Protein 2OM6 (pdb70)

Nearest PDB structures (foldseek):
  2om6-assembly1_B  TM=9.933E-01  e=3.398E-40  Pyrococcus horikoshii OT3
  1zrm-assembly1_A  TM=7.409E-01  e=4.419E-12  Pseudomonas sp. YL
  4ex7-assembly1_A  TM=6.921E-01  e=4.594E-09  Streptomyces sp. CM020
  4cf4-assembly1_B  TM=6.582E-01  e=2.179E-08  Paracoccaceae
  3e58-assembly1_A  TM=6.485E-01  e=4.747E-08  Streptococcus thermophilus LMG 18311

Secondary structure (DSSP, 8-state):
----EEEE--BTTTB-S---HHHHHHHHHHHT--HHHHHHHHHHHHHHHH--TTS---TTTHHHHHHHHHHHHHT--HHHHHHHHHHHHHH--GGGBPTTHHHHHHHHHHTT-EEEEEE-----HHHHHHHHHHTT----SEEEEHHHHT--TT----HHHHHHTT--GGGEEEEES-IIIIIHHHHHT--EEEE-TT--S-EEEETTEEEESSGGGHHHHHHHT-/----EEEE--BTTTB-S---HHHHHHHHHHHT--HHHHHHHHHHHHHHHH--TTS-S-GGGTTHHHHHHHHHHHTS-HHHHHHHHHHHHHH--GGGBPTTHHHHHHHHHHTT-EEEEEE-----HHH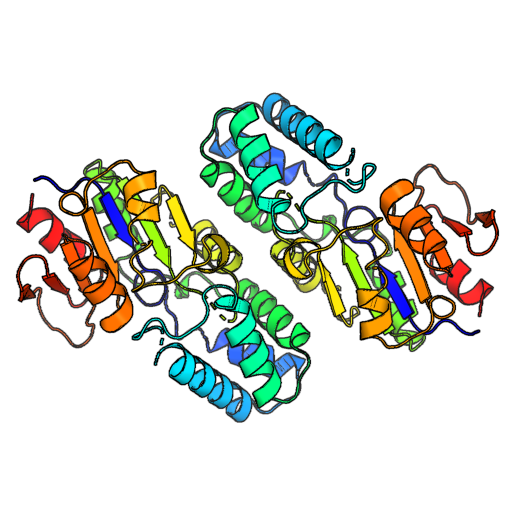HHHHHHHTT----SEEEEHHHHT--TT----HHHHHHTT--GGGEEEEES-IIIIIHHHHHH--EEEE-TT--S-EEEETTEEEESSGGGHHHHHHHT-

InterPro domains:
  IPR006439 HAD hydrolase, subfamily IA [TIGR01549] (138-196)
  IPR023214 HAD superfamily [G3DSA:3.40.50.1000] (5-227)
  IPR036412 HAD-like superfamily [SSF56784] (4-229)
  IPR051540 S-2-haloalkanoic acid dehalogenase [PTHR43316] (2-231)

CATH classification: 3.40.50.1000 (+1 more: 1.10.150.400)

B-factor: mean 31.7, std 14.26, range [3.55, 105.89]

Sequence (452 aa):
REVKLVTFDVWNTLLDLNILDEFSHQLAKISGLHIKDVANAVIEVRNEIKKRAQASEDPRKVLTGSQEALAGKLKVDVELVKRATARAILNVDESLVLEGTKEALQFVKERGLKTAVIGNVFWPGSYTRLLLERFGLEFIDKTFFADEVLSYKPRKEFEKVLNSFEVKPEESLHIGDTYAEDYQGARKVGWAVWINQEGDKVRKLEERGFEIPSIANLKDVIELISREVKLVTFDVWNTLLDLNILDEFSHQLAKISGLHIKDVANAVIEVRNEIKKRAQASEDPRKVLTGSQEALAGKLKVDVELVKRATARAILNVDESLVLEGTKEALQFVKERGLKTAVIGNVFWPGSYTRLLLERFGLEFIDKTFFADEVLSYKPRKEFEKVLNSFEVKPEESLHIGDTYAEDYQGARKVGWAVWINQEGDKVRKLEERGFEIPSIANLKDVIELIS

Solvent-accessible surface area: 19782 Å² total

Foldseek 3Di:
DAAQEEEEEPDPAFFDPVLLQLLLVQLCVVVVHDSVQLSVQLVVLVVVLVVVLVCPDWLQCVLVVSLVSSCVSVVHDSVSLQVSLVVSLVPDDLVGGDPCNLVLLVVCVVVVHAYEYAYEDSYDVVSVVVRCVVNPVVSHDYYDYSNVNGDFFLDQVVVVVCVVVVHQLQNYEYEDADCRGQVVSSVVNPQYEHADLVDDAWAAPDDNYIYGNGSNCVVVVSVVVD/DAAQEEEEEPDPAFFDDVLLLLLLVLLCVVVVHDSVQSSVLLVVLVVVVVVVLVVPDQLLCLAVSSLVSSCVSVVHDSVSLAVSLVVSLVPDDPVGGDPCNLVLLVLQVVVVHAYEYAYEYSYFPVSVVVRCVVNVVVSHDYYHYSNVLSGFFLDLVVVVVCVVVVHALQNYEYEDADCSGQAVSSVVNHQYEHADLPDDAWAAPDVNYIYGNGSNCVVVVSVVRD

Organism: Pyrococcus horikoshii (strain ATCC 700860 / DSM 12428 / JCM 9974 / NBRC 100139 / OT-3) (NCBI:txid70601)

Radius of gyration: 23.68 Å; Cα contacts (8 Å, |Δi|>4): 832; chains: 2; bounding box: 49×39×74 Å

Structure (mmCIF, N/CA/C/O backbone):
data_2OM6
#
_entry.id   2OM6
#
_cell.length_a   50.052
_cell.length_b   66.239
_cell.length_c   79.014
_cell.angle_alpha   90.00
_cell.angle_beta   107.62
_cell.angle_gamma   90.00
#
_symmetry.space_group_name_H-M   'P 1 21 1'
#
loop_
_entity.id
_entity.type
_entity.pdbx_description
1 polymer 'Probable phosphoserine phosphatase'
2 non-polymer 'SULFATE ION'
3 non-polymer 'MAGNESIUM ION'
4 non-polymer 'CHLORIDE ION'
5 water water
#
loop_
_atom_site.group_PDB
_atom_site.id
_atom_site.type_symbol
_atom_site.label_atom_id
_atom_site.label_alt_id
_atom_site.label_comp_id
_atom_site.label_asym_id
_atom_site.label_entity_id
_atom_site.label_seq_id
_atom_site.pdbx_PDB_ins_code
_atom_site.Cartn_x
_atom_site.Cartn_y
_atom_site.Cartn_z
_atom_site.occupancy
_atom_site.B_iso_or_equiv
_atom_site.auth_seq_id
_atom_site.auth_comp_id
_atom_site.auth_asym_id
_atom_site.auth_atom_id
_atom_site.pdbx_PDB_model_num
ATOM 9 N N . ARG A 1 2 ? 1.333 37.783 76.693 1.00 58.52 2 ARG A N 1
ATOM 10 C CA . ARG A 1 2 ? 0.894 37.123 75.471 1.00 50.29 2 ARG A CA 1
ATOM 11 C C . ARG A 1 2 ? 1.760 35.903 75.183 1.00 43.37 2 ARG A C 1
ATOM 12 O O . ARG A 1 2 ? 2.944 35.879 75.517 1.00 42.80 2 ARG A O 1
ATOM 20 N N . GLU A 1 3 ? 1.157 34.893 74.564 1.00 35.67 3 GLU A N 1
ATOM 21 C CA . GLU A 1 3 ? 1.851 33.657 74.226 1.00 37.91 3 GLU A CA 1
ATOM 22 C C . GLU A 1 3 ? 2.744 33.867 73.006 1.00 35.23 3 GLU A C 1
ATOM 23 O O . GLU A 1 3 ? 2.345 34.513 72.039 1.00 38.45 3 GLU A O 1
ATOM 29 N N . VAL A 1 4 ? 3.953 33.322 73.055 1.00 31.17 4 VAL A N 1
ATOM 30 C CA . VAL A 1 4 ? 4.885 33.454 71.948 1.00 26.00 4 VAL A CA 1
ATOM 31 C C . VAL A 1 4 ? 4.460 32.576 70.771 1.00 32.49 4 VAL A C 1
ATOM 32 O O . VAL A 1 4 ? 4.183 31.385 70.933 1.00 28.32 4 VAL A O 1
ATOM 36 N N . LYS A 1 5 ? 4.405 33.188 69.590 1.00 27.23 5 LYS A N 1
ATOM 37 C CA . LYS A 1 5 ? 4.029 32.506 68.358 1.00 28.98 5 LYS A CA 1
ATOM 38 C C . LYS A 1 5 ? 5.212 32.370 67.394 1.00 29.95 5 LYS A C 1
ATOM 39 O O . LYS A 1 5 ? 5.202 31.536 66.491 1.00 22.14 5 LYS A O 1
ATOM 45 N N . LEU A 1 6 ? 6.238 33.189 67.590 1.00 20.90 6 LEU A N 1
ATOM 46 C CA . LEU A 1 6 ? 7.380 33.157 66.698 1.00 23.38 6 LEU A CA 1
ATOM 47 C C . LEU A 1 6 ? 8.739 33.158 67.382 1.00 27.87 6 LEU A C 1
ATOM 48 O O . LEU A 1 6 ? 8.994 33.939 68.295 1.00 23.63 6 LEU A O 1
ATOM 53 N N . VAL A 1 7 ? 9.613 32.273 66.932 1.00 27.63 7 VAL A N 1
ATOM 54 C CA . VAL A 1 7 ? 10.955 32.215 67.472 1.00 25.84 7 VAL A CA 1
ATOM 55 C C . VAL A 1 7 ? 11.907 32.492 66.315 1.00 25.46 7 VAL A C 1
ATOM 56 O O . VAL A 1 7 ? 11.888 31.787 65.311 1.00 24.41 7 VAL A O 1
ATOM 60 N N . THR A 1 8 ? 12.721 33.534 66.446 1.00 27.93 8 THR A N 1
ATOM 61 C CA . THR A 1 8 ? 13.670 33.876 65.399 1.00 22.83 8 THR A CA 1
ATOM 62 C C . THR A 1 8 ? 15.068 33.416 65.795 1.00 27.08 8 THR A C 1
ATOM 63 O O . THR A 1 8 ? 15.424 33.425 66.980 1.00 26.13 8 THR A O 1
ATOM 67 N N . PHE A 1 9 ? 15.856 33.027 64.793 1.00 21.17 9 PHE A N 1
ATOM 68 C CA . PHE A 1 9 ? 17.193 32.495 65.021 1.00 21.15 9 PHE A CA 1
ATOM 69 C C . PHE A 1 9 ? 18.341 33.157 64.286 1.00 22.42 9 PHE A C 1
ATOM 70 O O . PHE A 1 9 ? 18.267 33.421 63.089 1.00 24.81 9 PHE A O 1
ATOM 78 N N . ASP A 1 10 ? 19.411 33.413 65.025 1.00 22.41 10 ASP A N 1
ATOM 79 C CA . ASP A 1 10 ? 20.633 33.951 64.459 1.00 15.18 10 ASP A CA 1
ATOM 80 C C . ASP A 1 10 ? 21.237 32.656 63.897 1.00 21.16 10 ASP A C 1
ATOM 81 O O . ASP A 1 10 ? 20.810 31.566 64.286 1.00 22.24 10 ASP A O 1
ATOM 86 N N . VAL A 1 11 ? 22.196 32.746 62.982 1.00 22.36 11 VAL A N 1
ATOM 87 C CA . VAL A 1 11 ? 22.784 31.525 62.434 1.00 17.76 11 VAL A CA 1
ATOM 88 C C . VAL A 1 11 ? 24.194 31.221 62.969 1.00 22.51 11 VAL A C 1
ATOM 89 O O . VAL A 1 11 ? 24.392 30.296 63.763 1.00 21.79 11 VAL A O 1
ATOM 93 N N . TRP A 1 12 ? 25.173 32.000 62.531 1.00 24.89 12 TRP A N 1
ATOM 94 C CA . TRP A 1 12 ? 26.544 31.780 62.949 1.00 29.43 12 TRP A CA 1
ATOM 95 C C . TRP A 1 12 ? 26.802 31.948 64.453 1.00 28.54 12 TRP A C 1
ATOM 96 O O . TRP A 1 12 ? 26.650 33.030 65.017 1.00 24.87 12 TRP A O 1
ATOM 107 N N . ASN A 1 13 ? 27.189 30.835 65.077 1.00 25.50 13 ASN A N 1
ATOM 108 C CA . ASN A 1 13 ? 27.462 30.721 66.512 1.00 30.51 13 ASN A CA 1
ATOM 109 C C . ASN A 1 13 ? 26.183 30.556 67.342 1.00 32.51 13 ASN A C 1
ATOM 110 O O . ASN A 1 13 ? 26.169 30.797 68.551 1.00 26.20 13 ASN A O 1
ATOM 115 N N . THR A 1 14 ? 25.110 30.145 66.671 1.00 23.18 14 THR A N 1
ATOM 116 C CA . THR A 1 14 ? 23.824 29.871 67.314 1.00 21.13 14 THR A CA 1
ATOM 117 C C . THR A 1 14 ? 23.400 28.495 66.793 1.00 23.08 14 THR A C 1
ATOM 118 O O . THR A 1 14 ? 23.113 27.578 67.562 1.00 30.70 14 THR A O 1
ATOM 122 N N . LEU A 1 15 ? 23.392 28.361 65.472 1.00 21.48 15 LEU A N 1
ATOM 123 C CA . LEU A 1 15 ? 23.009 27.117 64.818 1.00 17.01 15 LEU A CA 1
ATOM 124 C C . LEU A 1 15 ? 24.237 26.431 64.235 1.00 16.59 15 LEU A C 1
ATOM 125 O O . LEU A 1 15 ? 24.399 25.219 64.364 1.00 18.32 15 LEU A O 1
ATOM 130 N N . LEU A 1 16 ? 25.097 27.222 63.600 1.00 13.93 16 LEU A N 1
ATOM 131 C CA . LEU A 1 16 ? 26.303 26.713 62.980 1.00 16.44 16 LEU A CA 1
ATOM 132 C C . LEU A 1 16 ? 27.548 27.334 63.615 1.00 25.55 16 LEU A C 1
ATOM 133 O O . LEU A 1 16 ? 27.511 28.447 64.131 1.00 26.15 16 LEU A O 1
ATOM 138 N N . ASP A 1 17 ? 28.650 26.600 63.550 1.00 22.30 17 ASP A N 1
ATOM 139 C CA . ASP A 1 17 ? 29.909 27.011 64.130 1.00 24.73 17 ASP A CA 1
ATOM 140 C C . ASP A 1 17 ? 30.681 27.939 63.198 1.00 33.45 17 ASP A C 1
ATOM 141 O O . ASP A 1 17 ? 31.203 27.503 62.173 1.00 29.46 17 ASP A O 1
ATOM 146 N N . LEU A 1 18 ? 30.777 29.212 63.571 1.00 27.69 18 LEU A N 1
ATOM 147 C CA . LEU A 1 18 ? 31.473 30.197 62.748 1.00 25.86 18 LEU A CA 1
ATOM 148 C C . LEU A 1 18 ? 32.989 30.064 62.742 1.00 26.73 18 LEU A C 1
ATOM 149 O O . LEU A 1 18 ? 33.635 30.415 61.754 1.00 29.84 18 LEU A O 1
ATOM 154 N N . ASN A 1 19 ? 33.570 29.573 63.831 1.00 27.90 19 ASN A N 1
ATOM 155 C CA . ASN A 1 19 ? 35.020 29.398 63.858 1.00 31.43 19 ASN A CA 1
ATOM 156 C C . ASN A 1 19 ? 35.445 28.405 62.784 1.00 25.49 19 ASN A C 1
ATOM 157 O O . ASN A 1 19 ? 36.341 28.683 61.995 1.00 24.33 19 ASN A O 1
ATOM 162 N N . ILE A 1 20 ? 34.784 27.253 62.743 1.00 29.62 20 ILE A N 1
ATOM 163 C CA . ILE A 1 20 ? 35.103 26.241 61.744 1.00 26.48 20 ILE A CA 1
ATOM 164 C C . ILE A 1 20 ? 34.995 26.802 60.323 1.00 27.09 20 ILE A C 1
ATOM 165 O O . ILE A 1 20 ? 35.845 26.525 59.485 1.00 26.09 20 ILE A O 1
ATOM 178 N N . LEU A 1 22 ? 35.049 30.187 59.272 1.00 21.72 22 LEU A N 1
ATOM 179 C CA . LEU A 1 22 ? 36.048 31.216 59.023 1.00 20.73 22 LEU A CA 1
ATOM 180 C C . LEU A 1 22 ? 37.416 30.601 58.806 1.00 15.06 22 LEU A C 1
ATOM 181 O O . LEU A 1 22 ? 38.211 31.103 58.012 1.00 27.37 22 LEU A O 1
ATOM 186 N N . ASP A 1 23 ? 37.674 29.510 59.519 1.00 20.75 23 ASP A N 1
ATOM 187 C CA . ASP A 1 23 ? 38.934 28.792 59.429 1.00 24.19 23 ASP A CA 1
ATOM 188 C C . ASP A 1 23 ? 39.037 28.064 58.101 1.00 27.38 23 ASP A C 1
ATOM 189 O O . ASP A 1 23 ? 40.096 28.062 57.472 1.00 23.52 23 ASP A O 1
ATOM 194 N N . GLU A 1 24 ? 37.940 27.446 57.669 1.00 23.83 24 GLU A N 1
ATOM 195 C CA . GLU A 1 24 ? 37.960 26.739 56.395 1.00 19.80 24 GLU A CA 1
ATOM 196 C C . GLU A 1 24 ? 38.151 27.770 55.285 1.00 22.81 24 GLU A C 1
ATOM 197 O O . GLU A 1 24 ? 38.941 27.568 54.358 1.00 25.44 24 GLU A O 1
ATOM 203 N N . PHE A 1 25 ? 37.439 28.886 55.411 1.00 24.24 25 PHE A N 1
ATOM 204 C CA . PHE A 1 25 ? 37.502 29.997 54.460 1.00 17.96 25 PHE A CA 1
ATOM 205 C C . PHE A 1 25 ? 38.906 30.620 54.384 1.00 25.35 25 PHE A C 1
ATOM 206 O O . PHE A 1 25 ? 39.417 30.895 53.295 1.00 20.75 25 PHE A O 1
ATOM 214 N N . SER A 1 26 ? 39.522 30.852 55.542 1.00 22.13 26 SER A N 1
ATOM 215 C CA . SER A 1 26 ? 40.864 31.438 55.585 1.00 22.65 26 SER A CA 1
ATOM 216 C C . SER A 1 26 ? 41.874 30.481 54.949 1.00 17.62 26 SER A C 1
ATOM 217 O O . SER A 1 26 ? 42.799 30.900 54.246 1.00 28.08 26 SER A O 1
ATOM 220 N N . HIS A 1 27 ? 41.694 29.192 55.213 1.00 17.52 27 HIS A N 1
ATOM 221 C CA . HIS A 1 27 ? 42.556 28.161 54.649 1.00 19.10 27 HIS A CA 1
ATOM 222 C C . HIS A 1 27 ? 42.407 28.135 53.123 1.00 14.89 27 HIS A C 1
ATOM 223 O O . HIS A 1 27 ? 43.401 28.135 52.388 1.00 21.37 27 HIS A O 1
ATOM 230 N N . GLN A 1 28 ? 41.165 28.125 52.643 1.00 27.92 28 GLN A N 1
ATOM 231 C CA . GLN A 1 28 ? 40.921 28.105 51.201 1.00 18.66 28 GLN A CA 1
ATOM 232 C C . GLN A 1 28 ? 41.432 29.381 50.529 1.00 23.67 28 GLN A C 1
ATOM 233 O O . GLN A 1 28 ? 42.006 29.326 49.440 1.00 20.79 28 GLN A O 1
ATOM 239 N N . LEU A 1 29 ? 41.218 30.528 51.170 1.00 21.29 29 LEU A N 1
ATOM 240 C CA . LEU A 1 29 ? 41.680 31.789 50.607 1.00 23.24 29 LEU A CA 1
ATOM 241 C C . LEU A 1 29 ? 43.212 31.855 50.586 1.00 23.41 29 LEU A C 1
ATOM 242 O O . LEU A 1 29 ? 43.799 32.324 49.613 1.00 27.27 29 LEU A O 1
ATOM 247 N N . ALA A 1 30 ? 43.853 31.373 51.652 1.00 31.86 30 ALA A N 1
ATOM 248 C CA . ALA A 1 30 ? 45.314 31.370 51.732 1.00 22.35 30 ALA A CA 1
ATOM 249 C C . ALA A 1 30 ? 45.866 30.405 50.693 1.00 31.24 30 ALA A C 1
ATOM 250 O O . ALA A 1 30 ? 46.897 30.661 50.060 1.00 24.20 30 ALA A O 1
ATOM 252 N N . LYS A 1 31 ? 45.167 29.290 50.523 1.00 24.41 31 LYS A N 1
ATOM 253 C CA . LYS A 1 31 ? 45.573 28.277 49.564 1.00 29.08 31 LYS A CA 1
ATOM 254 C C . LYS A 1 31 ? 45.589 28.792 48.122 1.00 31.42 31 LYS A C 1
ATOM 255 O O . LYS A 1 31 ? 46.617 28.699 47.447 1.00 24.39 31 LYS A O 1
ATOM 261 N N . ILE A 1 32 ? 44.473 29.342 47.644 1.00 19.87 32 ILE A N 1
ATOM 262 C CA . ILE A 1 32 ? 44.445 29.830 46.264 1.00 25.31 32 ILE A CA 1
ATOM 263 C C . ILE A 1 32 ? 45.226 31.118 46.032 1.00 22.90 32 ILE A C 1
ATOM 264 O O . ILE A 1 32 ? 45.501 31.464 44.892 1.00 20.26 32 ILE A O 1
ATOM 269 N N . SER A 1 33 ? 45.580 31.830 47.098 1.00 19.96 33 SER A N 1
ATOM 270 C CA . SER A 1 33 ? 46.321 33.072 46.936 1.00 20.33 33 SER A CA 1
ATOM 271 C C . SER A 1 33 ? 47.828 32.881 47.034 1.00 19.55 33 SER A C 1
ATOM 272 O O . SER A 1 33 ? 48.587 33.698 46.534 1.00 31.64 33 SER A O 1
ATOM 275 N N . GLY A 1 34 ? 48.256 31.802 47.674 1.00 23.11 34 GLY A N 1
ATOM 276 C CA . GLY A 1 34 ? 49.675 31.573 47.842 1.00 20.38 34 GLY A CA 1
ATOM 277 C C . GLY A 1 34 ? 50.192 32.362 49.041 1.00 26.77 34 GLY A C 1
ATOM 278 O O . GLY A 1 34 ? 51.386 32.645 49.145 1.00 26.57 34 GLY A O 1
ATOM 279 N N . LEU A 1 35 ? 49.282 32.730 49.942 1.00 23.52 35 LEU A N 1
ATOM 280 C CA . LEU A 1 35 ? 49.633 33.471 51.150 1.00 21.53 35 LEU A CA 1
ATOM 281 C C . LEU A 1 35 ? 49.515 32.533 52.352 1.00 26.69 35 LEU A C 1
ATOM 282 O O . LEU A 1 35 ? 48.872 31.478 52.268 1.00 23.35 35 LEU A O 1
ATOM 287 N N . HIS A 1 36 ? 50.135 32.917 53.467 1.00 22.73 36 HIS A N 1
ATOM 288 C CA . HIS A 1 36 ? 50.071 32.115 54.681 1.00 24.34 36 HIS A CA 1
ATOM 289 C C . HIS A 1 36 ? 48.702 32.330 55.338 1.00 24.26 36 HIS A C 1
ATOM 290 O O . HIS A 1 36 ? 48.102 33.401 55.213 1.00 23.92 36 HIS A O 1
ATOM 297 N N . ILE A 1 37 ? 48.202 31.303 56.015 1.00 17.71 37 ILE A N 1
ATOM 298 C CA . ILE A 1 37 ? 46.901 31.372 56.663 1.00 22.96 37 ILE A CA 1
ATOM 299 C C . ILE A 1 37 ? 46.844 32.511 57.687 1.00 36.01 37 ILE A C 1
ATOM 300 O O . ILE A 1 37 ? 45.814 33.173 57.834 1.00 42.33 37 ILE A O 1
ATOM 305 N N . LYS A 1 38 ? 47.961 32.745 58.374 1.00 40.47 38 LYS A N 1
ATOM 306 C CA . LYS A 1 38 ? 48.062 33.806 59.372 1.00 31.75 38 LYS A CA 1
ATOM 307 C C . LYS A 1 38 ? 47.718 35.147 58.732 1.00 35.83 38 LYS A C 1
ATOM 308 O O . LYS A 1 38 ? 46.910 35.908 59.269 1.00 27.07 38 LYS A O 1
ATOM 314 N N . ASP A 1 39 ? 48.337 35.432 57.587 1.00 29.78 39 ASP A N 1
ATOM 315 C CA . ASP A 1 39 ? 48.075 36.676 56.857 1.00 34.17 39 ASP A CA 1
ATOM 316 C C . ASP A 1 39 ? 46.576 36.830 56.635 1.00 33.00 39 ASP A C 1
ATOM 317 O O . ASP A 1 39 ? 45.983 37.853 56.968 1.00 30.61 39 ASP A O 1
ATOM 322 N N . VAL A 1 40 ? 45.978 35.783 56.080 1.00 31.34 40 VAL A N 1
ATOM 323 C CA . VAL A 1 40 ? 44.556 35.761 55.772 1.00 31.47 40 VAL A CA 1
ATOM 324 C C . VAL A 1 40 ? 43.655 35.846 56.994 1.00 30.41 40 VAL A C 1
ATOM 325 O O . VAL A 1 40 ? 42.676 36.584 56.991 1.00 32.44 40 VAL A O 1
ATOM 329 N N . ALA A 1 41 ? 43.974 35.087 58.036 1.00 34.60 41 ALA A N 1
ATOM 330 C CA . ALA A 1 41 ? 43.151 35.108 59.241 1.00 35.66 41 ALA A CA 1
ATOM 331 C C . ALA A 1 41 ? 43.086 36.519 59.813 1.00 34.87 41 ALA A C 1
ATOM 332 O O . ALA A 1 41 ? 42.020 36.979 60.236 1.00 35.36 41 ALA A O 1
ATOM 334 N N . ASN A 1 42 ? 44.222 37.210 59.811 1.00 29.42 42 ASN A N 1
ATOM 335 C CA . ASN A 1 42 ? 44.269 38.561 60.342 1.00 27.74 42 ASN A CA 1
ATOM 336 C C . ASN A 1 42 ? 43.425 39.525 59.532 1.00 35.40 42 ASN A C 1
ATOM 337 O O . ASN A 1 42 ? 42.747 40.390 60.096 1.00 35.31 42 ASN A O 1
ATOM 342 N N . ALA A 1 43 ? 43.465 39.383 58.209 1.00 30.41 43 ALA A N 1
ATOM 343 C CA . ALA A 1 43 ? 42.676 40.254 57.351 1.00 29.98 43 ALA A CA 1
ATOM 344 C C . ALA A 1 43 ? 41.191 39.997 57.618 1.00 26.98 43 ALA A C 1
ATOM 345 O O . ALA A 1 43 ? 40.388 40.928 57.644 1.00 27.49 43 ALA A O 1
ATOM 347 N N . VAL A 1 44 ? 40.837 38.731 57.829 1.00 24.70 44 VAL A N 1
ATOM 348 C CA . VAL A 1 44 ? 39.451 38.362 58.105 1.00 27.85 44 VAL A CA 1
ATOM 349 C C . VAL A 1 44 ? 39.038 39.030 59.407 1.00 30.09 44 VAL A C 1
ATOM 350 O O . VAL A 1 44 ? 37.977 39.650 59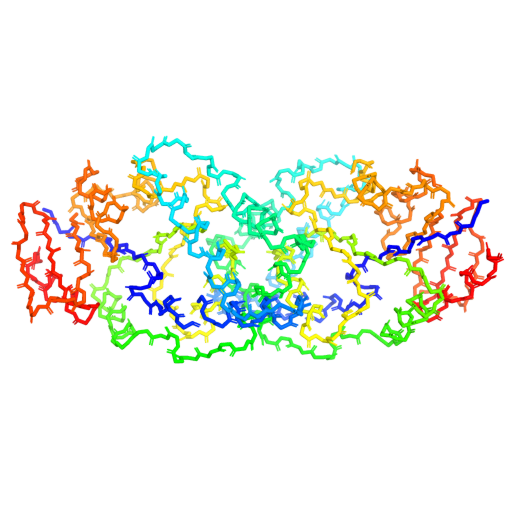.488 1.00 27.74 44 VAL A O 1
ATOM 354 N N . ILE A 1 45 ? 39.894 38.906 60.419 1.00 33.16 45 ILE A N 1
ATOM 355 C CA . ILE A 1 45 ? 39.639 39.508 61.724 1.00 35.49 45 ILE A CA 1
ATOM 356 C C . ILE A 1 45 ? 39.479 41.020 61.617 1.00 32.50 45 ILE A C 1
ATOM 357 O O . ILE A 1 45 ? 38.556 41.604 62.187 1.00 30.13 45 ILE A O 1
ATOM 362 N N . GLU A 1 46 ? 40.382 41.653 60.882 1.00 36.14 46 GLU A N 1
ATOM 363 C CA . GLU A 1 46 ? 40.322 43.094 60.707 1.00 37.83 46 GLU A CA 1
ATOM 364 C C . GLU A 1 46 ? 39.051 43.534 60.002 1.00 36.22 46 GLU A C 1
ATOM 365 O O . GLU A 1 46 ? 38.429 44.508 60.413 1.00 40.26 46 GLU A O 1
ATOM 371 N N . VAL A 1 47 ? 38.657 42.825 58.948 1.00 31.34 47 VAL A N 1
ATOM 372 C CA . VAL A 1 47 ? 37.432 43.178 58.226 1.00 30.24 47 VAL A CA 1
ATOM 373 C C . VAL A 1 47 ? 36.205 42.899 59.095 1.00 35.01 47 VAL A C 1
ATOM 374 O O . VAL A 1 47 ? 35.271 43.705 59.158 1.00 33.84 47 VAL A O 1
ATOM 378 N N . ARG A 1 48 ? 36.225 41.751 59.766 1.00 36.44 48 ARG A N 1
ATOM 379 C CA . ARG A 1 48 ? 35.135 41.335 60.640 1.00 41.78 48 ARG A CA 1
ATOM 380 C C . ARG A 1 48 ? 34.852 42.364 61.739 1.00 43.81 48 ARG A C 1
ATOM 381 O O . ARG A 1 48 ? 33.696 42.703 62.004 1.00 41.13 48 ARG A O 1
ATOM 389 N N . ASN A 1 49 ? 35.904 42.866 62.376 1.00 33.19 49 ASN A N 1
ATOM 390 C CA . ASN A 1 49 ? 35.724 43.855 63.432 1.00 44.87 49 ASN A CA 1
ATOM 391 C C . ASN A 1 49 ? 35.268 45.211 62.883 1.00 43.11 49 ASN A C 1
ATOM 392 O O . ASN A 1 49 ? 34.333 45.816 63.405 1.00 36.10 49 ASN A O 1
ATOM 397 N N . GLU A 1 50 ? 35.917 45.684 61.826 1.00 47.33 50 GLU A N 1
ATOM 398 C CA . GLU A 1 50 ? 35.551 46.969 61.244 1.00 53.95 50 GLU A CA 1
ATOM 399 C C . GLU A 1 50 ? 34.097 46.971 60.776 1.00 54.70 50 GLU A C 1
ATOM 400 O O . GLU A 1 50 ? 33.435 48.008 60.804 1.00 60.46 50 GLU A O 1
ATOM 406 N N . ILE A 1 51 ? 33.592 45.813 60.359 1.00 49.46 51 ILE A N 1
ATOM 407 C CA . ILE A 1 51 ? 32.205 45.724 59.917 1.00 40.80 51 ILE A CA 1
ATOM 408 C C . ILE A 1 51 ? 31.271 45.715 61.125 1.00 42.94 51 ILE A C 1
ATOM 409 O O . ILE A 1 51 ? 30.204 46.325 61.098 1.00 42.43 51 ILE A O 1
ATOM 414 N N . LYS A 1 52 ? 31.674 45.015 62.180 1.00 36.76 52 LYS A N 1
ATOM 415 C CA . LYS A 1 52 ? 30.874 44.956 63.392 1.00 44.32 52 LYS A CA 1
ATOM 416 C C . LYS A 1 52 ? 30.677 46.377 63.916 1.00 54.28 52 LYS A C 1
ATOM 417 O O . LYS A 1 52 ? 29.566 46.772 64.276 1.00 57.80 52 LYS A O 1
ATOM 423 N N . LYS A 1 53 ? 31.761 47.147 63.947 1.00 53.47 53 LYS A N 1
ATOM 424 C CA . LYS A 1 53 ? 31.704 48.518 64.429 1.00 51.77 53 LYS A CA 1
ATOM 425 C C . LYS A 1 53 ? 30.731 49.373 63.616 1.00 44.00 53 LYS A C 1
ATOM 426 O O . LYS A 1 53 ? 29.908 50.078 64.183 1.00 41.17 53 LYS A O 1
ATOM 440 N N . ARG A 1 55 ? 28.133 48.575 62.142 1.00 54.90 55 ARG A N 1
ATOM 441 C CA . ARG A 1 55 ? 26.759 48.183 62.455 1.00 51.36 55 ARG A CA 1
ATOM 442 C C . ARG A 1 55 ? 26.357 48.783 63.792 1.00 49.69 55 ARG A C 1
ATOM 443 O O . ARG A 1 55 ? 25.203 49.154 63.999 1.00 51.41 55 ARG A O 1
ATOM 451 N N . ALA A 1 56 ? 27.318 48.860 64.705 1.00 48.42 56 ALA A N 1
ATOM 452 C CA . ALA A 1 56 ? 27.080 49.442 66.016 1.00 47.87 56 ALA A CA 1
ATOM 453 C C . ALA A 1 56 ? 26.737 50.910 65.792 1.00 51.36 56 ALA A C 1
ATOM 454 O O . ALA A 1 56 ? 25.915 51.491 66.502 1.00 56.83 56 ALA A O 1
ATOM 456 N N . GLN A 1 57 ? 27.374 51.495 64.782 1.00 50.83 57 GLN A N 1
ATOM 457 C CA . GLN A 1 57 ? 27.166 52.892 64.416 1.00 52.92 57 GLN A CA 1
ATOM 458 C C . GLN A 1 57 ? 25.909 53.095 63.572 1.00 55.52 57 GLN A C 1
ATOM 459 O O . GLN A 1 57 ? 25.598 54.224 63.188 1.00 55.35 57 GLN A O 1
ATOM 465 N N . ALA A 1 58 ? 25.191 52.009 63.286 1.00 50.71 58 ALA A N 1
ATOM 466 C CA . ALA A 1 58 ? 23.979 52.077 62.471 1.00 51.80 58 ALA A CA 1
ATOM 467 C C . ALA A 1 58 ? 24.272 52.897 61.216 1.00 53.23 58 ALA A C 1
ATOM 468 O O . ALA A 1 58 ? 23.414 53.614 60.699 1.00 51.82 58 ALA A O 1
ATOM 470 N N . SER A 1 59 ? 25.501 52.780 60.732 1.00 52.25 59 SER A N 1
ATOM 471 C CA . SER A 1 59 ? 25.928 53.517 59.556 1.00 56.44 59 SER A CA 1
ATOM 472 C C . SER A 1 59 ? 26.501 52.598 58.493 1.00 58.86 59 SER A C 1
ATOM 473 O O . SER A 1 59 ? 27.526 52.911 57.890 1.00 64.78 59 SER A O 1
ATOM 476 N N . GLU A 1 60 ? 25.848 51.463 58.268 1.00 55.67 60 GLU A N 1
ATOM 477 C CA . GLU A 1 60 ? 26.312 50.522 57.261 1.00 52.49 60 GLU A CA 1
ATOM 478 C C . GLU A 1 60 ? 25.273 50.376 56.158 1.00 47.00 60 GLU A C 1
ATOM 479 O O . GLU A 1 60 ? 24.071 50.411 56.410 1.00 38.46 60 GLU A O 1
ATOM 485 N N . ASP A 1 61 ? 25.742 50.215 54.928 1.00 44.93 61 ASP A N 1
ATOM 486 C CA . ASP A 1 61 ? 24.836 50.082 53.802 1.00 47.26 61 ASP A CA 1
ATOM 487 C C . ASP A 1 61 ? 24.518 48.621 53.522 1.00 44.71 61 ASP A C 1
ATOM 488 O O . ASP A 1 61 ? 25.355 47.878 53.003 1.00 40.17 61 ASP A O 1
ATOM 493 N N . PRO A 1 62 ? 23.290 48.196 53.862 1.00 50.51 62 PRO A N 1
ATOM 494 C CA . PRO A 1 62 ? 22.777 46.833 53.684 1.00 45.38 62 PRO A CA 1
ATOM 495 C C . PRO A 1 62 ? 22.981 46.266 52.280 1.00 58.48 62 PRO A C 1
ATOM 496 O O . PRO A 1 62 ? 23.111 45.050 52.102 1.00 58.63 62 PRO A O 1
ATOM 500 N N . ARG A 1 63 ? 23.015 47.155 51.289 1.00 58.98 63 ARG A N 1
ATOM 501 C CA . ARG A 1 63 ? 23.177 46.760 49.892 1.00 51.76 63 ARG A CA 1
ATOM 502 C C . ARG A 1 63 ? 24.632 46.610 49.445 1.00 44.93 63 ARG A C 1
ATOM 503 O O . ARG A 1 63 ? 24.901 46.083 48.367 1.00 45.71 63 ARG A O 1
ATOM 511 N N . LYS A 1 64 ? 25.570 47.060 50.272 1.00 34.99 64 LYS A N 1
ATOM 512 C CA . LYS A 1 64 ? 26.983 46.977 49.914 1.00 43.07 64 LYS A CA 1
ATOM 513 C C . LYS A 1 64 ? 27.786 46.113 50.865 1.00 40.39 64 LYS A C 1
ATOM 514 O O . LYS A 1 64 ? 28.960 45.845 50.620 1.00 50.95 64 LYS A O 1
ATOM 520 N N . VAL A 1 65 ? 27.155 45.676 51.944 1.00 28.78 65 VAL A N 1
ATOM 521 C CA . VAL A 1 65 ? 27.832 44.868 52.945 1.00 35.61 65 VAL A CA 1
ATOM 522 C C . VAL A 1 65 ? 28.678 43.717 52.373 1.00 45.54 65 VAL A C 1
ATOM 523 O O . VAL A 1 65 ? 29.900 43.699 52.556 1.00 47.60 65 VAL A O 1
ATOM 527 N N . LEU A 1 66 ? 28.047 42.770 51.680 1.00 37.32 66 LEU A N 1
ATOM 528 C CA . LEU A 1 66 ? 28.776 41.639 51.103 1.00 31.56 66 LEU A CA 1
ATOM 529 C C . LEU A 1 66 ? 29.968 42.070 50.239 1.00 32.86 66 LEU A C 1
ATOM 530 O O . LEU A 1 66 ? 31.108 41.700 50.523 1.00 36.04 66 LEU A O 1
ATOM 535 N N . THR A 1 67 ? 29.710 42.846 49.189 1.00 25.15 67 THR A N 1
ATOM 536 C CA . THR A 1 67 ? 30.783 43.295 48.310 1.00 32.45 67 THR A CA 1
ATOM 537 C C . THR A 1 67 ? 31.824 44.097 49.071 1.00 27.61 67 THR A C 1
ATOM 538 O O . THR A 1 67 ? 33.014 44.030 48.766 1.00 33.52 67 THR A O 1
ATOM 542 N N . GLY A 1 68 ? 31.376 44.865 50.054 1.00 25.60 68 GLY A N 1
ATOM 543 C CA . GLY A 1 68 ? 32.307 45.652 50.844 1.00 33.46 68 GLY A CA 1
ATOM 544 C C . GLY A 1 68 ? 33.303 44.765 51.579 1.00 29.51 68 GLY A C 1
ATOM 545 O O . GLY A 1 68 ? 34.510 44.992 51.517 1.00 36.61 68 GLY A O 1
ATOM 546 N N . SER A 1 69 ? 32.793 43.746 52.264 1.00 25.78 69 SER A N 1
ATOM 547 C CA . SER A 1 69 ? 33.631 42.819 53.026 1.00 25.73 69 SER A CA 1
ATOM 548 C C . SER A 1 69 ? 34.586 42.060 52.130 1.00 27.57 69 SER A C 1
ATOM 549 O O . SER A 1 69 ? 35.700 41.755 52.532 1.00 39.56 69 SER A O 1
ATOM 552 N N . GLN A 1 70 ? 34.158 41.753 50.913 1.00 29.36 70 GLN A N 1
ATOM 553 C CA . GLN A 1 70 ? 35.019 41.027 49.989 1.00 27.62 70 GLN A CA 1
ATOM 554 C C . GLN A 1 70 ? 36.093 41.935 49.392 1.00 30.44 70 GLN A C 1
ATOM 555 O O . GLN A 1 70 ? 37.236 41.517 49.207 1.00 32.73 70 GLN A O 1
ATOM 561 N N . GLU A 1 71 ? 35.725 43.176 49.092 1.00 29.72 71 GLU A N 1
ATOM 562 C CA . GLU A 1 71 ? 36.661 44.138 48.521 1.00 33.98 71 GLU A CA 1
ATOM 563 C C . GLU A 1 71 ? 37.658 44.605 49.578 1.00 32.91 71 GLU A C 1
ATOM 564 O O . GLU A 1 71 ? 38.814 44.899 49.269 1.00 30.06 71 GLU A O 1
ATOM 570 N N . ALA A 1 72 ? 37.196 44.676 50.823 1.00 24.52 72 ALA A N 1
ATOM 571 C CA . ALA A 1 72 ? 38.036 45.081 51.941 1.00 29.53 72 ALA A CA 1
ATOM 572 C C . ALA A 1 72 ? 39.103 44.013 52.219 1.00 36.99 72 ALA A C 1
ATOM 573 O O . ALA A 1 72 ? 40.258 44.326 52.519 1.00 35.14 72 ALA A O 1
ATOM 575 N N . LEU A 1 73 ? 38.703 42.749 52.109 1.00 35.25 73 LEU A N 1
ATOM 576 C CA . LEU A 1 73 ? 39.606 41.624 52.352 1.00 34.78 73 LEU A CA 1
ATOM 577 C C . LEU A 1 73 ? 40.592 41.507 51.193 1.00 27.42 73 LEU A C 1
ATOM 578 O O . LEU A 1 73 ? 41.787 41.313 51.399 1.00 30.70 73 LEU A O 1
ATOM 583 N N . ALA A 1 74 ? 40.083 41.645 49.972 1.00 25.48 74 ALA A N 1
ATOM 584 C CA . ALA A 1 74 ? 40.918 41.555 48.785 1.00 22.55 74 ALA A CA 1
ATOM 585 C C . ALA A 1 74 ? 41.988 42.648 48.796 1.00 31.04 74 ALA A C 1
ATOM 586 O O . ALA A 1 74 ? 43.124 42.417 48.378 1.00 25.11 74 ALA A O 1
ATOM 588 N N . GLY A 1 75 ? 41.618 43.836 49.275 1.00 28.04 75 GLY A N 1
ATOM 589 C CA . GLY A 1 75 ? 42.560 44.943 49.345 1.00 31.86 75 GLY A CA 1
ATOM 590 C C . GLY A 1 75 ? 43.628 44.773 50.421 1.00 27.88 75 GLY A C 1
ATOM 591 O O . GLY A 1 75 ? 44.781 45.165 50.232 1.00 25.80 75 GLY A O 1
ATOM 592 N N . LYS A 1 76 ? 43.248 44.198 51.559 1.00 29.70 76 LYS A N 1
ATOM 593 C CA . LYS A 1 76 ? 44.196 43.971 52.644 1.00 31.11 76 LYS A CA 1
ATOM 594 C C . LYS A 1 76 ? 45.250 42.954 52.225 1.00 35.88 76 LYS A C 1
ATOM 595 O O . LYS A 1 76 ? 46.423 43.082 52.577 1.00 39.89 76 LYS A O 1
ATOM 601 N N . LEU A 1 77 ? 44.831 41.954 51.456 1.00 35.92 77 LEU A N 1
ATOM 602 C CA . LEU A 1 77 ? 45.742 40.903 51.017 1.00 31.59 77 LEU A CA 1
ATOM 603 C C . LEU A 1 77 ? 46.394 41.174 49.667 1.00 20.39 77 LEU A C 1
ATOM 604 O O . LEU A 1 77 ? 47.348 40.498 49.278 1.00 25.80 77 LEU A O 1
ATOM 609 N N . LYS A 1 78 ? 45.877 42.172 48.961 1.00 27.95 78 LYS A N 1
ATOM 610 C CA . LYS A 1 78 ? 46.381 42.534 47.645 1.00 28.67 78 LYS A CA 1
ATOM 611 C C . LYS A 1 78 ? 46.121 41.432 46.619 1.00 29.74 78 LYS A C 1
ATOM 612 O O . LYS A 1 78 ? 47.007 41.070 45.835 1.00 28.82 78 LYS A O 1
ATOM 618 N N . VAL A 1 79 ? 44.901 40.896 46.633 1.00 32.50 79 VAL A N 1
ATOM 619 C CA . VAL A 1 79 ? 44.513 39.852 45.684 1.00 28.54 79 VAL A CA 1
ATOM 620 C C . VAL A 1 79 ? 43.278 40.289 44.921 1.00 29.40 79 VAL A C 1
ATOM 621 O O . VAL A 1 79 ? 42.569 41.207 45.332 1.00 25.69 79 VAL A O 1
ATOM 625 N N . ASP A 1 80 ? 43.018 39.627 43.805 1.00 28.41 80 ASP A N 1
ATOM 626 C CA . ASP A 1 80 ? 41.839 39.947 43.023 1.00 31.69 80 ASP A CA 1
ATOM 627 C C . ASP A 1 80 ? 40.642 39.505 43.874 1.00 28.26 80 ASP A C 1
ATOM 628 O O . ASP A 1 80 ? 40.710 38.500 44.572 1.00 26.88 80 ASP A O 1
ATOM 633 N N . VAL A 1 81 ? 39.555 40.270 43.838 1.00 30.28 81 VAL A N 1
ATOM 634 C CA . VAL A 1 81 ? 38.371 39.937 44.620 1.00 33.47 81 VAL A CA 1
ATOM 635 C C . VAL A 1 81 ? 37.777 38.594 44.158 1.00 30.67 81 VAL A C 1
ATOM 636 O O . VAL A 1 81 ? 36.952 37.998 44.845 1.00 35.04 81 VAL A O 1
ATOM 640 N N . GLU A 1 82 ? 38.221 38.124 42.996 1.00 36.45 82 GLU A N 1
ATOM 641 C CA . GLU A 1 82 ? 37.765 36.859 42.434 1.00 26.30 82 GLU A CA 1
ATOM 642 C C . GLU A 1 82 ? 38.279 35.713 43.315 1.00 23.56 82 GLU A C 1
ATOM 643 O O . GLU A 1 82 ? 37.584 34.729 43.533 1.00 17.48 82 GLU A O 1
ATOM 649 N N . LEU A 1 83 ? 39.498 35.841 43.828 1.00 26.36 83 LEU A N 1
ATOM 650 C CA . LEU A 1 83 ? 40.042 34.799 44.685 1.00 19.83 83 LEU A CA 1
ATOM 651 C C . LEU A 1 83 ? 39.237 34.695 45.979 1.00 26.69 83 LEU A C 1
ATOM 652 O O . LEU A 1 83 ? 39.101 33.609 46.551 1.00 29.68 83 LEU A O 1
ATOM 657 N N . VAL A 1 84 ? 38.686 35.816 46.431 1.00 18.64 84 VAL A N 1
ATOM 658 C CA . VAL A 1 84 ? 37.881 35.813 47.648 1.00 25.15 84 VAL A CA 1
ATOM 659 C C . VAL A 1 84 ? 36.569 35.069 47.415 1.00 17.94 84 VAL A C 1
ATOM 660 O O . VAL A 1 84 ? 36.114 34.309 48.262 1.00 25.77 84 VAL A O 1
ATOM 664 N N . LYS A 1 85 ? 35.964 35.303 46.258 1.00 26.72 85 LYS A N 1
ATOM 665 C CA . LYS A 1 85 ? 34.715 34.655 45.901 1.00 22.24 85 LYS A CA 1
ATOM 666 C C . LYS A 1 85 ? 34.961 33.163 45.707 1.00 26.55 85 LYS A C 1
ATOM 667 O O . LYS A 1 85 ? 34.169 32.349 46.168 1.00 27.02 85 LYS A O 1
ATOM 673 N N . ARG A 1 86 ? 36.052 32.801 45.027 1.00 13.69 86 ARG A N 1
ATOM 674 C CA . ARG A 1 86 ? 36.349 31.388 44.826 1.00 22.13 86 ARG A CA 1
ATOM 675 C C . ARG A 1 86 ? 36.526 30.674 46.159 1.00 25.82 86 ARG A C 1
ATOM 676 O O . ARG A 1 86 ? 36.030 29.562 46.344 1.00 29.42 86 ARG A O 1
ATOM 684 N N . ALA A 1 87 ? 37.234 31.316 47.084 1.00 23.44 87 ALA A N 1
ATOM 685 C CA . ALA A 1 87 ? 37.483 30.729 48.394 1.00 20.76 87 ALA A CA 1
ATOM 686 C C . ALA A 1 87 ? 36.192 30.417 49.160 1.00 17.53 87 ALA A C 1
ATOM 687 O O . ALA A 1 87 ? 36.131 29.417 49.886 1.00 21.62 87 ALA A O 1
ATOM 689 N N . THR A 1 88 ? 35.163 31.253 49.010 1.00 16.77 88 THR A N 1
ATOM 690 C CA . THR A 1 88 ? 33.901 30.995 49.704 1.00 15.29 88 THR A CA 1
ATOM 691 C C . THR A 1 88 ? 33.193 29.800 49.074 1.00 24.64 88 THR A C 1
ATOM 692 O O . THR A 1 88 ? 32.505 29.039 49.753 1.00 25.74 88 THR A O 1
ATOM 696 N N . ALA A 1 89 ? 33.351 29.634 47.767 1.00 30.28 89 ALA A N 1
ATOM 697 C CA . ALA A 1 89 ? 32.722 28.504 47.100 1.00 24.07 89 ALA A CA 1
ATOM 698 C C . ALA A 1 89 ? 33.473 27.241 47.520 1.00 25.53 89 ALA A C 1
ATOM 699 O O . ALA A 1 89 ? 32.858 26.204 47.803 1.00 22.09 89 ALA A O 1
ATOM 701 N N . ARG A 1 90 ? 34.801 27.335 47.587 1.00 21.96 90 ARG A N 1
ATOM 702 C CA . ARG A 1 90 ? 35.622 26.183 47.973 1.00 28.34 90 ARG A CA 1
ATOM 703 C C . ARG A 1 90 ? 35.437 25.786 49.423 1.00 22.52 90 ARG A C 1
ATOM 704 O O . ARG A 1 90 ? 35.475 24.601 49.754 1.00 26.13 90 ARG A O 1
ATOM 712 N N . ALA A 1 91 ? 35.233 26.769 50.291 1.00 19.13 91 ALA A N 1
ATOM 713 C CA . ALA A 1 91 ? 35.037 26.477 51.707 1.00 23.60 91 ALA A CA 1
ATOM 714 C C . ALA A 1 91 ? 33.711 25.747 51.893 1.00 23.58 91 ALA A C 1
ATOM 715 O O . ALA A 1 91 ? 33.627 24.738 52.612 1.00 23.46 91 ALA A O 1
ATOM 717 N N . ILE A 1 92 ? 32.679 26.271 51.240 1.00 21.01 92 ILE A N 1
ATOM 718 C CA . ILE A 1 92 ? 31.352 25.686 51.314 1.00 22.37 92 ILE A CA 1
ATOM 719 C C . ILE A 1 92 ? 31.426 24.234 50.866 1.00 16.37 92 ILE A C 1
ATOM 720 O O . ILE A 1 92 ? 30.715 23.380 51.388 1.00 19.16 92 ILE A O 1
ATOM 725 N N . LEU A 1 93 ? 32.308 23.963 49.906 1.00 17.39 93 LEU A N 1
ATOM 726 C CA . LEU A 1 93 ? 32.482 22.618 49.394 1.00 20.72 93 LEU A CA 1
ATOM 727 C C . LEU A 1 93 ? 33.357 21.734 50.294 1.00 31.61 93 LEU A C 1
ATOM 728 O O . LEU A 1 93 ? 33.289 20.510 50.208 1.00 30.71 93 LEU A O 1
ATOM 733 N N . ASN A 1 94 ? 34.162 22.337 51.163 1.00 20.00 94 ASN A N 1
ATOM 734 C CA . ASN A 1 94 ? 35.026 21.537 52.018 1.00 30.48 94 ASN A CA 1
ATOM 735 C C . ASN A 1 94 ? 34.564 21.364 53.468 1.00 32.44 94 ASN A C 1
ATOM 736 O O . ASN A 1 94 ? 35.241 20.701 54.247 1.00 38.18 94 ASN A O 1
ATOM 741 N N . VAL A 1 95 ? 33.430 21.959 53.837 1.00 27.06 95 VAL A N 1
ATOM 742 C CA . VAL A 1 95 ? 32.907 21.816 55.197 1.00 19.14 95 VAL A CA 1
ATOM 743 C C . VAL A 1 95 ? 31.897 20.675 55.258 1.00 26.24 95 VAL A C 1
ATOM 744 O O . VAL A 1 95 ? 31.454 20.168 54.226 1.00 26.64 95 VAL A O 1
ATOM 748 N N . ASP A 1 96 ? 31.540 20.263 56.470 1.00 24.05 96 ASP A N 1
ATOM 749 C CA . ASP A 1 96 ? 30.565 19.197 56.638 1.00 24.69 96 ASP A CA 1
ATOM 750 C C . ASP A 1 96 ? 29.662 19.413 57.844 1.00 18.19 96 ASP A C 1
ATOM 751 O O . ASP A 1 96 ? 29.602 20.504 58.406 1.00 19.88 96 ASP A O 1
ATOM 756 N N . GLU A 1 97 ? 28.958 18.358 58.229 1.00 23.98 97 GLU A N 1
ATOM 757 C CA . GLU A 1 97 ? 28.025 18.405 59.342 1.00 30.17 97 GLU A CA 1
ATOM 758 C C . GLU A 1 97 ? 28.632 18.806 60.679 1.00 29.34 97 GLU A C 1
ATOM 759 O O . GLU A 1 97 ? 27.909 19.210 61.583 1.00 30.34 97 GLU A O 1
ATOM 765 N N . SER A 1 98 ? 29.953 18.711 60.810 1.00 31.15 98 SER A N 1
ATOM 766 C CA . SER A 1 98 ? 30.607 19.088 62.063 1.00 32.15 98 SER A CA 1
ATOM 767 C C . SER A 1 98 ? 30.382 20.575 62.312 1.00 35.80 98 SER A C 1
ATOM 768 O O . SER A 1 98 ? 30.766 21.111 63.347 1.00 28.61 98 SER A O 1
ATOM 771 N N . LEU A 1 99 ? 29.739 21.225 61.347 1.00 32.61 99 LEU A N 1
ATOM 772 C CA . LEU A 1 99 ? 29.444 22.648 61.408 1.00 27.92 99 LEU A CA 1
ATOM 773 C C . LEU A 1 99 ? 28.197 22.907 62.253 1.00 28.10 99 LEU A C 1
ATOM 774 O O . LEU A 1 99 ? 28.004 24.004 62.774 1.00 22.04 99 LEU A O 1
ATOM 779 N N . VAL A 1 100 ? 27.351 21.890 62.393 1.00 34.04 100 VAL A N 1
ATOM 780 C CA . VAL A 1 100 ? 26.126 22.025 63.180 1.00 26.61 100 VAL A CA 1
ATOM 781 C C . VAL A 1 100 ? 26.472 21.997 64.663 1.00 27.14 100 VAL A C 1
ATOM 782 O O . VAL A 1 100 ? 27.123 21.069 65.133 1.00 22.47 100 VAL A O 1
ATOM 786 N N . LEU A 1 101 ? 26.040 23.019 65.395 1.00 26.48 101 LEU A N 1
ATOM 787 C CA . LEU A 1 101 ? 26.308 23.099 66.826 1.00 30.20 101 LEU A CA 1
ATOM 788 C C . LEU A 1 101 ? 25.448 22.105 67.602 1.00 30.49 101 LEU A C 1
ATOM 789 O O . LEU A 1 101 ? 24.259 21.944 67.315 1.00 23.22 101 LEU A O 1
ATOM 794 N N . GLU A 1 102 ? 26.045 21.460 68.603 1.00 32.28 102 GLU A N 1
ATOM 795 C CA . GLU A 1 102 ? 25.334 20.459 69.397 1.00 31.88 102 GLU A CA 1
ATOM 796 C C . GLU A 1 102 ? 23.983 20.908 69.933 1.00 29.64 102 GLU A C 1
ATOM 797 O O . GLU A 1 102 ? 23.874 21.949 70.582 1.00 25.99 102 GLU A O 1
ATOM 803 N N . GLY A 1 103 ? 22.961 20.096 69.665 1.00 28.83 103 GLY A N 1
ATOM 804 C CA . GLY A 1 103 ? 21.618 20.399 70.122 1.00 27.74 103 GLY A CA 1
ATOM 805 C C . GLY A 1 103 ? 20.807 21.277 69.185 1.00 28.90 103 GLY A C 1
ATOM 806 O O . GLY A 1 103 ? 19.643 21.553 69.457 1.00 32.71 103 GLY A O 1
ATOM 807 N N . THR A 1 104 ? 21.399 21.715 68.079 1.00 24.39 104 THR A N 1
ATOM 808 C CA . THR A 1 104 ? 20.671 22.577 67.157 1.00 21.62 104 THR A CA 1
ATOM 809 C C . THR A 1 104 ? 19.418 21.925 66.570 1.00 21.84 104 THR A C 1
ATOM 810 O O . THR A 1 104 ? 18.335 22.503 66.629 1.00 21.57 104 THR A O 1
ATOM 814 N N . LYS A 1 105 ? 19.554 20.726 66.013 1.00 19.53 105 LYS A N 1
ATOM 815 C CA . LYS A 1 105 ? 18.403 20.056 65.422 1.00 30.06 105 LYS A CA 1
ATOM 816 C C . LYS A 1 105 ? 17.297 19.808 66.436 1.00 30.74 105 LYS A C 1
ATOM 817 O O . LYS A 1 105 ? 16.126 20.069 66.156 1.00 30.07 105 LYS A O 1
ATOM 823 N N . GLU A 1 106 ? 17.671 19.305 67.609 1.00 28.75 106 GLU A N 1
ATOM 824 C CA . GLU A 1 106 ? 16.705 19.039 68.670 1.00 33.74 106 GLU A CA 1
ATOM 825 C C . GLU A 1 106 ? 15.996 20.322 69.063 1.00 33.90 106 GLU A C 1
ATOM 826 O O . GLU A 1 106 ? 14.771 20.349 69.191 1.00 30.48 106 GLU A O 1
ATOM 832 N N . ALA A 1 107 ? 16.776 21.384 69.263 1.00 28.34 107 ALA A N 1
ATOM 833 C CA . ALA A 1 107 ? 16.216 22.677 69.649 1.00 27.18 107 ALA A CA 1
ATOM 834 C C . ALA A 1 107 ? 15.190 23.124 68.617 1.00 26.65 107 ALA A C 1
ATOM 835 O O . ALA A 1 107 ? 14.080 23.527 68.966 1.00 24.11 107 ALA A O 1
ATOM 837 N N . LEU A 1 108 ? 15.563 23.049 67.343 1.00 27.68 108 LEU A N 1
ATOM 838 C CA . LEU A 1 108 ? 14.655 23.453 66.281 1.00 25.98 108 LEU A CA 1
ATOM 839 C C . LEU A 1 108 ? 13.420 22.559 66.315 1.00 28.64 108 LEU A C 1
ATOM 840 O O . LEU A 1 108 ? 12.291 23.054 66.309 1.00 34.58 108 LEU A O 1
ATOM 845 N N . GLN A 1 109 ? 13.634 21.245 66.384 1.00 40.56 109 GLN A N 1
ATOM 846 C CA . GLN A 1 109 ? 12.520 20.296 66.421 1.00 37.43 109 GLN A CA 1
ATOM 847 C C . GLN A 1 109 ? 11.559 20.601 67.570 1.00 32.26 109 GLN A C 1
ATOM 848 O O . GLN A 1 109 ? 10.345 20.568 67.390 1.00 33.69 109 GLN A O 1
ATOM 854 N N . PHE A 1 110 ? 12.105 20.907 68.745 1.00 30.47 110 PHE A N 1
ATOM 855 C CA . PHE A 1 110 ? 11.280 21.212 69.913 1.00 28.50 110 PHE A CA 1
ATOM 856 C C . PHE A 1 110 ? 10.356 22.393 69.675 1.00 30.56 110 PHE A C 1
ATOM 857 O O . PHE A 1 110 ? 9.212 22.396 70.132 1.00 23.36 110 PHE A O 1
ATOM 865 N N . VAL A 1 111 ? 10.874 23.410 68.993 1.00 24.58 111 VAL A N 1
ATOM 866 C CA . VAL A 1 111 ? 10.096 24.604 68.709 1.00 27.89 111 VAL A CA 1
ATOM 867 C C . VAL A 1 111 ? 9.018 24.293 67.693 1.00 29.73 111 VAL A C 1
ATOM 868 O O . VAL A 1 111 ? 7.893 24.760 67.823 1.00 29.31 111 VAL A O 1
ATOM 872 N N . LYS A 1 112 ? 9.365 23.505 66.679 1.00 28.66 112 LYS A N 1
ATOM 873 C CA . LYS A 1 112 ? 8.402 23.146 65.647 1.00 32.31 112 LYS A CA 1
ATOM 874 C C . LYS A 1 112 ? 7.303 22.256 66.200 1.00 36.27 112 LYS A C 1
ATOM 875 O O . LYS A 1 112 ? 6.119 22.519 65.994 1.00 43.84 112 LYS A O 1
ATOM 881 N N . GLU A 1 113 ? 7.691 21.200 66.903 1.00 41.02 113 GLU A N 1
ATOM 882 C CA . GLU A 1 113 ? 6.713 20.289 67.478 1.00 36.82 113 GLU A CA 1
ATOM 883 C C . GLU A 1 113 ? 5.820 21.013 68.476 1.00 33.47 113 GLU A C 1
ATOM 884 O O . GLU A 1 113 ? 4.730 20.550 68.800 1.00 37.76 113 GLU A O 1
ATOM 890 N N . ARG A 1 114 ? 6.288 22.158 68.955 1.00 26.02 114 ARG A N 1
ATOM 891 C CA . ARG A 1 114 ? 5.518 22.949 69.897 1.00 36.09 114 ARG A CA 1
ATOM 892 C C . ARG A 1 114 ? 4.463 23.731 69.113 1.00 31.83 114 ARG A C 1
ATOM 893 O O . ARG A 1 114 ? 3.575 24.348 69.689 1.00 38.85 114 ARG A O 1
ATOM 901 N N . GLY A 1 115 ? 4.573 23.688 67.789 1.00 33.90 115 GLY A N 1
ATOM 902 C CA . GLY A 1 115 ? 3.615 24.360 66.932 1.00 26.23 115 GLY A CA 1
ATOM 903 C C . GLY A 1 115 ? 3.873 25.832 66.704 1.00 32.19 115 GLY A C 1
ATOM 904 O O . GLY A 1 115 ? 2.948 26.588 66.402 1.00 39.82 115 GLY A O 1
ATOM 905 N N . LEU A 1 116 ? 5.127 26.244 66.838 1.00 34.54 116 LEU A N 1
ATOM 906 C CA . LEU A 1 116 ? 5.490 27.644 66.652 1.00 32.86 116 LEU A CA 1
ATOM 907 C C . LEU A 1 116 ? 6.130 27.880 65.287 1.00 31.10 116 LEU A C 1
ATOM 908 O O . LEU A 1 116 ? 6.671 26.962 64.678 1.00 27.69 116 LEU A O 1
ATOM 913 N N . LYS A 1 117 ? 6.056 29.117 64.808 1.00 32.72 117 LYS A N 1
ATOM 914 C CA . LYS A 1 117 ? 6.673 29.475 63.540 1.00 28.25 117 LYS A CA 1
ATOM 915 C C . LYS A 1 117 ? 8.129 29.811 63.831 1.00 30.13 117 LYS A C 1
ATOM 916 O O . LYS A 1 117 ? 8.467 30.243 64.933 1.00 19.62 117 LYS A O 1
ATOM 922 N N . THR A 1 118 ? 8.991 29.612 62.845 1.00 22.62 118 THR A N 1
ATOM 923 C CA . THR A 1 118 ? 10.402 29.908 63.016 1.00 22.40 118 THR A CA 1
ATOM 924 C C . THR A 1 118 ? 10.934 30.700 61.837 1.00 28.19 118 THR A C 1
ATOM 925 O O . THR A 1 118 ? 10.364 30.691 60.747 1.00 23.19 118 THR A O 1
ATOM 929 N N . ALA A 1 119 ? 12.048 31.377 62.063 1.00 24.09 119 ALA A N 1
ATOM 930 C CA . ALA A 1 119 ? 12.680 32.159 61.023 1.00 29.24 119 ALA A CA 1
ATOM 931 C C . ALA A 1 119 ? 14.132 32.371 61.400 1.00 23.54 119 ALA A C 1
ATOM 932 O O . ALA A 1 119 ? 14.506 32.298 62.569 1.00 29.31 119 ALA A O 1
ATOM 934 N N . VAL A 1 120 ? 14.946 32.601 60.386 1.00 17.25 120 VAL A N 1
ATOM 935 C CA . VAL A 1 120 ? 16.356 32.869 60.560 1.00 17.18 120 VAL A CA 1
ATOM 936 C C . VAL A 1 120 ? 16.586 34.358 60.258 1.00 30.22 120 VAL A C 1
ATOM 937 O O . VAL A 1 120 ? 16.101 34.874 59.245 1.00 26.46 120 VAL A O 1
ATOM 941 N N . ILE A 1 121 ? 17.300 35.047 61.145 1.00 22.45 121 ILE A N 1
ATOM 942 C CA . ILE A 1 121 ? 17.626 36.457 60.938 1.00 25.12 121 ILE A CA 1
ATOM 943 C C . ILE A 1 121 ? 19.147 36.560 61.082 1.00 24.07 121 ILE A C 1
ATOM 944 O O . ILE A 1 121 ? 19.684 36.474 62.187 1.00 26.36 121 ILE A O 1
ATOM 949 N N . GLY A 1 122 ? 19.846 36.722 59.966 1.00 25.47 122 GLY A N 1
ATOM 950 C CA . GLY A 1 122 ? 21.292 36.804 60.042 1.00 27.12 122 GLY A CA 1
ATOM 951 C C . GLY A 1 122 ? 21.937 37.861 59.174 1.00 31.51 122 GLY A C 1
ATOM 952 O O . GLY A 1 122 ? 21.419 38.221 58.110 1.00 28.90 122 GLY A O 1
ATOM 953 N N . ASN A 1 123 ? 23.072 38.373 59.635 1.00 29.01 123 ASN A N 1
ATOM 954 C CA . ASN A 1 123 ? 23.803 39.375 58.871 1.00 30.94 123 ASN A CA 1
ATOM 955 C C . ASN A 1 123 ? 24.707 38.612 57.910 1.00 24.01 123 ASN A C 1
ATOM 956 O O . ASN A 1 123 ? 25.003 37.440 58.142 1.00 22.30 123 ASN A O 1
ATOM 961 N N . VAL A 1 124 ? 25.141 39.250 56.826 1.00 22.60 124 VAL A N 1
ATOM 962 C CA . VAL A 1 124 ? 26.012 38.549 55.897 1.00 30.40 124 VAL A CA 1
ATOM 963 C C . VAL A 1 124 ? 27.342 39.268 55.771 1.00 28.72 124 VAL A C 1
ATOM 964 O O . VAL A 1 124 ? 27.408 40.495 55.833 1.00 22.99 124 VAL A O 1
ATOM 976 N N . PHE A 1 126 ? 31.419 38.270 53.795 1.00 22.40 126 PHE A N 1
ATOM 977 C CA . PHE A 1 126 ? 32.308 37.327 53.096 1.00 23.27 126 PHE A CA 1
ATOM 978 C C . PHE A 1 126 ? 31.625 36.392 52.085 1.00 29.00 126 PHE A C 1
ATOM 979 O O . PHE A 1 126 ? 32.030 36.338 50.916 1.00 30.72 126 PHE A O 1
ATOM 987 N N . TRP A 1 127 ? 30.616 35.645 52.532 1.00 23.59 127 TRP A N 1
ATOM 988 C CA . TRP A 1 127 ? 29.864 34.750 51.647 1.00 20.63 127 TRP A CA 1
ATOM 989 C C . TRP A 1 127 ? 28.411 35.192 51.714 1.00 26.61 127 TRP A C 1
ATOM 990 O O . TRP A 1 127 ? 27.921 35.559 52.778 1.00 31.55 127 TRP A O 1
ATOM 1001 N N . PRO A 1 128 ? 27.704 35.170 50.572 1.00 25.39 128 PRO A N 1
ATOM 1002 C CA . PRO A 1 128 ? 26.297 35.582 50.495 1.00 21.63 128 PRO A CA 1
ATOM 1003 C C . PRO A 1 128 ? 25.355 34.800 51.401 1.00 24.98 128 PRO A C 1
ATOM 1004 O O . PRO A 1 128 ? 25.665 33.688 51.824 1.00 18.55 128 PRO A O 1
ATOM 1008 N N . GLY A 1 129 ? 24.207 35.400 51.703 1.00 19.90 129 GLY A N 1
ATOM 1009 C CA . GLY A 1 129 ? 23.233 34.738 52.543 1.00 22.44 129 GLY A CA 1
ATOM 1010 C C . GLY A 1 129 ? 22.819 33.414 51.938 1.00 30.04 129 GLY A C 1
ATOM 1011 O O . GLY A 1 129 ? 22.445 32.487 52.655 1.00 33.57 129 GLY A O 1
ATOM 1012 N N . SER A 1 130 ? 22.898 33.321 50.614 1.00 26.99 130 SER A N 1
ATOM 1013 C CA . SER A 1 130 ? 22.521 32.099 49.906 1.00 31.20 130 SER A CA 1
ATOM 1014 C C . SER A 1 130 ? 23.401 30.896 50.264 1.00 19.80 130 SER A C 1
ATOM 1015 O O . SER A 1 130 ? 22.904 29.778 50.352 1.00 22.93 130 SER A O 1
ATOM 1018 N N . TYR A 1 131 ? 24.701 31.114 50.452 1.00 18.52 131 TYR A N 1
ATOM 1019 C CA . TYR A 1 131 ? 25.597 30.015 50.831 1.00 22.61 131 TYR A CA 1
ATOM 1020 C C . TYR A 1 131 ? 25.203 29.525 52.220 1.00 24.19 131 TYR A C 1
ATOM 1021 O O . TYR A 1 131 ? 25.213 28.323 52.506 1.00 22.14 131 TYR A O 1
ATOM 1030 N N . THR A 1 132 ? 24.851 30.468 53.086 1.00 25.83 132 THR A N 1
ATOM 1031 C CA . THR A 1 132 ? 24.421 30.118 54.426 1.00 23.93 132 THR A CA 1
ATOM 1032 C C . THR A 1 132 ? 23.154 29.270 54.323 1.00 13.00 132 THR A C 1
ATOM 1033 O O . THR A 1 132 ? 23.030 28.258 55.011 1.00 19.54 132 THR A O 1
ATOM 1037 N N . ARG A 1 133 ? 22.222 29.671 53.456 1.00 19.73 133 ARG A N 1
ATOM 1038 C CA . ARG A 1 133 ? 20.982 28.911 53.258 1.00 20.19 133 ARG A CA 1
ATOM 1039 C C . ARG A 1 133 ? 21.286 27.499 52.735 1.00 21.56 133 ARG A C 1
ATOM 1040 O O . ARG A 1 133 ? 20.642 26.526 53.133 1.00 25.04 133 ARG A O 1
ATOM 1048 N N . LEU A 1 134 ? 22.273 27.400 51.846 1.00 18.01 134 LEU A N 1
ATOM 1049 C CA . LEU A 1 134 ? 22.672 26.116 51.263 1.00 20.23 134 LEU A CA 1
ATOM 1050 C C . LEU A 1 134 ? 23.106 25.105 52.330 1.00 28.84 134 LEU A C 1
ATOM 1051 O O . LEU A 1 134 ? 22.706 23.934 52.298 1.00 26.11 134 LEU A O 1
ATOM 1056 N N . LEU A 1 135 ? 23.937 25.565 53.263 1.00 20.08 135 LEU A N 1
ATOM 1057 C CA . LEU A 1 135 ? 24.443 24.718 54.337 1.00 19.78 135 LEU A CA 1
ATOM 1058 C C . LEU A 1 135 ? 23.334 24.279 55.283 1.00 20.83 135 LEU A C 1
ATOM 1059 O O . LEU A 1 135 ? 23.283 23.113 55.677 1.00 28.11 135 LEU A O 1
ATOM 1064 N N . LEU A 1 136 ? 22.449 25.210 55.644 1.00 20.09 136 LEU A N 1
ATOM 1065 C CA . LEU A 1 136 ? 21.340 24.895 56.539 1.00 19.42 136 LEU A CA 1
ATOM 1066 C C . LEU A 1 136 ? 20.486 23.835 55.858 1.00 25.70 136 LEU A C 1
ATOM 1067 O O . LEU A 1 136 ? 20.028 22.882 56.491 1.00 12.88 136 LEU A O 1
ATOM 1072 N N . GLU A 1 137 ? 20.278 24.008 54.557 1.00 19.72 137 GLU A N 1
ATOM 1073 C CA . GLU A 1 137 ? 19.490 23.054 53.797 1.00 22.97 137 GLU A CA 1
ATOM 1074 C C . GLU A 1 137 ? 20.221 21.710 53.789 1.00 14.06 137 GLU A C 1
ATOM 1075 O O . GLU A 1 137 ? 19.652 20.681 54.144 1.00 18.51 137 GLU A O 1
ATOM 1081 N N . ARG A 1 138 ? 21.489 21.738 53.388 1.00 17.68 138 ARG A N 1
ATOM 1082 C CA . ARG A 1 138 ? 22.312 20.534 53.317 1.00 18.73 138 ARG A CA 1
ATOM 1083 C C . ARG A 1 138 ? 22.366 19.727 54.613 1.00 25.05 138 ARG A C 1
ATOM 1084 O O . ARG A 1 138 ? 22.439 18.497 54.588 1.00 29.29 138 ARG A O 1
ATOM 1092 N N . PHE A 1 139 ? 22.338 20.415 55.747 1.00 26.62 139 PHE A N 1
ATOM 1093 C CA . PHE A 1 139 ? 22.420 19.727 57.026 1.00 24.12 139 PHE A CA 1
ATOM 1094 C C . PHE A 1 139 ? 21.076 19.332 57.630 1.00 28.96 139 PHE A C 1
ATOM 1095 O O . PHE A 1 139 ? 21.010 18.897 58.779 1.00 30.51 139 PHE A O 1
ATOM 1103 N N . GLY A 1 140 ? 20.012 19.477 56.845 1.00 25.53 140 GLY A N 1
ATOM 1104 C CA . GLY A 1 140 ? 18.688 19.107 57.313 1.00 24.32 140 GLY A CA 1
ATOM 1105 C C . GLY A 1 140 ? 18.003 20.078 58.257 1.00 22.19 140 GLY A C 1
ATOM 1106 O O . GLY A 1 140 ? 16.968 19.737 58.822 1.00 30.55 140 GLY A O 1
ATOM 1107 N N . LEU A 1 141 ? 18.549 21.281 58.424 1.00 28.13 141 LEU A N 1
ATOM 1108 C CA . LEU A 1 141 ? 17.955 22.260 59.335 1.00 21.33 141 LEU A CA 1
ATOM 1109 C C . LEU A 1 141 ? 16.801 23.070 58.741 1.00 25.98 141 LEU A C 1
ATOM 1110 O O . LEU A 1 141 ? 15.848 23.410 59.448 1.00 19.97 141 LEU A O 1
ATOM 1123 N N . GLU A 1 143 ? 14.395 22.242 57.368 1.00 34.00 143 GLU A N 1
ATOM 1124 C CA . GLU A 1 143 ? 13.132 21.534 57.552 1.00 33.32 143 GLU A CA 1
ATOM 1125 C C . GLU A 1 143 ? 12.348 22.177 58.688 1.00 31.90 143 GLU A C 1
ATOM 1126 O O . GLU A 1 143 ? 11.125 22.096 58.730 1.00 35.26 143 GLU A O 1
ATOM 1132 N N . PHE A 1 144 ? 13.068 22.827 59.599 1.00 32.62 144 PHE A N 1
ATOM 1133 C CA . PHE A 1 144 ? 12.464 23.466 60.761 1.00 31.38 144 PHE A CA 1
ATOM 1134 C C . PHE A 1 144 ? 12.470 24.995 60.722 1.00 29.49 144 PHE A C 1
ATOM 1135 O O . PHE A 1 144 ? 12.213 25.643 61.735 1.00 27.78 144 PHE A O 1
ATOM 1143 N N . ILE A 1 145 ? 12.768 25.570 59.562 1.00 24.43 145 ILE A N 1
ATOM 1144 C CA . ILE A 1 145 ? 12.791 27.022 59.427 1.00 28.74 145 ILE A CA 1
ATOM 1145 C C . ILE A 1 145 ? 11.785 27.448 58.368 1.00 31.72 145 ILE A C 1
ATOM 1146 O O . ILE A 1 145 ? 11.912 27.082 57.201 1.00 37.25 145 ILE A O 1
ATOM 1151 N N . ASP A 1 146 ? 10.784 28.221 58.784 1.00 28.56 146 ASP A N 1
ATOM 1152 C CA . ASP A 1 146 ? 9.741 28.684 57.875 1.00 27.77 146 ASP A CA 1
ATOM 1153 C C . ASP A 1 146 ? 10.159 29.798 56.924 1.00 31.39 146 ASP A C 1
ATOM 1154 O O . ASP A 1 146 ? 9.711 29.829 55.777 1.00 36.03 146 ASP A O 1
ATOM 1159 N N . LYS A 1 147 ? 10.994 30.721 57.388 1.00 28.20 147 LYS A N 1
ATOM 1160 C CA . LYS A 1 147 ? 11.455 31.802 56.524 1.00 31.76 147 LYS A CA 1
ATOM 1161 C C . LYS A 1 147 ? 12.844 32.293 56.892 1.00 35.67 147 LYS A C 1
ATOM 1162 O O . LYS A 1 147 ? 13.276 32.155 58.035 1.00 35.90 147 LYS A O 1
ATOM 1168 N N . THR A 1 148 ? 13.545 32.851 55.906 1.00 32.54 148 THR A N 1
ATOM 1169 C CA . THR A 1 148 ? 14.882 33.378 56.123 1.00 29.36 148 THR A CA 1
ATOM 1170 C C . THR A 1 148 ? 14.948 34.844 55.728 1.00 32.42 148 THR A C 1
ATOM 1171 O O . THR A 1 148 ? 14.391 35.268 54.709 1.00 24.19 148 THR A O 1
ATOM 1175 N N . PHE A 1 149 ? 15.636 35.617 56.555 1.00 26.84 149 PHE A N 1
ATOM 1176 C CA . PHE A 1 149 ? 15.797 37.039 56.320 1.00 29.83 149 PHE A CA 1
ATOM 1177 C C . PHE A 1 149 ? 17.271 37.367 56.440 1.00 28.20 149 PHE A C 1
ATOM 1178 O O . PHE A 1 149 ? 17.766 37.604 57.539 1.00 37.15 149 PHE A O 1
ATOM 1186 N N . PHE A 1 150 ? 17.974 37.364 55.313 1.00 24.27 150 PHE A N 1
ATOM 1187 C CA . PHE A 1 150 ? 19.402 37.666 55.310 1.00 20.89 150 PHE A CA 1
ATOM 1188 C C . PHE A 1 150 ? 19.637 39.119 54.905 1.00 29.55 150 PHE A C 1
ATOM 1189 O O . PHE A 1 150 ? 18.920 39.658 54.068 1.00 22.23 150 PHE A O 1
ATOM 1197 N N . ALA A 1 151 ? 20.647 39.744 55.501 1.00 23.09 151 ALA A N 1
ATOM 1198 C CA . ALA A 1 151 ? 20.953 41.142 55.230 1.00 26.72 151 ALA A CA 1
ATOM 1199 C C . ALA A 1 151 ? 2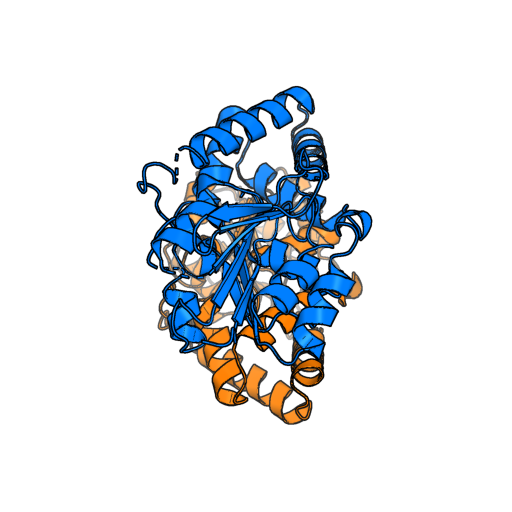1.186 41.501 53.764 1.00 29.07 151 ALA A C 1
ATOM 1200 O O . ALA A 1 151 ? 20.753 42.557 53.312 1.00 27.66 151 ALA A O 1
ATOM 1202 N N . ASP A 1 152 ? 21.862 40.632 53.021 1.00 23.47 152 ASP A N 1
ATOM 1203 C CA . ASP A 1 152 ? 22.147 40.911 51.621 1.00 25.01 152 ASP A CA 1
ATOM 1204 C C . ASP A 1 152 ? 20.939 40.752 50.717 1.00 23.52 152 ASP A C 1
ATOM 1205 O O . ASP A 1 152 ? 20.927 41.249 49.595 1.00 30.89 152 ASP A O 1
ATOM 1210 N N . GLU A 1 153 ? 19.920 40.064 51.213 1.00 28.84 153 GLU A N 1
ATOM 1211 C CA . GLU A 1 153 ? 18.709 39.817 50.439 1.00 30.17 153 GLU A CA 1
ATOM 1212 C C . GLU A 1 153 ? 17.560 40.743 50.825 1.00 27.29 153 GLU A C 1
ATOM 1213 O O . GLU A 1 153 ? 16.835 41.237 49.972 1.00 29.61 153 GLU A O 1
ATOM 1219 N N . VAL A 1 154 ? 17.414 40.967 52.122 1.00 15.97 154 VAL A N 1
ATOM 1220 C CA . VAL A 1 154 ? 16.359 41.798 52.672 1.00 29.47 154 VAL A CA 1
ATOM 1221 C C . VAL A 1 154 ? 16.726 43.285 52.753 1.00 32.03 154 VAL A C 1
ATOM 1222 O O . VAL A 1 154 ? 15.865 44.137 52.955 1.00 29.61 154 VAL A O 1
ATOM 1226 N N . LEU A 1 155 ? 18.008 43.585 52.582 1.00 37.84 155 LEU A N 1
ATOM 1227 C CA . LEU A 1 155 ? 18.515 44.957 52.614 1.00 36.04 155 LEU A CA 1
ATOM 1228 C C . LEU A 1 155 ? 18.414 45.672 53.961 1.00 33.05 155 LEU A C 1
ATOM 1229 O O . LEU A 1 155 ? 18.009 46.829 54.034 1.00 38.01 155 LEU A O 1
ATOM 1234 N N . SER A 1 156 ? 18.784 44.968 55.023 1.00 37.28 156 SER A N 1
ATOM 1235 C CA . SER A 1 156 ? 18.791 45.526 56.371 1.00 38.95 156 SER A CA 1
ATOM 1236 C C . SER A 1 156 ? 19.667 44.632 57.240 1.00 33.25 156 SER A C 1
ATOM 1237 O O . SER A 1 156 ? 20.040 43.541 56.819 1.00 36.75 156 SER A O 1
ATOM 1240 N N . TYR A 1 157 ? 20.000 45.077 58.447 1.00 31.90 157 TYR A N 1
ATOM 1241 C CA . TYR A 1 157 ? 20.866 44.273 59.300 1.00 32.23 157 TYR A CA 1
ATOM 1242 C C . TYR A 1 157 ? 20.666 44.525 60.781 1.00 25.55 157 TYR A C 1
ATOM 1243 O O . TYR A 1 157 ? 20.264 45.608 61.184 1.00 34.72 157 TYR A O 1
ATOM 1252 N N . LYS A 1 158 ? 20.939 43.500 61.581 1.00 28.29 158 LYS A N 1
ATOM 1253 C CA . LYS A 1 158 ? 20.823 43.587 63.032 1.00 30.58 158 LYS A CA 1
ATOM 1254 C C . LYS A 1 158 ? 22.005 44.446 63.483 1.00 26.27 158 LYS A C 1
ATOM 1255 O O . LYS A 1 158 ? 23.088 44.335 62.924 1.00 26.46 158 LYS A O 1
ATOM 1261 N N . PRO A 1 159 ? 21.835 45.255 64.543 1.00 33.16 159 PRO A N 1
ATOM 1262 C CA . PRO A 1 159 ? 20.646 45.449 65.384 1.00 28.81 159 PRO A CA 1
ATOM 1263 C C . PRO A 1 159 ? 19.581 46.424 64.915 1.00 29.98 159 PRO A C 1
ATOM 1264 O O . PRO A 1 159 ? 18.672 46.746 65.677 1.00 29.24 159 PRO A O 1
ATOM 1268 N N . ARG A 1 160 ? 19.678 46.905 63.684 1.00 30.58 160 ARG A N 1
ATOM 1269 C CA . ARG A 1 160 ? 18.693 47.861 63.207 1.00 33.32 160 ARG A CA 1
ATOM 1270 C C . ARG A 1 160 ? 17.258 47.388 63.407 1.00 36.71 160 ARG A C 1
ATOM 1271 O O . ARG A 1 160 ? 16.914 46.239 63.136 1.00 39.86 160 ARG A O 1
ATOM 1279 N N . LYS A 1 161 ? 16.433 48.303 63.895 1.00 35.34 161 LYS A N 1
ATOM 1280 C CA . LYS A 1 161 ? 15.028 48.054 64.174 1.00 39.27 161 LYS A CA 1
ATOM 1281 C C . LYS A 1 161 ? 14.177 47.565 62.993 1.00 39.26 161 LYS A C 1
ATOM 1282 O O . LYS A 1 161 ? 13.297 46.722 63.175 1.00 38.87 161 LYS A O 1
ATOM 1288 N N . GLU A 1 162 ? 14.421 48.082 61.790 1.00 33.49 162 GLU A N 1
ATOM 1289 C CA . GLU A 1 162 ? 13.618 47.671 60.635 1.00 39.85 162 GLU A CA 1
ATOM 1290 C C . GLU A 1 162 ? 13.829 46.198 60.268 1.00 38.12 162 GLU A C 1
ATOM 1291 O O . GLU A 1 162 ? 12.916 45.542 59.770 1.00 35.57 162 GLU A O 1
ATOM 1305 N N . PHE A 1 164 ? 14.284 43.606 62.300 1.00 24.02 164 PHE A N 1
ATOM 1306 C CA . PHE A 1 164 ? 13.434 42.786 63.142 1.00 24.30 164 PHE A CA 1
ATOM 1307 C C . PHE A 1 164 ? 11.967 43.019 62.807 1.00 29.80 164 PHE A C 1
ATOM 1308 O O . PHE A 1 164 ? 11.164 42.087 62.832 1.00 31.79 164 PHE A O 1
ATOM 1316 N N . GLU A 1 165 ? 11.622 44.261 62.484 1.00 31.93 165 GLU A N 1
ATOM 1317 C CA . GLU A 1 165 ? 10.247 44.596 62.144 1.00 36.69 165 GLU A CA 1
ATOM 1318 C C . GLU A 1 165 ? 9.792 43.923 60.848 1.00 40.54 165 GLU A C 1
ATOM 1319 O O . GLU A 1 165 ? 8.612 43.585 60.704 1.00 24.83 165 GLU A O 1
ATOM 1325 N N . LYS A 1 166 ? 10.716 43.722 59.908 1.00 34.73 166 LYS A N 1
ATOM 1326 C CA . LYS A 1 166 ? 10.358 43.064 58.652 1.00 37.79 166 LYS A CA 1
ATOM 1327 C C . LYS A 1 166 ? 9.830 41.683 58.979 1.00 32.69 166 LYS A C 1
ATOM 1328 O O . LYS A 1 166 ? 8.801 41.257 58.458 1.00 34.63 166 LYS A O 1
ATOM 1334 N N . VAL A 1 167 ? 10.555 40.992 59.854 1.00 31.32 167 VAL A N 1
ATOM 1335 C CA . VAL A 1 167 ? 10.197 39.648 60.271 1.00 25.62 167 VAL A CA 1
ATOM 1336 C C . VAL A 1 167 ? 8.878 39.640 61.034 1.00 23.40 167 VAL A C 1
ATOM 1337 O O . VAL A 1 167 ? 8.080 38.721 60.888 1.00 37.57 167 VAL A O 1
ATOM 1341 N N . LEU A 1 168 ? 8.651 40.658 61.855 1.00 27.55 168 LEU A N 1
ATOM 1342 C CA . LEU A 1 168 ? 7.411 40.744 62.613 1.00 30.72 168 LEU A CA 1
ATOM 1343 C C . LEU A 1 168 ? 6.238 41.024 61.664 1.00 33.48 168 LEU A C 1
ATOM 1344 O O . LEU A 1 168 ? 5.150 40.457 61.810 1.00 22.43 168 LEU A O 1
ATOM 1349 N N . ASN A 1 169 ? 6.463 41.900 60.689 1.00 27.22 169 ASN A N 1
ATOM 1350 C CA . ASN A 1 169 ? 5.415 42.228 59.732 1.00 35.93 169 ASN A CA 1
ATOM 1351 C C . ASN A 1 169 ? 5.152 41.056 58.799 1.00 31.32 169 ASN A C 1
ATOM 1352 O O . ASN A 1 169 ? 4.040 40.880 58.319 1.00 33.47 169 ASN A O 1
ATOM 1357 N N . SER A 1 170 ? 6.181 40.251 58.556 1.00 29.54 170 SER A N 1
ATOM 1358 C CA . SER A 1 170 ? 6.053 39.095 57.683 1.00 21.64 170 SER A CA 1
ATOM 1359 C C . SER A 1 170 ? 5.168 38.028 58.328 1.00 24.90 170 SER A C 1
ATOM 1360 O O . SER A 1 170 ? 4.263 37.492 57.694 1.00 27.68 170 SER A O 1
ATOM 1363 N N . PHE A 1 171 ? 5.436 37.729 59.594 1.00 28.80 171 PHE A N 1
ATOM 1364 C CA . PHE A 1 171 ? 4.673 36.726 60.332 1.00 31.14 171 PHE A CA 1
ATOM 1365 C C . PHE A 1 171 ? 3.458 37.378 60.977 1.00 35.04 171 PHE A C 1
ATOM 1366 O O . PHE A 1 171 ? 2.664 36.723 61.665 1.00 35.46 171 PHE A O 1
ATOM 1374 N N . GLU A 1 172 ? 3.326 38.678 60.751 1.00 35.20 172 GLU A N 1
ATOM 1375 C CA . GLU A 1 172 ? 2.208 39.444 61.284 1.00 40.54 172 GLU A CA 1
ATOM 1376 C C . GLU A 1 172 ? 1.923 39.156 62.754 1.00 42.38 172 GLU A C 1
ATOM 1377 O O . GLU A 1 172 ? 0.815 38.761 63.110 1.00 43.60 172 GLU A O 1
ATOM 1383 N N . VAL A 1 173 ? 2.927 39.350 63.603 1.00 34.28 173 VAL A N 1
ATOM 1384 C CA . VAL A 1 173 ? 2.764 39.121 65.032 1.00 29.28 173 VAL A CA 1
ATOM 1385 C C . VAL A 1 173 ? 3.324 40.300 65.809 1.00 31.45 173 VAL A C 1
ATOM 1386 O O . VAL A 1 173 ? 4.160 41.050 65.302 1.00 27.03 173 VAL A O 1
ATOM 1390 N N . LYS A 1 174 ? 2.860 40.465 67.040 1.00 34.92 174 LYS A N 1
ATOM 1391 C CA . LYS A 1 174 ? 3.334 41.557 67.876 1.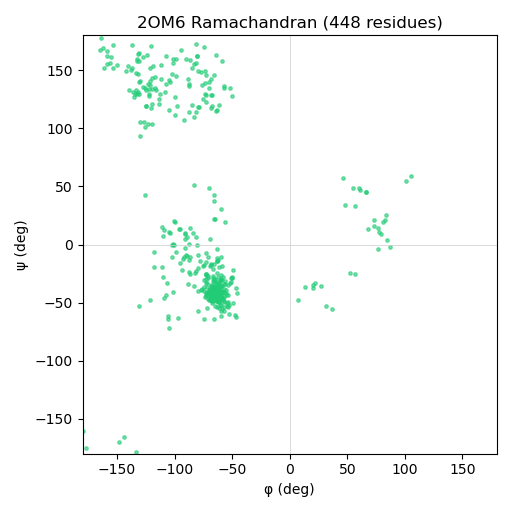00 43.40 174 LYS A CA 1
ATOM 1392 C C . LYS A 1 174 ? 4.681 41.186 68.488 1.00 40.76 174 LYS A C 1
ATOM 1393 O O . LYS A 1 174 ? 4.954 40.012 68.741 1.00 43.41 174 LYS A O 1
ATOM 1399 N N . PRO A 1 175 ? 5.542 42.186 68.731 1.00 41.44 175 PRO A N 1
ATOM 1400 C CA . PRO A 1 175 ? 6.868 41.975 69.316 1.00 36.89 175 PRO A CA 1
ATOM 1401 C C . PRO A 1 175 ? 6.809 41.061 70.533 1.00 40.84 175 PRO A C 1
ATOM 1402 O O . PRO A 1 175 ? 7.702 40.242 70.750 1.00 40.33 175 PRO A O 1
ATOM 1406 N N . GLU A 1 176 ? 5.746 41.207 71.318 1.00 29.50 176 GLU A N 1
ATOM 1407 C CA . GLU A 1 176 ? 5.567 40.407 72.520 1.00 37.18 176 GLU A CA 1
ATOM 1408 C C . GLU A 1 176 ? 5.295 38.928 72.241 1.00 34.20 176 GLU A C 1
ATOM 1409 O O . GLU A 1 176 ? 5.421 38.096 73.133 1.00 27.24 176 GLU A O 1
ATOM 1415 N N . GLU A 1 177 ? 4.921 38.593 71.009 1.00 30.25 177 GLU A N 1
ATOM 1416 C CA . GLU A 1 177 ? 4.659 37.196 70.672 1.00 36.69 177 GLU A CA 1
ATOM 1417 C C . GLU A 1 177 ? 5.871 36.611 69.945 1.00 30.06 177 GLU A C 1
ATOM 1418 O O . GLU A 1 177 ? 5.767 35.599 69.255 1.00 23.31 177 GLU A O 1
ATOM 1424 N N . SER A 1 178 ? 7.020 37.255 70.107 1.00 19.89 178 SER A N 1
ATOM 1425 C CA . SER A 1 178 ? 8.234 36.813 69.433 1.00 22.92 178 SER A CA 1
ATOM 1426 C C . SER A 1 178 ? 9.439 36.711 70.360 1.00 30.92 178 SER A C 1
ATOM 1427 O O . SER A 1 178 ? 9.594 37.495 71.303 1.00 24.22 178 SER A O 1
ATOM 1430 N N . LEU A 1 179 ? 10.297 35.739 70.073 1.00 27.53 179 LEU A N 1
ATOM 1431 C CA . LEU A 1 179 ? 11.513 35.539 70.841 1.00 29.11 179 LEU A CA 1
ATOM 1432 C C . LEU A 1 179 ? 12.638 35.370 69.840 1.00 26.53 179 LEU A C 1
ATOM 1433 O O . LEU A 1 179 ? 12.515 34.597 68.894 1.00 25.48 179 LEU A O 1
ATOM 1438 N N . HIS A 1 180 ? 13.715 36.126 70.026 1.00 22.73 180 HIS A N 1
ATOM 1439 C CA . HIS A 1 180 ? 14.871 36.030 69.144 1.00 25.79 180 HIS A CA 1
ATOM 1440 C C . HIS A 1 180 ? 16.081 35.545 69.930 1.00 26.76 180 HIS A C 1
ATOM 1441 O O . HIS A 1 180 ? 16.356 36.039 71.022 1.00 26.64 180 HIS A O 1
ATOM 1448 N N . ILE A 1 181 ? 16.796 34.568 69.385 1.00 25.66 181 ILE A N 1
ATOM 1449 C CA . ILE A 1 181 ? 17.984 34.069 70.052 1.00 22.66 181 ILE A CA 1
ATOM 1450 C C . ILE A 1 181 ? 19.202 34.215 69.149 1.00 25.97 181 ILE A C 1
ATOM 1451 O O . ILE A 1 181 ? 19.153 33.903 67.958 1.00 24.07 181 ILE A O 1
ATOM 1456 N N . GLY A 1 182 ? 20.284 34.724 69.728 1.00 21.14 182 GLY A N 1
ATOM 1457 C CA . GLY A 1 182 ? 21.516 34.921 68.986 1.00 22.74 182 GLY A CA 1
ATOM 1458 C C . GLY A 1 182 ? 22.689 35.000 69.945 1.00 25.62 182 GLY A C 1
ATOM 1459 O O . GLY A 1 182 ? 22.492 35.168 71.155 1.00 21.92 182 GLY A O 1
ATOM 1460 N N . ASP A 1 183 ? 23.910 34.905 69.423 1.00 30.45 183 ASP A N 1
ATOM 1461 C CA . ASP A 1 183 ? 25.078 34.934 70.295 1.00 27.20 183 ASP A CA 1
ATOM 1462 C C . ASP A 1 183 ? 25.822 36.272 70.371 1.00 29.77 183 ASP A C 1
ATOM 1463 O O . ASP A 1 183 ? 26.806 36.382 71.097 1.00 22.54 183 ASP A O 1
ATOM 1468 N N . THR A 1 184 ? 25.355 37.284 69.637 1.00 27.45 184 THR A N 1
ATOM 1469 C CA . THR A 1 184 ? 25.994 38.603 69.672 1.00 24.97 184 THR A CA 1
ATOM 1470 C C . THR A 1 184 ? 25.126 39.547 70.502 1.00 32.53 184 THR A C 1
ATOM 1471 O O . THR A 1 184 ? 23.988 39.850 70.143 1.00 35.32 184 THR A O 1
ATOM 1475 N N . TYR A 1 185 ? 25.677 40.003 71.620 1.00 32.84 185 TYR A N 1
ATOM 1476 C CA . TYR A 1 185 ? 24.962 40.882 72.528 1.00 33.60 185 TYR A CA 1
ATOM 1477 C C . TYR A 1 185 ? 24.404 42.145 71.875 1.00 35.94 185 TYR A C 1
ATOM 1478 O O . TYR A 1 185 ? 23.210 42.433 72.001 1.00 33.34 185 TYR A O 1
ATOM 1487 N N . ALA A 1 186 ? 25.261 42.889 71.179 1.00 30.00 186 ALA A N 1
ATOM 1488 C CA . ALA A 1 186 ? 24.853 44.134 70.530 1.00 30.91 186 ALA A CA 1
ATOM 1489 C C . ALA A 1 186 ? 23.913 43.969 69.332 1.00 32.50 186 ALA A C 1
ATOM 1490 O O . ALA A 1 186 ? 22.943 44.713 69.204 1.00 45.94 186 ALA A O 1
ATOM 1492 N N . GLU A 1 187 ? 24.191 43.011 68.453 1.00 28.22 187 GLU A N 1
ATOM 1493 C CA . GLU A 1 187 ? 23.344 42.812 67.282 1.00 27.93 187 GLU A CA 1
ATOM 1494 C C . GLU A 1 187 ? 22.060 42.037 67.575 1.00 28.59 187 GLU A C 1
ATOM 1495 O O . GLU A 1 187 ? 20.968 42.528 67.310 1.00 28.88 187 GLU A O 1
ATOM 1501 N N . ASP A 1 188 ? 22.199 40.830 68.118 1.00 28.10 188 ASP A N 1
ATOM 1502 C CA . ASP A 1 188 ? 21.050 39.975 68.422 1.00 29.51 188 ASP A CA 1
ATOM 1503 C C . ASP A 1 188 ? 20.227 40.393 69.635 1.00 36.01 188 ASP A C 1
ATOM 1504 O O . ASP A 1 188 ? 19.052 40.746 69.510 1.00 30.97 188 ASP A O 1
ATOM 1509 N N . TYR A 1 189 ? 20.853 40.340 70.807 1.00 28.64 189 TYR A N 1
ATOM 1510 C CA . TYR A 1 189 ? 20.185 40.661 72.064 1.00 31.06 189 TYR A CA 1
ATOM 1511 C C . TYR A 1 189 ? 19.609 42.074 72.201 1.00 29.83 189 TYR A C 1
ATOM 1512 O O . TYR A 1 189 ? 18.396 42.236 72.380 1.00 21.25 189 TYR A O 1
ATOM 1521 N N . GLN A 1 190 ? 20.466 43.090 72.129 1.00 25.35 190 GLN A N 1
ATOM 1522 C CA . GLN A 1 190 ? 19.999 44.465 72.279 1.00 28.44 190 GLN A CA 1
ATOM 1523 C C . GLN A 1 190 ? 19.097 44.922 71.139 1.00 34.30 190 GLN A C 1
ATOM 1524 O O . GLN A 1 190 ? 18.254 45.807 71.323 1.00 34.09 190 GLN A O 1
ATOM 1530 N N . GLY A 1 191 ? 19.281 44.326 69.964 1.00 30.56 191 GLY A N 1
ATOM 1531 C CA . GLY A 1 191 ? 18.458 44.677 68.822 1.00 23.72 191 GLY A CA 1
ATOM 1532 C C . GLY A 1 191 ? 17.070 44.084 69.003 1.00 32.26 191 GLY A C 1
ATOM 1533 O O . GLY A 1 191 ? 16.054 44.743 68.799 1.00 26.88 191 GLY A O 1
ATOM 1534 N N . ALA A 1 192 ? 17.016 42.825 69.408 1.00 22.07 192 ALA A N 1
ATOM 1535 C CA . ALA A 1 192 ? 15.730 42.191 69.605 1.00 30.31 192 ALA A CA 1
ATOM 1536 C C . ALA A 1 192 ? 14.957 42.839 70.748 1.00 33.41 192 ALA A C 1
ATOM 1537 O O . ALA A 1 192 ? 13.756 43.094 70.633 1.00 36.57 192 ALA A O 1
ATOM 1539 N N . ARG A 1 193 ? 15.641 43.123 71.849 1.00 30.73 193 ARG A N 1
ATOM 1540 C CA . ARG A 1 193 ? 14.959 43.708 72.993 1.00 33.23 193 ARG A CA 1
ATOM 1541 C C . ARG A 1 193 ? 14.449 45.131 72.775 1.00 29.98 193 ARG A C 1
ATOM 1542 O O . ARG A 1 193 ? 13.355 45.461 73.216 1.00 25.09 193 ARG A O 1
ATOM 1550 N N . LYS A 1 194 ? 15.213 45.972 72.084 1.00 30.14 194 LYS A N 1
ATOM 1551 C CA . LYS A 1 194 ? 14.750 47.331 71.860 1.00 36.86 194 LYS A CA 1
ATOM 1552 C C . LYS A 1 194 ? 13.512 47.351 70.970 1.00 45.43 194 LYS A C 1
ATOM 1553 O O . LYS A 1 194 ? 12.795 48.348 70.912 1.00 47.49 194 LYS A O 1
ATOM 1559 N N . VAL A 1 195 ? 13.255 46.243 70.282 1.00 43.12 195 VAL A N 1
ATOM 1560 C CA . VAL A 1 195 ? 12.094 46.154 69.409 1.00 35.55 195 VAL A CA 1
ATOM 1561 C C . VAL A 1 195 ? 10.877 45.627 70.172 1.00 35.51 195 VAL A C 1
ATOM 1562 O O . VAL A 1 195 ? 9.758 45.647 69.663 1.00 41.00 195 VAL A O 1
ATOM 1566 N N . GLY A 1 196 ? 11.096 45.169 71.402 1.00 32.12 196 GLY A N 1
ATOM 1567 C CA . GLY A 1 196 ? 9.997 44.667 72.210 1.00 27.35 196 GLY A CA 1
ATOM 1568 C C . GLY A 1 196 ? 9.854 43.156 72.281 1.00 37.55 196 GLY A C 1
ATOM 1569 O O . GLY A 1 196 ? 9.021 42.640 73.032 1.00 34.92 196 GLY A O 1
ATOM 1578 N N . TRP A 1 198 ? 11.065 39.119 72.982 1.00 24.91 198 TRP A N 1
ATOM 1579 C CA . TRP A 1 198 ? 11.766 38.452 74.065 1.00 25.08 198 TRP A CA 1
ATOM 1580 C C . TRP A 1 198 ? 13.145 38.243 73.458 1.00 29.42 198 TRP A C 1
ATOM 1581 O O . TRP A 1 198 ? 13.263 37.962 72.261 1.00 29.44 198 TRP A O 1
ATOM 1592 N N . ALA A 1 199 ? 14.191 38.396 74.257 1.00 28.94 199 ALA A N 1
ATOM 1593 C CA . ALA A 1 199 ? 15.532 38.215 73.729 1.00 21.39 199 ALA A CA 1
ATOM 1594 C C . ALA A 1 199 ? 16.341 37.230 74.548 1.00 25.50 199 ALA A C 1
ATOM 1595 O O . ALA A 1 199 ? 16.324 37.273 75.775 1.00 23.88 199 ALA A O 1
ATOM 1597 N N . VAL A 1 200 ? 17.035 36.332 73.855 1.00 19.15 200 VAL A N 1
ATOM 1598 C CA . VAL A 1 200 ? 17.887 35.354 74.505 1.00 19.50 200 VAL A CA 1
ATOM 1599 C C . VAL A 1 200 ? 19.295 35.468 73.916 1.00 29.41 200 VAL A C 1
ATOM 1600 O O . VAL A 1 200 ? 19.506 35.301 72.709 1.00 30.83 200 VAL A O 1
ATOM 1604 N N . TRP A 1 201 ? 20.253 35.783 74.775 1.00 23.93 201 TRP A N 1
ATOM 1605 C CA . TRP A 1 201 ? 21.638 35.909 74.359 1.00 24.09 201 TRP A CA 1
ATOM 1606 C C . TRP A 1 201 ? 22.397 34.626 74.667 1.00 30.20 201 TRP A C 1
ATOM 1607 O O . TRP A 1 201 ? 22.482 34.213 75.819 1.00 35.28 201 TRP A O 1
ATOM 1618 N N . ILE A 1 202 ? 22.930 33.978 73.639 1.00 32.71 202 ILE A N 1
ATOM 1619 C CA . ILE A 1 202 ? 23.701 32.766 73.869 1.00 29.35 202 ILE A CA 1
ATOM 1620 C C . ILE A 1 202 ? 25.089 33.201 74.315 1.00 33.78 202 ILE A C 1
ATOM 1621 O O . ILE A 1 202 ? 25.790 33.891 73.580 1.00 29.90 202 ILE A O 1
ATOM 1626 N N . ASN A 1 203 ? 25.465 32.816 75.530 1.00 37.40 203 ASN A N 1
ATOM 1627 C CA . ASN A 1 203 ? 26.775 33.145 76.082 1.00 34.15 203 ASN A CA 1
ATOM 1628 C C . ASN A 1 203 ? 27.451 31.838 76.466 1.00 35.68 203 ASN A C 1
ATOM 1629 O O . ASN A 1 203 ? 27.107 31.224 77.474 1.00 38.43 203 ASN A O 1
ATOM 1634 N N . GLN A 1 204 ? 28.402 31.409 75.641 1.00 42.15 204 GLN A N 1
ATOM 1635 C CA . GLN A 1 204 ? 29.120 30.158 75.868 1.00 50.42 204 GLN A CA 1
ATOM 1636 C C . GLN A 1 204 ? 29.812 30.104 77.227 1.00 52.42 204 GLN A C 1
ATOM 1637 O O . GLN A 1 204 ? 29.807 29.068 77.894 1.00 59.51 204 GLN A O 1
ATOM 1643 N N . GLU A 1 205 ? 30.409 31.220 77.632 1.00 52.47 205 GLU A N 1
ATOM 1644 C CA . GLU A 1 205 ? 31.114 31.286 78.903 1.00 53.86 205 GLU A CA 1
ATOM 1645 C C . GLU A 1 205 ? 30.122 31.213 80.057 1.00 55.41 205 GLU A C 1
ATOM 1646 O O . GLU A 1 205 ? 30.498 31.326 81.223 1.00 58.79 205 GLU A O 1
ATOM 1652 N N . GLY A 1 206 ? 28.852 31.006 79.712 1.00 53.05 206 GLY A N 1
ATOM 1653 C CA . GLY A 1 206 ? 27.799 30.919 80.709 1.00 44.01 206 GLY A CA 1
ATOM 1654 C C . GLY A 1 206 ? 27.711 29.550 81.344 1.00 28.57 206 GLY A C 1
ATOM 1655 O O . GLY A 1 206 ? 28.108 28.555 80.753 1.00 34.99 206 GLY A O 1
ATOM 1656 N N . ASP A 1 207 ? 27.158 29.505 82.546 1.00 30.73 207 ASP A N 1
ATOM 1657 C CA . ASP A 1 207 ? 27.035 28.270 83.303 1.00 38.95 207 ASP A CA 1
ATOM 1658 C C . ASP A 1 207 ? 25.604 27.741 83.440 1.00 35.67 207 ASP A C 1
ATOM 1659 O O . ASP A 1 207 ? 25.395 26.534 83.552 1.00 32.24 207 ASP A O 1
ATOM 1664 N N . LYS A 1 208 ? 24.622 28.639 83.412 1.00 33.79 208 LYS A N 1
ATOM 1665 C CA . LYS A 1 208 ? 23.220 28.256 83.577 1.00 33.55 208 LYS A CA 1
ATOM 1666 C C . LYS A 1 208 ? 22.272 29.250 82.904 1.00 29.66 208 LYS A C 1
ATOM 1667 O O . LYS A 1 208 ? 22.687 30.312 82.440 1.00 34.13 208 LYS A O 1
ATOM 1673 N N . VAL A 1 209 ? 20.993 28.901 82.856 1.00 27.09 209 VAL A N 1
ATOM 1674 C CA . VAL A 1 209 ? 19.999 29.799 82.288 1.00 30.63 209 VAL A CA 1
ATOM 1675 C C . VAL A 1 209 ? 19.890 30.939 83.297 1.00 31.13 209 VAL A C 1
ATOM 1676 O O . VAL A 1 209 ? 19.824 30.693 84.495 1.00 32.20 209 VAL A O 1
ATOM 1680 N N . ARG A 1 210 ? 19.890 32.179 82.820 1.00 32.92 210 ARG A N 1
ATOM 1681 C CA . ARG A 1 210 ? 19.789 33.332 83.710 1.00 32.99 210 ARG A CA 1
ATOM 1682 C C . ARG A 1 210 ? 18.888 34.408 83.146 1.00 37.27 210 ARG A C 1
ATOM 1683 O O . ARG A 1 210 ? 18.993 34.775 81.972 1.00 36.47 210 ARG A O 1
ATOM 1691 N N . LYS A 1 211 ? 17.998 34.916 83.988 1.00 32.34 211 LYS A N 1
ATOM 1692 C CA . LYS A 1 211 ? 17.116 35.987 83.570 1.00 25.58 211 LYS A CA 1
ATOM 1693 C C . LYS A 1 211 ? 18.006 37.212 83.656 1.00 28.09 211 LYS A C 1
ATOM 1694 O O . LYS A 1 211 ? 18.521 37.524 84.726 1.00 39.95 211 LYS A O 1
ATOM 1700 N N . LEU A 1 212 ? 18.227 37.883 82.531 1.00 31.04 212 LEU A N 1
ATOM 1701 C CA . LEU A 1 212 ? 19.072 39.072 82.538 1.00 37.37 212 LEU A CA 1
ATOM 1702 C C . LEU A 1 212 ? 18.260 40.278 82.973 1.00 38.52 212 LEU A C 1
ATOM 1703 O O . LEU A 1 212 ? 18.768 41.164 83.658 1.00 40.67 212 LEU A O 1
ATOM 1708 N N . GLU A 1 213 ? 16.994 40.301 82.575 1.00 43.38 213 GLU A N 1
ATOM 1709 C CA . GLU A 1 213 ? 16.104 41.393 82.923 1.00 47.21 213 GLU A CA 1
ATOM 1710 C C . GLU A 1 213 ? 14.722 41.147 82.343 1.00 48.66 213 GLU A C 1
ATOM 1711 O O . GLU A 1 213 ? 14.375 40.021 81.995 1.00 47.89 213 GLU A O 1
ATOM 1717 N N . GLU A 1 214 ? 13.936 42.213 82.238 1.00 52.92 214 GLU A N 1
ATOM 1718 C CA . GLU A 1 214 ? 12.597 42.101 81.687 1.00 52.23 214 GLU A CA 1
ATOM 1719 C C . GLU A 1 214 ? 12.698 41.679 80.229 1.00 50.81 214 GLU A C 1
ATOM 1720 O O . GLU A 1 214 ? 13.219 42.426 79.398 1.00 51.67 214 GLU A O 1
ATOM 1726 N N . ARG A 1 215 ? 12.202 40.484 79.926 1.00 34.52 215 ARG A N 1
ATOM 1727 C CA . ARG A 1 215 ? 12.222 39.957 78.566 1.00 37.25 215 ARG A CA 1
ATOM 1728 C C . ARG A 1 215 ? 13.629 39.631 78.066 1.00 34.45 215 ARG A C 1
ATOM 1729 O O . ARG A 1 215 ? 13.829 39.415 76.873 1.00 37.31 215 ARG A O 1
ATOM 1737 N N . GLY A 1 216 ? 14.596 39.591 78.978 1.00 31.46 216 GLY A N 1
ATOM 1738 C CA . GLY A 1 216 ? 15.966 39.291 78.590 1.00 29.86 216 GLY A CA 1
ATOM 1739 C C . GLY A 1 216 ? 16.540 38.081 79.315 1.00 31.24 216 GLY A C 1
ATOM 1740 O O . GLY A 1 216 ? 16.510 38.018 80.549 1.00 24.94 216 GLY A O 1
ATOM 1741 N N . PHE A 1 217 ? 17.070 37.129 78.547 1.00 14.26 217 PHE A N 1
ATOM 1742 C CA . PHE A 1 217 ? 17.645 35.908 79.094 1.00 17.20 217 PHE A CA 1
ATOM 1743 C C . PHE A 1 217 ? 19.024 35.635 78.510 1.00 20.23 217 PHE A C 1
ATOM 1744 O O . PHE A 1 217 ? 19.356 36.090 77.415 1.00 27.07 217 PHE A O 1
ATOM 1752 N N . GLU A 1 218 ? 19.801 34.853 79.253 1.00 21.54 218 GLU A N 1
ATOM 1753 C CA . GLU A 1 218 ? 21.141 34.441 78.873 1.00 23.71 218 GLU A CA 1
ATOM 1754 C C . GLU A 1 218 ? 21.229 32.939 79.076 1.00 19.47 218 GLU A C 1
ATOM 1755 O O . GLU A 1 218 ? 20.829 32.428 80.124 1.00 30.18 218 GLU A O 1
ATOM 1761 N N . ILE A 1 219 ? 21.730 32.226 78.071 1.00 21.66 219 ILE A N 1
ATOM 1762 C CA . ILE A 1 219 ? 21.882 30.774 78.168 1.00 18.51 219 ILE A CA 1
ATOM 1763 C C . ILE A 1 219 ? 23.206 30.393 77.513 1.00 28.56 219 ILE A C 1
ATOM 1764 O O . ILE A 1 219 ? 23.699 31.109 76.632 1.00 21.45 219 ILE A O 1
ATOM 1769 N N . PRO A 1 220 ? 23.806 29.270 77.944 1.00 24.68 220 PRO A N 1
ATOM 1770 C CA . PRO A 1 220 ? 25.085 28.793 77.403 1.00 34.39 220 PRO A CA 1
ATOM 1771 C C . PRO A 1 220 ? 25.075 28.239 75.977 1.00 40.56 220 PRO A C 1
ATOM 1772 O O . PRO A 1 220 ? 26.100 28.276 75.294 1.00 37.17 220 PRO A O 1
ATOM 1776 N N . SER A 1 221 ? 23.936 27.713 75.535 1.00 32.01 221 SER A N 1
ATOM 1777 C CA . SER A 1 221 ? 23.819 27.181 74.180 1.00 31.68 221 SER A CA 1
ATOM 1778 C C . SER A 1 221 ? 22.355 26.994 73.811 1.00 22.78 221 SER A C 1
ATOM 1779 O O . SER A 1 221 ? 21.476 27.039 74.671 1.00 32.22 221 SER A O 1
ATOM 1782 N N . ILE A 1 222 ? 22.103 26.773 72.528 1.00 28.07 222 ILE A N 1
ATOM 1783 C CA . ILE A 1 222 ? 20.745 26.600 72.031 1.00 25.66 222 ILE A CA 1
ATOM 1784 C C . ILE A 1 222 ? 20.013 25.414 72.669 1.00 29.09 222 ILE A C 1
ATOM 1785 O O . ILE A 1 222 ? 18.798 25.269 72.514 1.00 32.61 222 ILE A O 1
ATOM 1790 N N . ALA A 1 223 ? 20.749 24.578 73.396 1.00 25.78 223 ALA A N 1
ATOM 1791 C CA . ALA A 1 223 ? 20.163 23.409 74.050 1.00 29.93 223 ALA A CA 1
ATOM 1792 C C . ALA A 1 223 ? 19.251 23.803 75.201 1.00 30.24 223 ALA A C 1
ATOM 1793 O O . ALA A 1 223 ? 18.421 23.012 75.642 1.00 29.60 223 ALA A O 1
ATOM 1795 N N . ASN A 1 224 ? 19.402 25.026 75.693 1.00 30.33 224 ASN A N 1
ATOM 1796 C CA . ASN A 1 224 ? 18.576 25.482 76.798 1.00 26.09 224 ASN A CA 1
ATOM 1797 C C . ASN A 1 224 ? 17.473 26.432 76.358 1.00 28.69 224 ASN A C 1
ATOM 1798 O O . ASN A 1 224 ? 16.813 27.050 77.187 1.00 25.94 224 ASN A O 1
ATOM 1803 N N . LEU A 1 225 ? 17.273 26.553 75.053 1.00 21.49 225 LEU A N 1
ATOM 1804 C CA . LEU A 1 225 ? 16.236 27.434 74.544 1.00 18.98 225 LEU A CA 1
ATOM 1805 C C . LEU A 1 225 ? 14.879 26.966 75.056 1.00 26.01 225 LEU A C 1
ATOM 1806 O O . LEU A 1 225 ? 14.051 27.768 75.496 1.00 28.54 225 LEU A O 1
ATOM 1811 N N . LYS A 1 226 ? 14.664 25.656 75.013 1.00 25.52 226 LYS A N 1
ATOM 1812 C CA . LYS A 1 226 ? 13.404 25.079 75.453 1.00 34.12 226 LYS A CA 1
ATOM 1813 C C . LYS A 1 226 ? 13.047 25.454 76.884 1.00 31.44 226 LYS A C 1
ATOM 1814 O O . LYS A 1 226 ? 11.867 25.579 77.216 1.00 29.65 226 LYS A O 1
ATOM 1820 N N . ASP A 1 227 ? 14.058 25.638 77.728 1.00 30.97 227 ASP A N 1
ATOM 1821 C CA . ASP A 1 227 ? 13.815 26.009 79.123 1.00 34.15 227 ASP A CA 1
ATOM 1822 C C . ASP A 1 227 ? 13.170 27.382 79.191 1.00 31.39 227 ASP A C 1
ATOM 1823 O O . ASP A 1 227 ? 12.240 27.606 79.961 1.00 20.84 227 ASP A O 1
ATOM 1828 N N . VAL A 1 228 ? 13.674 28.303 78.379 1.00 28.77 228 VAL A N 1
ATOM 1829 C CA . VAL A 1 228 ? 13.124 29.643 78.354 1.00 25.13 228 VAL A CA 1
ATOM 1830 C C . VAL A 1 228 ? 11.744 29.555 77.740 1.00 16.05 228 VAL A C 1
ATOM 1831 O O . VAL A 1 228 ? 10.787 30.116 78.276 1.00 22.14 228 VAL A O 1
ATOM 1835 N N . ILE A 1 229 ? 11.635 28.830 76.629 1.00 26.74 229 ILE A N 1
ATOM 1836 C CA . ILE A 1 229 ? 10.352 28.687 75.949 1.00 24.71 229 ILE A CA 1
ATOM 1837 C C . ILE A 1 229 ? 9.253 28.194 76.890 1.00 26.38 229 ILE A C 1
ATOM 1838 O O . ILE A 1 229 ? 8.157 28.762 76.938 1.00 20.95 229 ILE A O 1
ATOM 1843 N N . GLU A 1 230 ? 9.531 27.131 77.631 1.00 29.10 230 GLU A N 1
ATOM 1844 C CA . GLU A 1 230 ? 8.522 26.606 78.535 1.00 34.32 230 GLU A CA 1
ATOM 1845 C C . GLU A 1 230 ? 8.328 27.501 79.744 1.00 35.43 230 GLU A C 1
ATOM 1846 O O . GLU A 1 230 ? 7.249 27.523 80.333 1.00 23.45 230 GLU A O 1
ATOM 1852 N N . LEU A 1 231 ? 9.362 28.265 80.087 1.00 31.08 231 LEU A N 1
ATOM 1853 C CA . LEU A 1 231 ? 9.295 29.169 81.230 1.00 29.44 231 LEU A CA 1
ATOM 1854 C C . LEU A 1 231 ? 8.277 30.292 81.040 1.00 26.32 231 LEU A C 1
ATOM 1855 O O . LEU A 1 231 ? 7.497 30.589 81.940 1.00 30.20 231 LEU A O 1
ATOM 1860 N N . ILE A 1 232 ? 8.279 30.911 79.865 1.00 29.10 232 ILE A N 1
ATOM 1861 C CA . ILE A 1 232 ? 7.363 32.012 79.589 1.00 33.09 232 ILE A CA 1
ATOM 1862 C C . ILE A 1 232 ? 6.069 31.587 78.871 1.00 37.92 232 ILE A C 1
ATOM 1863 O O . ILE A 1 232 ? 5.318 32.422 78.360 1.00 41.99 232 ILE A O 1
ATOM 1868 N N . SER A 1 233 ? 5.811 30.286 78.846 1.00 37.45 233 SER A N 1
ATOM 1869 C CA . SER A 1 233 ? 4.6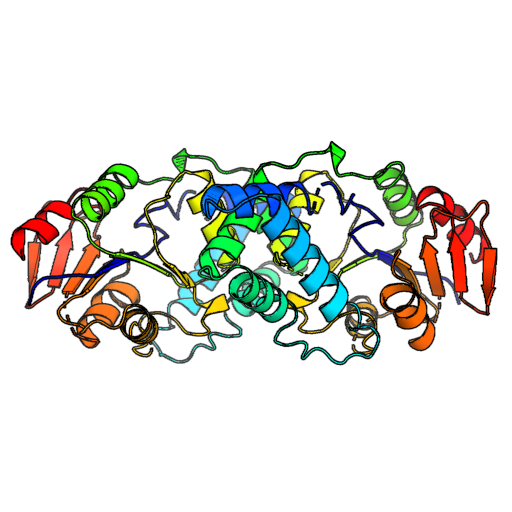12 29.750 78.214 1.00 41.92 233 SER A CA 1
ATOM 1870 C C . SER A 1 233 ? 3.583 29.348 79.274 1.00 41.73 233 SER A C 1
ATOM 1871 O O . SER A 1 233 ? 3.363 28.134 79.463 1.00 48.86 233 SER A O 1
ATOM 1882 N N . ARG B 1 2 ? 43.146 43.932 15.011 1.00 47.89 2 ARG B N 1
ATOM 1883 C CA . ARG B 1 2 ? 43.642 43.885 16.381 1.00 45.91 2 ARG B CA 1
ATOM 1884 C C . ARG B 1 2 ? 43.598 42.425 16.867 1.00 45.61 2 ARG B C 1
ATOM 1885 O O . ARG B 1 2 ? 42.733 41.654 16.456 1.00 46.08 2 ARG B O 1
ATOM 1893 N N . GLU B 1 3 ? 44.524 42.044 17.740 1.00 38.64 3 GLU B N 1
ATOM 1894 C CA . GLU B 1 3 ? 44.569 40.671 18.243 1.00 39.25 3 GLU B CA 1
ATOM 1895 C C . GLU B 1 3 ? 43.680 40.445 19.473 1.00 31.07 3 GLU B C 1
ATOM 1896 O O . GLU B 1 3 ? 43.652 41.260 20.394 1.00 19.96 3 GLU B O 1
ATOM 1902 N N . VAL B 1 4 ? 42.956 39.331 19.476 1.00 28.10 4 VAL B N 1
ATOM 1903 C CA . VAL B 1 4 ? 42.080 38.966 20.590 1.00 27.70 4 VAL B CA 1
ATOM 1904 C C . VAL B 1 4 ? 42.905 38.641 21.834 1.00 21.04 4 VAL B C 1
ATOM 1905 O O . VAL B 1 4 ? 43.834 37.840 21.776 1.00 30.49 4 VAL B O 1
ATOM 1909 N N . LYS B 1 5 ? 42.548 39.267 22.954 1.00 34.73 5 LYS B N 1
ATOM 1910 C CA . LYS B 1 5 ? 43.249 39.081 24.225 1.00 24.64 5 LYS B CA 1
ATOM 1911 C C . LYS B 1 5 ? 42.332 38.482 25.285 1.00 21.61 5 LYS B C 1
ATOM 1912 O O . LYS B 1 5 ? 42.794 37.945 26.290 1.00 24.52 5 LYS B O 1
ATOM 1918 N N . LEU B 1 6 ? 41.029 38.594 25.067 1.00 19.78 6 LEU B N 1
ATOM 1919 C CA . LEU B 1 6 ? 40.058 38.100 26.031 1.00 16.65 6 LEU B CA 1
ATOM 1920 C C . LEU B 1 6 ? 38.913 37.313 25.411 1.00 17.10 6 LEU B C 1
ATOM 1921 O O . LEU B 1 6 ? 38.230 37.785 24.495 1.00 21.02 6 LEU B O 1
ATOM 1926 N N . VAL B 1 7 ? 38.705 36.110 25.930 1.00 25.23 7 VAL B N 1
ATOM 1927 C CA . VAL B 1 7 ? 37.619 35.259 25.486 1.00 18.52 7 VAL B CA 1
ATOM 1928 C C . VAL B 1 7 ? 36.662 35.143 26.673 1.00 28.99 7 VAL B C 1
ATOM 1929 O O . VAL B 1 7 ? 37.089 34.783 27.774 1.00 22.07 7 VAL B O 1
ATOM 1933 N N . THR B 1 8 ? 35.386 35.473 26.457 1.00 24.98 8 THR B N 1
ATOM 1934 C CA . THR B 1 8 ? 34.371 35.404 27.516 1.00 24.53 8 THR B CA 1
ATOM 1935 C C . THR B 1 8 ? 33.359 34.292 27.227 1.00 22.01 8 THR B C 1
ATOM 1936 O O . THR B 1 8 ? 32.976 34.072 26.078 1.00 21.28 8 THR B O 1
ATOM 1940 N N . PHE B 1 9 ? 32.925 33.609 28.286 1.00 21.09 9 PHE B N 1
ATOM 1941 C CA . PHE B 1 9 ? 32.017 32.466 28.168 1.00 20.00 9 PHE B CA 1
ATOM 1942 C C . PHE B 1 9 ? 30.679 32.551 28.888 1.00 24.14 9 PHE B C 1
ATOM 1943 O O . PHE B 1 9 ? 30.600 32.982 30.035 1.00 20.41 9 PHE B O 1
ATOM 1951 N N . ASP B 1 10 ? 29.638 32.120 28.187 1.00 20.36 10 ASP B N 1
ATOM 1952 C CA . ASP B 1 10 ? 28.290 32.034 28.728 1.00 10.54 10 ASP B CA 1
ATOM 1953 C C . ASP B 1 10 ? 28.373 30.712 29.498 1.00 17.61 10 ASP B C 1
ATOM 1954 O O . ASP B 1 10 ? 29.283 29.916 29.248 1.00 17.15 10 ASP B O 1
ATOM 1959 N N . VAL B 1 11 ? 27.457 30.456 30.426 1.00 20.92 11 VAL B N 1
ATOM 1960 C CA . VAL B 1 11 ? 27.541 29.201 31.168 1.00 7.39 11 VAL B CA 1
ATOM 1961 C C . VAL B 1 11 ? 26.509 28.143 30.766 1.00 18.77 11 VAL B C 1
ATOM 1962 O O . VAL B 1 11 ? 26.867 27.071 30.253 1.00 17.56 11 VAL B O 1
ATOM 1966 N N . TRP B 1 12 ? 25.234 28.432 30.985 1.00 15.61 12 TRP B N 1
ATOM 1967 C CA . TRP B 1 12 ? 24.208 27.452 30.663 1.00 17.09 12 TRP B CA 1
ATOM 1968 C C . TRP B 1 12 ? 24.043 27.174 29.176 1.00 20.26 12 TRP B C 1
ATOM 1969 O O . TRP B 1 12 ? 23.760 28.063 28.378 1.00 24.66 12 TRP B O 1
ATOM 1980 N N . ASN B 1 13 ? 24.270 25.909 28.830 1.00 19.95 13 ASN B N 1
ATOM 1981 C CA . ASN B 1 13 ? 24.211 25.400 27.462 1.00 24.90 13 ASN B CA 1
ATOM 1982 C C . ASN B 1 13 ? 25.468 25.725 26.649 1.00 29.61 13 ASN B C 1
ATOM 1983 O O . ASN B 1 13 ? 25.509 25.520 25.433 1.00 24.35 13 ASN B O 1
ATOM 1988 N N . THR B 1 14 ? 26.492 26.236 27.329 1.00 16.29 14 THR B N 1
ATOM 1989 C CA . THR B 1 14 ? 27.769 26.523 26.680 1.00 21.64 14 THR B CA 1
ATOM 1990 C C . THR B 1 14 ? 28.844 25.716 27.409 1.00 17.36 14 THR B C 1
ATOM 1991 O O . THR B 1 14 ? 29.655 25.042 26.778 1.00 27.39 14 THR B O 1
ATOM 1995 N N . LEU B 1 15 ? 28.839 25.779 28.739 1.00 22.07 15 LEU B N 1
ATOM 1996 C CA . LEU B 1 15 ? 29.791 25.025 29.554 1.00 17.57 15 LEU B CA 1
ATOM 1997 C C . LEU B 1 15 ? 29.040 23.900 30.276 1.00 22.09 15 LEU B C 1
ATOM 1998 O O . LEU B 1 15 ? 29.484 22.745 30.301 1.00 26.86 15 LEU B O 1
ATOM 2003 N N . LEU B 1 16 ? 27.895 24.252 30.855 1.00 16.35 16 LEU B N 1
ATOM 2004 C CA . LEU B 1 16 ? 27.070 23.314 31.604 1.00 15.41 16 LEU B CA 1
ATOM 2005 C C . LEU B 1 16 ? 25.742 22.985 30.938 1.00 20.13 16 LEU B C 1
ATOM 2006 O O . LEU B 1 16 ? 25.200 23.784 30.178 1.00 16.51 16 LEU B O 1
ATOM 2011 N N . ASP B 1 17 ? 25.216 21.802 31.253 1.00 19.60 17 ASP B N 1
ATOM 2012 C CA . ASP B 1 17 ? 23.955 21.327 30.699 1.00 20.34 17 ASP B CA 1
ATOM 2013 C C . ASP B 1 17 ? 22.802 21.944 31.487 1.00 18.21 17 ASP B C 1
ATOM 2014 O O . ASP B 1 17 ? 22.629 21.635 32.660 1.00 20.75 17 ASP B O 1
ATOM 2019 N N . LEU B 1 18 ? 22.009 22.795 30.832 1.00 26.00 18 LEU B N 1
ATOM 2020 C CA . LEU B 1 18 ? 20.871 23.479 31.475 1.00 23.81 18 LEU B CA 1
ATOM 2021 C C . LEU B 1 18 ? 19.647 22.627 31.792 1.00 21.85 18 LEU B C 1
ATOM 2022 O O . LEU B 1 18 ? 19.047 22.771 32.859 1.00 21.13 18 LEU B O 1
ATOM 2027 N N . ASN B 1 19 ? 19.260 21.753 30.873 1.00 17.79 19 ASN B N 1
ATOM 2028 C CA . ASN B 1 19 ? 18.090 20.919 31.104 1.00 22.09 19 ASN B CA 1
ATOM 2029 C C . ASN B 1 19 ? 18.202 19.995 32.311 1.00 13.09 19 ASN B C 1
ATOM 2030 O O . ASN B 1 19 ? 17.220 19.776 33.012 1.00 16.10 19 ASN B O 1
ATOM 2035 N N . ILE B 1 20 ? 19.384 19.441 32.560 1.00 17.14 20 ILE B N 1
ATOM 2036 C CA . ILE B 1 20 ? 19.526 18.564 33.713 1.00 19.11 20 ILE B CA 1
ATOM 2037 C C . ILE B 1 20 ? 19.299 19.387 34.968 1.00 18.31 20 ILE B C 1
ATOM 2038 O O . ILE B 1 20 ? 18.574 18.969 35.876 1.00 17.68 20 ILE B O 1
ATOM 2051 N N . LEU B 1 22 ? 17.660 22.293 35.263 1.00 16.48 22 LEU B N 1
ATOM 2052 C CA . LEU B 1 22 ? 16.285 22.762 35.362 1.00 13.93 22 LEU B CA 1
ATOM 2053 C C . LEU B 1 22 ? 15.351 21.641 35.810 1.00 15.74 22 LEU B C 1
ATOM 2054 O O . LEU B 1 22 ? 14.423 21.871 36.595 1.00 22.96 22 LEU B O 1
ATOM 2059 N N . ASP B 1 23 ? 15.612 20.429 35.325 1.00 15.70 23 ASP B N 1
ATOM 2060 C CA . ASP B 1 23 ? 14.822 19.259 35.699 1.00 16.14 23 ASP B CA 1
ATOM 2061 C C . ASP B 1 23 ? 15.052 18.882 37.173 1.00 19.18 23 ASP B C 1
ATOM 2062 O O . ASP B 1 23 ? 14.121 18.504 37.880 1.00 18.94 23 ASP B O 1
ATOM 2067 N N . GLU B 1 24 ? 16.292 18.980 37.635 1.00 18.15 24 GLU B N 1
ATOM 2068 C CA . GLU B 1 24 ? 16.581 18.664 39.026 1.00 20.97 24 GLU B CA 1
ATOM 2069 C C . GLU B 1 24 ? 15.864 19.688 39.906 1.00 20.78 24 GLU B C 1
ATOM 2070 O O . GLU B 1 24 ? 15.354 19.358 40.97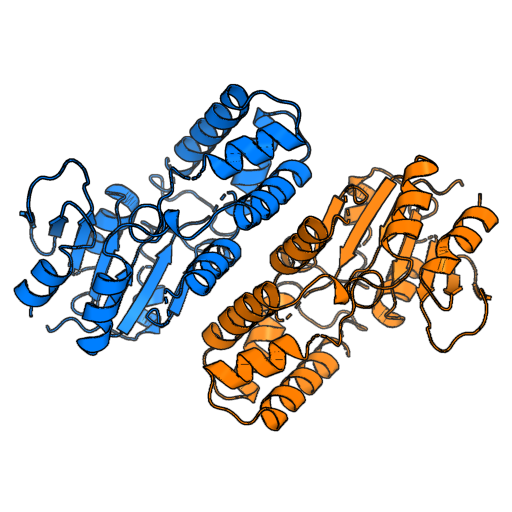7 1.00 23.44 24 GLU B O 1
ATOM 2076 N N . PHE B 1 25 ? 15.820 20.929 39.428 1.00 24.24 25 PHE B N 1
ATOM 2077 C CA . PHE B 1 25 ? 15.178 22.037 40.139 1.00 21.11 25 PHE B CA 1
ATOM 2078 C C . PHE B 1 25 ? 13.655 21.874 40.215 1.00 18.12 25 PHE B C 1
ATOM 2079 O O . PHE B 1 25 ? 13.072 22.012 41.291 1.00 23.52 25 PHE B O 1
ATOM 2087 N N . SER B 1 26 ? 13.022 21.574 39.081 1.00 19.93 26 SER B N 1
ATOM 2088 C CA . SER B 1 26 ? 11.566 21.375 39.018 1.00 16.80 26 SER B CA 1
ATOM 2089 C C . SER B 1 26 ? 11.191 20.253 39.975 1.00 14.73 26 SER B C 1
ATOM 2090 O O . SER B 1 26 ? 10.246 20.349 40.763 1.00 14.01 26 SER B O 1
ATOM 2093 N N . HIS B 1 27 ? 11.955 19.176 39.879 1.00 22.39 27 HIS B N 1
ATOM 2094 C CA . HIS B 1 27 ? 11.770 18.016 40.725 1.00 25.26 27 HIS B CA 1
ATOM 2095 C C . HIS B 1 27 ? 11.863 18.411 42.201 1.00 26.87 27 HIS B C 1
ATOM 2096 O O . HIS B 1 27 ? 10.954 18.134 42.989 1.00 30.37 27 HIS B O 1
ATOM 2103 N N . GLN B 1 28 ? 12.955 19.072 42.572 1.00 24.68 28 GLN B N 1
ATOM 2104 C CA . GLN B 1 28 ? 13.142 19.463 43.963 1.00 18.89 28 GLN B CA 1
ATOM 2105 C C . GLN B 1 28 ? 12.067 20.444 44.445 1.00 15.66 28 GLN B C 1
ATOM 2106 O O . GLN B 1 28 ? 11.575 20.335 45.567 1.00 12.67 28 GLN B O 1
ATOM 2112 N N . LEU B 1 29 ? 11.675 21.391 43.600 1.00 18.43 29 LEU B N 1
ATOM 2113 C CA . LEU B 1 29 ? 10.646 22.323 44.015 1.00 12.84 29 LEU B CA 1
ATOM 2114 C C . LEU B 1 29 ? 9.331 21.574 44.233 1.00 16.60 29 LEU B C 1
ATOM 2115 O O . LEU B 1 29 ? 8.621 21.829 45.211 1.00 24.47 29 LEU B O 1
ATOM 2120 N N . ALA B 1 30 ? 9.009 20.651 43.328 1.00 15.71 30 ALA B N 1
ATOM 2121 C CA . ALA B 1 30 ? 7.772 19.874 43.440 1.00 17.70 30 ALA B CA 1
ATOM 2122 C C . ALA B 1 30 ? 7.770 19.042 44.714 1.00 21.18 30 ALA B C 1
ATOM 2123 O O . ALA B 1 30 ? 6.743 18.910 45.384 1.00 19.16 30 ALA B O 1
ATOM 2125 N N . LYS B 1 31 ? 8.926 18.479 45.041 1.00 17.23 31 LYS B N 1
ATOM 2126 C CA . LYS B 1 31 ? 9.052 17.654 46.229 1.00 15.20 31 LYS B CA 1
ATOM 2127 C C . LYS B 1 31 ? 8.727 18.378 47.531 1.00 24.14 31 LYS B C 1
ATOM 2128 O O . LYS B 1 31 ? 7.927 17.888 48.324 1.00 23.63 31 LYS B O 1
ATOM 2134 N N . ILE B 1 32 ? 9.350 19.530 47.763 1.00 18.34 32 ILE B N 1
ATOM 2135 C CA . ILE B 1 32 ? 9.110 20.248 49.005 1.00 19.02 32 ILE B CA 1
ATOM 2136 C C . ILE B 1 32 ? 7.803 21.012 49.024 1.00 21.36 32 ILE B C 1
ATOM 2137 O O . ILE B 1 32 ? 7.366 21.428 50.086 1.00 21.93 32 ILE B O 1
ATOM 2142 N N . SER B 1 33 ? 7.176 21.193 47.863 1.00 16.91 33 SER B N 1
ATOM 2143 C CA . SER B 1 33 ? 5.907 21.918 47.804 1.00 20.50 33 SER B CA 1
ATOM 2144 C C . SER B 1 33 ? 4.706 20.973 47.836 1.00 22.20 33 SER B C 1
ATOM 2145 O O . SER B 1 33 ? 3.587 21.404 48.083 1.00 27.07 33 SER B O 1
ATOM 2148 N N . GLY B 1 34 ? 4.944 19.690 47.578 1.00 19.68 34 GLY B N 1
ATOM 2149 C CA . GLY B 1 34 ? 3.861 18.726 47.577 1.00 15.94 34 GLY B CA 1
ATOM 2150 C C . GLY B 1 34 ? 2.965 18.874 46.357 1.00 22.28 34 GLY B C 1
ATOM 2151 O O . GLY B 1 34 ? 1.817 18.427 46.355 1.00 19.50 34 GLY B O 1
ATOM 2152 N N . LEU B 1 35 ? 3.500 19.500 45.314 1.00 18.40 35 LEU B N 1
ATOM 2153 C CA . LEU B 1 35 ? 2.768 19.721 44.076 1.00 24.85 35 LEU B CA 1
ATOM 2154 C C . LEU B 1 35 ? 3.166 18.729 42.997 1.00 26.36 35 LEU B C 1
ATOM 2155 O O . LEU B 1 35 ? 4.244 18.133 43.050 1.00 22.90 35 LEU B O 1
ATOM 2160 N N . HIS B 1 36 ? 2.287 18.575 42.011 1.00 19.61 36 HIS B N 1
ATOM 2161 C CA . HIS B 1 36 ? 2.511 17.668 40.897 1.00 18.85 36 HIS B CA 1
ATOM 2162 C C . HIS B 1 36 ? 3.656 18.169 40.014 1.00 20.34 36 HIS B C 1
ATOM 2163 O O . HIS B 1 36 ? 3.657 19.316 39.582 1.00 27.56 36 HIS B O 1
ATOM 2170 N N . ILE B 1 37 ? 4.614 17.291 39.738 1.00 20.42 37 ILE B N 1
ATOM 2171 C CA . ILE B 1 37 ? 5.783 17.634 38.938 1.00 21.75 37 ILE B CA 1
ATOM 2172 C C . ILE B 1 37 ? 5.469 18.308 37.607 1.00 21.48 37 ILE B C 1
ATOM 2173 O O . ILE B 1 37 ? 6.239 19.148 37.147 1.00 22.42 37 ILE B O 1
ATOM 2178 N N . LYS B 1 38 ? 4.340 17.960 36.992 1.00 20.80 38 LYS B N 1
ATOM 2179 C CA . LYS B 1 38 ? 3.972 18.562 35.707 1.00 23.03 38 LYS B CA 1
ATOM 2180 C C . LYS B 1 38 ? 3.587 20.049 35.850 1.00 19.30 38 LYS B C 1
ATOM 2181 O O . LYS B 1 38 ? 3.927 20.870 34.997 1.00 25.05 38 LYS B O 1
ATOM 2187 N N . ASP B 1 39 ? 2.879 20.398 36.920 1.00 20.95 39 ASP B N 1
ATOM 2188 C CA . ASP B 1 39 ? 2.500 21.788 37.133 1.00 24.18 39 ASP B CA 1
ATOM 2189 C C . ASP B 1 39 ? 3.754 22.625 37.407 1.00 23.49 39 ASP B C 1
ATOM 2190 O O . ASP B 1 39 ? 3.877 23.755 36.932 1.00 27.43 39 ASP B O 1
ATOM 2195 N N . VAL B 1 40 ? 4.680 22.067 38.178 1.00 26.47 40 VAL B N 1
ATOM 2196 C CA . VAL B 1 40 ? 5.909 22.777 38.491 1.00 21.18 40 VAL B CA 1
ATOM 2197 C C . VAL B 1 40 ? 6.779 22.909 37.244 1.00 18.65 40 VAL B C 1
ATOM 2198 O O . VAL B 1 40 ? 7.318 23.978 36.975 1.00 23.54 40 VAL B O 1
ATOM 2202 N N . ALA B 1 41 ? 6.904 21.826 36.481 1.00 19.27 41 ALA B N 1
ATOM 2203 C CA . ALA B 1 41 ? 7.716 21.843 35.265 1.00 23.01 41 ALA B CA 1
ATOM 2204 C C . ALA B 1 41 ? 7.158 22.851 34.270 1.00 19.62 41 ALA B C 1
ATOM 2205 O O . ALA B 1 41 ? 7.915 23.541 33.598 1.00 20.69 41 ALA B O 1
ATOM 2207 N N . ASN B 1 42 ? 5.835 22.939 34.179 1.00 24.13 42 ASN B N 1
ATOM 2208 C CA . ASN B 1 42 ? 5.216 23.894 33.264 1.00 21.65 42 ASN B CA 1
ATOM 2209 C C . ASN B 1 42 ? 5.406 25.337 33.730 1.00 17.15 42 ASN B C 1
ATOM 2210 O O . ASN B 1 42 ? 5.672 26.221 32.919 1.00 16.40 42 ASN B O 1
ATOM 2215 N N . ALA B 1 43 ? 5.283 25.580 35.032 1.00 19.48 43 ALA B N 1
ATOM 2216 C CA . ALA B 1 43 ? 5.461 26.940 35.549 1.00 17.82 43 ALA B CA 1
ATOM 2217 C C . ALA B 1 43 ? 6.872 27.443 35.251 1.00 13.59 43 ALA B C 1
ATOM 2218 O O . ALA B 1 43 ? 7.052 28.603 34.897 1.00 18.66 43 ALA B O 1
ATOM 2220 N N . VAL B 1 44 ? 7.865 26.563 35.380 1.00 23.04 44 VAL B N 1
ATOM 2221 C CA . VAL B 1 44 ? 9.266 26.925 35.125 1.00 19.84 44 VAL B CA 1
ATOM 2222 C C . VAL B 1 44 ? 9.474 27.369 33.682 1.00 23.30 44 VAL B C 1
ATOM 2223 O O . VAL B 1 44 ? 10.160 28.357 33.412 1.00 23.01 44 VAL B O 1
ATOM 2227 N N . ILE B 1 45 ? 8.879 26.632 32.753 1.00 30.15 45 ILE B N 1
ATOM 2228 C CA . ILE B 1 45 ? 8.999 26.960 31.342 1.00 21.11 45 ILE B CA 1
ATOM 2229 C C . ILE B 1 45 ? 8.320 28.298 31.039 1.00 21.59 45 ILE B C 1
ATOM 2230 O O . ILE B 1 45 ? 8.854 29.128 30.296 1.00 14.59 45 ILE B O 1
ATOM 2235 N N . GLU B 1 46 ? 7.151 28.515 31.633 1.00 21.09 46 GLU B N 1
ATOM 2236 C CA . GLU B 1 46 ? 6.419 29.761 31.432 1.00 19.77 46 GLU B CA 1
ATOM 2237 C C . GLU B 1 46 ? 7.230 30.973 31.910 1.00 24.05 46 GLU B C 1
ATOM 2238 O O . GLU B 1 46 ? 7.362 31.955 31.179 1.00 20.43 46 GLU B O 1
ATOM 2244 N N . VAL B 1 47 ? 7.772 30.898 33.128 1.00 19.75 47 VAL B N 1
ATOM 2245 C CA . VAL B 1 47 ? 8.569 31.995 33.678 1.00 13.94 47 VAL B CA 1
ATOM 2246 C C . VAL B 1 47 ? 9.816 32.215 32.827 1.00 16.80 47 VAL B C 1
ATOM 2247 O O . VAL B 1 47 ? 10.191 33.354 32.539 1.00 21.55 47 VAL B O 1
ATOM 2251 N N . ARG B 1 48 ? 10.455 31.124 32.417 1.00 18.63 48 ARG B N 1
ATOM 2252 C CA . ARG B 1 48 ? 11.657 31.231 31.604 1.00 17.37 48 ARG B CA 1
ATOM 2253 C C . ARG B 1 48 ? 11.354 31.812 30.213 1.00 24.23 48 ARG B C 1
ATOM 2254 O O . ARG B 1 48 ? 12.139 32.584 29.679 1.00 26.41 48 ARG B O 1
ATOM 2262 N N . ASN B 1 49 ? 10.223 31.444 29.623 1.00 25.72 49 ASN B N 1
ATOM 2263 C CA . ASN B 1 49 ? 9.892 31.978 28.308 1.00 30.39 49 ASN B CA 1
ATOM 2264 C C . ASN B 1 49 ? 9.650 33.469 28.452 1.00 27.71 49 ASN B C 1
ATOM 2265 O O . ASN B 1 49 ? 10.182 34.267 27.693 1.00 30.80 49 ASN B O 1
ATOM 2270 N N . GLU B 1 50 ? 8.830 33.826 29.435 1.00 22.55 50 GLU B N 1
ATOM 2271 C CA . GLU B 1 50 ? 8.496 35.216 29.706 1.00 24.72 50 GLU B CA 1
ATOM 2272 C C . GLU B 1 50 ? 9.726 36.104 29.903 1.00 26.85 50 GLU B C 1
ATOM 2273 O O . GLU B 1 50 ? 9.865 37.129 29.238 1.00 25.47 50 GLU B O 1
ATOM 2279 N N . ILE B 1 51 ? 10.618 35.712 30.809 1.00 20.61 51 ILE B N 1
ATOM 2280 C CA . ILE B 1 51 ? 11.798 36.523 31.077 1.00 20.79 51 ILE B CA 1
ATOM 2281 C C . ILE B 1 51 ? 12.762 36.584 29.890 1.00 15.30 51 ILE B C 1
ATOM 2282 O O . ILE B 1 51 ? 13.367 37.625 29.626 1.00 20.21 51 ILE B O 1
ATOM 2287 N N . LYS B 1 52 ? 12.885 35.481 29.162 1.00 21.45 52 LYS B N 1
ATOM 2288 C CA . LYS B 1 52 ? 13.750 35.447 27.988 1.00 24.27 52 LYS B CA 1
ATOM 2289 C C . LYS B 1 52 ? 13.225 36.454 26.958 1.00 18.79 52 LYS B C 1
ATOM 2290 O O . LYS B 1 52 ? 13.993 37.165 26.313 1.00 18.25 52 LYS B O 1
ATOM 2296 N N . LYS B 1 53 ? 11.906 36.510 26.818 1.00 17.62 53 LYS B N 1
ATOM 2297 C CA . LYS B 1 53 ? 11.273 37.423 25.870 1.00 28.63 53 LYS B CA 1
ATOM 2298 C C . LYS B 1 53 ? 11.525 38.879 26.296 1.00 23.11 53 LYS B C 1
ATOM 2299 O O . LYS B 1 53 ? 11.751 39.755 25.461 1.00 30.86 53 LYS B O 1
ATOM 2313 N N . ARG B 1 55 ? 14.111 39.987 28.383 1.00 21.10 55 ARG B N 1
ATOM 2314 C CA . ARG B 1 55 ? 15.537 40.278 28.309 1.00 19.85 55 ARG B CA 1
ATOM 2315 C C . ARG B 1 55 ? 16.071 40.573 26.931 1.00 23.00 55 ARG B C 1
ATOM 2316 O O . ARG B 1 55 ? 16.990 41.385 26.785 1.00 19.37 55 ARG B O 1
ATOM 2324 N N . ALA B 1 56 ? 15.494 39.923 25.923 1.00 20.19 56 ALA B N 1
ATOM 2325 C CA . ALA B 1 56 ? 15.926 40.129 24.548 1.00 17.23 56 ALA B CA 1
ATOM 2326 C C . ALA B 1 56 ? 15.753 41.598 24.178 1.00 14.21 56 ALA B C 1
ATOM 2327 O O . ALA B 1 56 ? 16.514 42.139 23.373 1.00 23.37 56 ALA B O 1
ATOM 2329 N N . GLN B 1 57 ? 14.754 42.235 24.786 1.00 16.37 57 GLN B N 1
ATOM 2330 C CA . GLN B 1 57 ? 14.449 43.638 24.544 1.00 23.60 57 GLN B CA 1
ATOM 2331 C C . GLN B 1 57 ? 14.919 44.510 25.716 1.00 33.48 57 GLN B C 1
ATOM 2332 O O . GLN B 1 57 ? 14.571 45.691 25.794 1.00 21.29 57 GLN B O 1
ATOM 2338 N N . ALA B 1 58 ? 15.705 43.922 26.619 1.00 19.86 58 ALA B N 1
ATOM 2339 C CA . ALA B 1 58 ? 16.201 44.630 27.795 1.00 14.85 58 ALA B CA 1
ATOM 2340 C C . ALA B 1 58 ? 15.039 45.195 28.622 1.00 20.37 58 ALA B C 1
ATOM 2341 O O . ALA B 1 58 ? 15.184 46.242 29.252 1.00 18.75 58 ALA B O 1
ATOM 2343 N N . SER B 1 59 ? 13.902 44.492 28.631 1.00 14.31 59 SER B N 1
ATOM 2344 C CA . SER B 1 59 ? 12.713 44.950 29.351 1.00 16.66 59 SER B CA 1
ATOM 2345 C C . SER B 1 59 ? 12.557 44.536 30.800 1.00 14.33 59 SER B C 1
ATOM 2346 O O . SER B 1 59 ? 11.659 45.022 31.478 1.00 18.46 59 SER B O 1
ATOM 2349 N N . GLU B 1 60 ? 13.396 43.630 31.284 1.00 21.86 60 GLU B N 1
ATOM 2350 C CA . GLU B 1 60 ? 13.304 43.253 32.685 1.00 21.64 60 GLU B CA 1
ATOM 2351 C C . GLU B 1 60 ? 14.164 44.238 33.469 1.00 27.57 60 GLU B C 1
ATOM 2352 O O . GLU B 1 60 ? 15.258 44.606 33.037 1.00 27.14 60 GLU B O 1
ATOM 2358 N N . ASP B 1 61 ? 13.656 44.684 34.608 1.00 25.35 61 ASP B N 1
ATOM 2359 C CA . ASP B 1 61 ? 14.402 45.589 35.466 1.00 21.91 61 ASP B CA 1
ATOM 2360 C C . ASP B 1 61 ? 15.568 44.761 36.025 1.00 13.59 61 ASP B C 1
ATOM 2361 O O . ASP B 1 61 ? 15.348 43.777 36.731 1.00 17.79 61 ASP B O 1
ATOM 2366 N N . PRO B 1 62 ? 16.819 45.141 35.707 1.00 16.45 62 PRO B N 1
ATOM 2367 C CA . PRO B 1 62 ? 18.009 44.417 36.187 1.00 17.82 62 PRO B CA 1
ATOM 2368 C C . PRO B 1 62 ? 18.037 44.150 37.699 1.00 19.56 62 PRO B C 1
ATOM 2369 O O . PRO B 1 62 ? 18.654 43.188 38.153 1.00 25.12 62 PRO B O 1
ATOM 2373 N N . ARG B 1 63 ? 17.383 45.006 38.473 1.00 15.48 63 ARG B N 1
ATOM 2374 C CA . ARG B 1 63 ? 17.354 44.842 39.922 1.00 22.55 63 ARG B CA 1
ATOM 2375 C C . ARG B 1 63 ? 16.542 43.604 40.303 1.00 18.92 63 ARG B C 1
ATOM 2376 O O . ARG B 1 63 ? 16.651 43.097 41.413 1.00 19.45 63 ARG B O 1
ATOM 2384 N N . LYS B 1 64 ? 15.734 43.111 39.370 1.00 21.50 64 LYS B N 1
ATOM 2385 C CA . LYS B 1 64 ? 14.921 41.928 39.634 1.00 16.31 64 LYS B CA 1
ATOM 2386 C C . LYS B 1 64 ? 15.400 40.731 38.813 1.00 24.00 64 LYS B C 1
ATOM 2387 O O . LYS B 1 64 ? 14.684 39.731 38.685 1.00 13.95 64 LYS B O 1
ATOM 2393 N N . VAL B 1 65 ? 16.605 40.833 38.258 1.00 20.86 65 VAL B N 1
ATOM 2394 C CA . VAL B 1 65 ? 17.133 39.763 37.430 1.00 18.25 65 VAL B CA 1
ATOM 2395 C C . VAL B 1 65 ? 17.035 38.409 38.133 1.00 21.56 65 VAL B C 1
ATOM 2396 O O . VAL B 1 65 ? 16.908 37.375 37.476 1.00 19.60 65 VAL B O 1
ATOM 2400 N N . LEU B 1 66 ? 17.074 38.409 39.463 1.00 19.11 66 LEU B N 1
ATOM 2401 C CA . LEU B 1 66 ? 16.937 37.156 40.206 1.00 19.17 66 LEU B CA 1
ATOM 2402 C C . LEU B 1 66 ? 15.556 37.060 40.855 1.00 19.72 66 LEU B C 1
ATOM 2403 O O . LEU B 1 66 ? 14.777 36.147 40.552 1.00 21.36 66 LEU B O 1
ATOM 2408 N N . THR B 1 67 ? 15.261 38.009 41.742 1.00 17.41 67 THR B N 1
ATOM 2409 C CA . THR B 1 67 ? 13.995 38.041 42.459 1.00 17.82 67 THR B CA 1
ATOM 2410 C C . THR B 1 67 ? 12.765 37.952 41.561 1.00 20.83 67 THR B C 1
ATOM 2411 O O . THR B 1 67 ? 11.749 37.385 41.950 1.00 18.54 67 THR B O 1
ATOM 2415 N N . GLY B 1 68 ? 12.854 38.515 40.363 1.00 22.64 68 GLY B N 1
ATOM 2416 C CA . GLY B 1 68 ? 11.723 38.474 39.455 1.00 15.01 68 GLY B CA 1
ATOM 2417 C C . GLY B 1 68 ? 11.302 37.055 39.137 1.00 18.91 68 GLY B C 1
ATOM 2418 O O . GLY B 1 68 ? 10.147 36.685 39.338 1.00 20.38 68 GLY B O 1
ATOM 2419 N N . SER B 1 69 ? 12.250 36.261 38.644 1.00 17.00 69 SER B N 1
ATOM 2420 C CA . SER B 1 69 ? 12.008 34.868 38.287 1.00 10.36 69 SER B CA 1
ATOM 2421 C C . SER B 1 69 ? 11.516 34.073 39.491 1.00 21.59 69 SER B C 1
ATOM 2422 O O . SER B 1 69 ? 10.618 33.235 39.372 1.00 16.16 69 SER B O 1
ATOM 2425 N N . GLN B 1 70 ? 12.115 34.326 40.650 1.00 23.31 70 GLN B N 1
ATOM 2426 C CA . GLN B 1 70 ? 11.721 33.627 41.866 1.00 17.08 70 GLN B CA 1
ATOM 2427 C C . GLN B 1 70 ? 10.290 33.938 42.289 1.00 17.67 70 GLN B C 1
ATOM 2428 O O . GLN B 1 70 ? 9.523 33.040 42.628 1.00 21.33 70 GLN B O 1
ATOM 2434 N N . GLU B 1 71 ? 9.924 35.209 42.262 1.00 18.72 71 GLU B N 1
ATOM 2435 C CA . GLU B 1 71 ? 8.580 35.600 42.664 1.00 20.33 71 GLU B CA 1
ATOM 2436 C C . GLU B 1 71 ? 7.525 35.241 41.618 1.00 18.60 71 GLU B C 1
ATOM 2437 O O . GLU B 1 71 ? 6.370 34.970 41.954 1.00 19.19 71 GLU B O 1
ATOM 2443 N N . ALA B 1 72 ? 7.920 35.235 40.349 1.00 19.73 72 ALA B N 1
ATOM 2444 C CA . ALA B 1 72 ? 6.987 34.883 39.286 1.00 23.48 72 ALA B CA 1
ATOM 2445 C C . ALA B 1 72 ?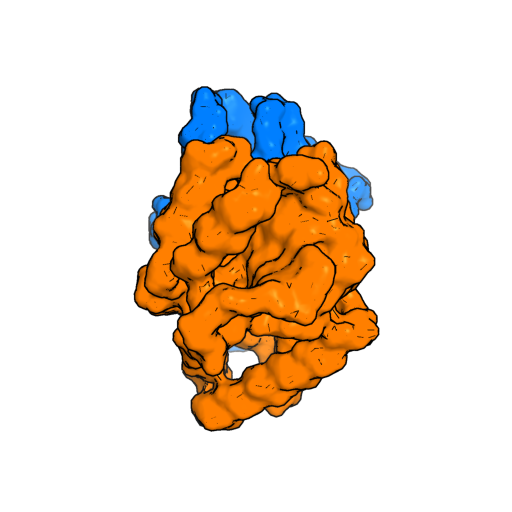 6.658 33.406 39.446 1.00 12.62 72 ALA B C 1
ATOM 2446 O O . ALA B 1 72 ? 5.506 33.011 39.372 1.00 17.13 72 ALA B O 1
ATOM 2448 N N . LEU B 1 73 ? 7.679 32.591 39.680 1.00 19.49 73 LEU B N 1
ATOM 2449 C CA . LEU B 1 73 ? 7.469 31.159 39.858 1.00 15.92 73 LEU B CA 1
ATOM 2450 C C . LEU B 1 73 ? 6.627 30.892 41.100 1.00 18.98 73 LEU B C 1
ATOM 2451 O O . LEU B 1 73 ? 5.663 30.132 41.050 1.00 18.89 73 LEU B O 1
ATOM 2456 N N . ALA B 1 74 ? 6.986 31.529 42.211 1.00 21.15 74 ALA B N 1
ATOM 2457 C CA . ALA B 1 74 ? 6.262 31.343 43.461 1.00 16.01 74 ALA B CA 1
ATOM 2458 C C . ALA B 1 74 ? 4.779 31.653 43.270 1.00 12.02 74 ALA B C 1
ATOM 2459 O O . ALA B 1 74 ? 3.923 30.955 43.788 1.00 13.90 74 ALA B O 1
ATOM 2461 N N . GLY B 1 75 ? 4.494 32.718 42.532 1.00 15.32 75 GLY B N 1
ATOM 2462 C CA . GLY B 1 75 ? 3.122 33.118 42.303 1.00 18.72 75 GLY B CA 1
ATOM 2463 C C . GLY B 1 75 ? 2.364 32.155 41.414 1.00 15.48 75 GLY B C 1
ATOM 2464 O O . GLY B 1 75 ? 1.184 31.885 41.638 1.00 20.77 75 GLY B O 1
ATOM 2465 N N . LYS B 1 76 ? 3.026 31.633 40.395 1.00 17.90 76 LYS B N 1
ATOM 2466 C CA . LYS B 1 76 ? 2.353 30.692 39.514 1.00 23.09 76 LYS B CA 1
ATOM 2467 C C . LYS B 1 76 ? 1.904 29.450 40.281 1.00 28.07 76 LYS B C 1
ATOM 2468 O O . LYS B 1 76 ? 0.791 28.958 40.088 1.00 25.17 76 LYS B O 1
ATOM 2474 N N . LEU B 1 77 ? 2.764 28.968 41.176 1.00 23.06 77 LEU B N 1
ATOM 2475 C CA . LEU B 1 77 ? 2.485 27.765 41.948 1.00 18.09 77 LEU B CA 1
ATOM 2476 C C . LEU B 1 77 ? 1.794 27.982 43.287 1.00 24.00 77 LEU B C 1
ATOM 2477 O O . LEU B 1 77 ? 1.474 27.020 43.983 1.00 23.68 77 LEU B O 1
ATOM 2482 N N . LYS B 1 78 ? 1.569 29.240 43.650 1.00 26.74 78 LYS B N 1
ATOM 2483 C CA . LYS B 1 78 ? 0.920 29.563 44.913 1.00 21.88 78 LYS B CA 1
ATOM 2484 C C . LYS B 1 78 ? 1.706 29.070 46.143 1.00 23.10 78 LYS B C 1
ATOM 2485 O O . LYS B 1 78 ? 1.134 28.476 47.049 1.00 28.01 78 LYS B O 1
ATOM 2491 N N . VAL B 1 79 ? 3.017 29.314 46.166 1.00 22.57 79 VAL B N 1
ATOM 2492 C CA . VAL B 1 79 ? 3.854 28.913 47.299 1.00 19.80 79 VAL B CA 1
ATOM 2493 C C . VAL B 1 79 ? 4.736 30.077 47.745 1.00 19.74 79 VAL B C 1
ATOM 2494 O O . VAL B 1 79 ? 4.908 31.055 47.014 1.00 20.87 79 VAL B O 1
ATOM 2498 N N . ASP B 1 80 ? 5.292 29.971 48.948 1.00 27.16 80 ASP B N 1
ATOM 2499 C CA . ASP B 1 80 ? 6.171 31.014 49.462 1.00 18.69 80 ASP B CA 1
ATOM 2500 C C . ASP B 1 80 ? 7.450 30.938 48.623 1.00 23.53 80 ASP B C 1
ATOM 2501 O O . ASP B 1 80 ? 7.917 29.850 48.281 1.00 21.06 80 ASP B O 1
ATOM 2506 N N . VAL B 1 81 ? 8.005 32.091 48.275 1.00 16.63 81 VAL B N 1
ATOM 2507 C CA . VAL B 1 81 ? 9.211 32.121 47.469 1.00 19.16 81 VAL B CA 1
ATOM 2508 C C . VAL B 1 81 ? 10.357 31.455 48.232 1.00 16.76 81 VAL B C 1
ATOM 2509 O O . VAL B 1 81 ? 11.396 31.125 47.661 1.00 28.09 81 VAL B O 1
ATOM 2513 N N . GLU B 1 82 ? 10.160 31.257 49.528 1.00 20.00 82 GLU B N 1
ATOM 2514 C CA . GLU B 1 82 ? 11.171 30.607 50.350 1.00 16.60 82 GLU B CA 1
ATOM 2515 C C . GLU B 1 82 ? 11.375 29.182 49.818 1.00 20.58 82 GLU B C 1
ATOM 2516 O O . GLU B 1 82 ? 12.500 28.681 49.775 1.00 21.68 82 GLU B O 1
ATOM 2522 N N . LEU B 1 83 ? 10.291 28.534 49.392 1.00 21.26 83 LEU B N 1
ATOM 2523 C CA . LEU B 1 83 ? 10.401 27.170 48.857 1.00 12.88 83 LEU B CA 1
ATOM 2524 C C . LEU B 1 83 ? 11.181 27.137 47.552 1.00 14.02 83 LEU B C 1
ATOM 2525 O O . LEU B 1 83 ? 11.864 26.160 47.251 1.00 18.87 83 LEU B O 1
ATOM 2530 N N . VAL B 1 84 ? 11.085 28.210 46.777 1.00 18.49 84 VAL B N 1
ATOM 2531 C CA . VAL B 1 84 ? 11.825 28.284 45.529 1.00 14.98 84 VAL B CA 1
ATOM 2532 C C . VAL B 1 84 ? 13.313 28.353 45.851 1.00 14.39 84 VAL B C 1
ATOM 2533 O O . VAL B 1 84 ? 14.118 27.661 45.234 1.00 25.40 84 VAL B O 1
ATOM 2537 N N . LYS B 1 85 ? 13.674 29.196 46.814 1.00 22.50 85 LYS B N 1
ATOM 2538 C CA . LYS B 1 85 ? 15.074 29.347 47.202 1.00 19.07 85 LYS B CA 1
ATOM 2539 C C . LYS B 1 85 ? 15.633 28.037 47.723 1.00 13.79 85 LYS B C 1
ATOM 2540 O O . LYS B 1 85 ? 16.745 27.658 47.380 1.00 18.65 85 LYS B O 1
ATOM 2546 N N . ARG B 1 86 ? 14.861 27.340 48.551 1.00 18.15 86 ARG B N 1
ATOM 2547 C CA . ARG B 1 86 ? 15.318 26.071 49.105 1.00 16.81 86 ARG B CA 1
ATOM 2548 C C . ARG B 1 86 ? 15.457 25.008 48.013 1.00 26.23 86 ARG B C 1
ATOM 2549 O O . ARG B 1 86 ? 16.364 24.187 48.055 1.00 20.92 86 ARG B O 1
ATOM 2557 N N . ALA B 1 87 ? 14.557 25.020 47.036 1.00 23.89 87 ALA B N 1
ATOM 2558 C CA . ALA B 1 87 ? 14.626 24.040 45.964 1.00 14.57 87 ALA B CA 1
ATOM 2559 C C . ALA B 1 87 ? 15.931 24.205 45.166 1.00 15.54 87 ALA B C 1
ATOM 2560 O O . ALA B 1 87 ? 16.590 23.217 44.841 1.00 17.22 87 ALA B O 1
ATOM 2562 N N . THR B 1 88 ? 16.318 25.442 44.869 1.00 12.09 88 THR B N 1
ATOM 2563 C CA . THR B 1 88 ? 17.559 25.667 44.136 1.00 20.12 88 THR B CA 1
ATOM 2564 C C . THR B 1 88 ? 18.769 25.175 44.940 1.00 23.77 88 THR B C 1
ATOM 2565 O O . THR B 1 88 ? 19.739 24.673 44.369 1.00 24.48 88 THR B O 1
ATOM 2569 N N . ALA B 1 89 ? 18.718 25.324 46.260 1.00 24.31 89 ALA B N 1
ATOM 2570 C CA . ALA B 1 89 ? 19.825 24.888 47.105 1.00 20.37 89 ALA B CA 1
ATOM 2571 C C . ALA B 1 89 ? 19.956 23.372 47.024 1.00 24.73 89 ALA B C 1
ATOM 2572 O O . ALA B 1 89 ? 21.061 22.835 46.865 1.00 18.41 89 ALA B O 1
ATOM 2574 N N . ARG B 1 90 ? 18.823 22.683 47.123 1.00 12.04 90 ARG B N 1
ATOM 2575 C CA . ARG B 1 90 ? 18.826 21.225 47.058 1.00 15.59 90 ARG B CA 1
ATOM 2576 C C . ARG B 1 90 ? 19.217 20.710 45.686 1.00 14.98 90 ARG B C 1
ATOM 2577 O O . ARG B 1 90 ? 19.919 19.715 45.577 1.00 21.49 90 ARG B O 1
ATOM 2585 N N . ALA B 1 91 ? 18.766 21.388 44.637 1.00 16.51 91 ALA B N 1
ATOM 2586 C CA . ALA B 1 91 ? 19.077 20.963 43.276 1.00 15.68 91 ALA B CA 1
ATOM 2587 C C . ALA B 1 91 ? 20.579 21.076 43.010 1.00 20.86 91 ALA B C 1
ATOM 2588 O O . ALA B 1 91 ? 21.171 20.205 42.375 1.00 19.68 91 ALA B O 1
ATOM 2590 N N . ILE B 1 92 ? 21.184 22.146 43.519 1.00 20.74 92 ILE B N 1
ATOM 2591 C CA . ILE B 1 92 ? 22.610 22.391 43.353 1.00 24.00 92 ILE B CA 1
ATOM 2592 C C . ILE B 1 92 ? 23.433 21.336 44.078 1.00 23.13 92 ILE B C 1
ATOM 2593 O O . ILE B 1 92 ? 24.541 20.999 43.658 1.00 22.79 92 ILE B O 1
ATOM 2598 N N . LEU B 1 93 ? 22.888 20.818 45.170 1.00 26.44 93 LEU B N 1
ATOM 2599 C CA . LEU B 1 93 ? 23.583 19.789 45.928 1.00 34.89 93 LEU B CA 1
ATOM 2600 C C . LEU B 1 93 ? 23.358 18.413 45.298 1.00 34.22 93 LEU B C 1
ATOM 2601 O O . LEU B 1 93 ? 24.181 17.515 45.462 1.00 31.42 93 LEU B O 1
ATOM 2606 N N . ASN B 1 94 ? 22.255 18.256 44.564 1.00 29.36 94 ASN B N 1
ATOM 2607 C CA . ASN B 1 94 ? 21.935 16.974 43.939 1.00 31.67 94 ASN B CA 1
ATOM 2608 C C . ASN B 1 94 ? 22.533 16.707 42.557 1.00 28.27 94 ASN B C 1
ATOM 2609 O O . ASN B 1 94 ? 22.699 15.552 42.180 1.00 35.98 94 ASN B O 1
ATOM 2614 N N . VAL B 1 95 ? 22.850 17.750 41.796 1.00 24.62 95 VAL B N 1
ATOM 2615 C CA . VAL B 1 95 ? 23.450 17.535 40.485 1.00 21.58 95 VAL B CA 1
ATOM 2616 C C . VAL B 1 95 ? 24.907 17.106 40.615 1.00 27.36 95 VAL B C 1
ATOM 2617 O O . VAL B 1 95 ? 25.483 17.149 41.701 1.00 20.55 95 VAL B O 1
ATOM 2621 N N . ASP B 1 96 ? 25.494 16.684 39.500 1.00 31.35 96 ASP B N 1
ATOM 2622 C CA . ASP B 1 96 ? 26.889 16.263 39.492 1.00 28.26 96 ASP B CA 1
ATOM 2623 C C . ASP B 1 96 ? 27.612 16.541 38.170 1.00 28.28 96 ASP B C 1
ATOM 2624 O O . ASP B 1 96 ? 27.100 17.241 37.295 1.00 29.81 96 ASP B O 1
ATOM 2629 N N . GLU B 1 97 ? 28.816 15.986 38.055 1.00 36.15 97 GLU B N 1
ATOM 2630 C CA . GLU B 1 97 ? 29.690 16.150 36.894 1.00 32.09 97 GLU B CA 1
ATOM 2631 C C . GLU B 1 97 ? 29.041 15.898 35.531 1.00 20.76 97 GLU B C 1
ATOM 2632 O O . GLU B 1 97 ? 29.534 16.372 34.513 1.00 24.86 97 GLU B O 1
ATOM 2638 N N . SER B 1 98 ? 27.950 15.151 35.500 1.00 20.89 98 SER B N 1
ATOM 2639 C CA . SER B 1 98 ? 27.289 14.880 34.228 1.00 31.57 98 SER B CA 1
ATOM 2640 C C . SER B 1 98 ? 26.790 16.190 33.632 1.00 32.79 98 SER B C 1
ATOM 2641 O O . SER B 1 98 ? 26.394 16.245 32.474 1.00 18.74 98 SER B O 1
ATOM 2644 N N . LEU B 1 99 ? 26.817 17.246 34.437 1.00 32.34 99 LEU B N 1
ATOM 2645 C CA . LEU B 1 99 ? 26.375 18.557 33.997 1.00 20.61 99 LEU B CA 1
ATOM 2646 C C . LEU B 1 99 ? 27.398 19.176 33.035 1.00 27.80 99 LEU B C 1
ATOM 2647 O O . LEU B 1 99 ? 27.044 20.003 32.189 1.00 20.14 99 LEU B O 1
ATOM 2652 N N . VAL B 1 100 ? 28.660 18.764 33.138 1.00 17.25 100 VAL B N 1
ATOM 2653 C CA . VAL B 1 100 ? 29.693 19.337 32.267 1.00 22.18 100 VAL B CA 1
ATOM 2654 C C . VAL B 1 100 ? 29.570 18.856 30.829 1.00 17.49 100 VAL B C 1
ATOM 2655 O O . VAL B 1 100 ? 29.610 17.664 30.565 1.00 27.12 100 VAL B O 1
ATOM 2659 N N . LEU B 1 101 ? 29.428 19.798 29.902 1.00 23.82 101 LEU B N 1
ATOM 2660 C CA . LEU B 1 101 ? 29.292 19.470 28.486 1.00 23.55 101 LEU B CA 1
ATOM 2661 C C . LEU B 1 101 ? 30.619 19.012 27.884 1.00 21.19 101 LEU B C 1
ATOM 2662 O O . LEU B 1 101 ? 31.695 19.449 28.307 1.00 26.19 101 LEU B O 1
ATOM 2667 N N . GLU B 1 102 ? 30.523 18.130 26.893 1.00 20.28 102 GLU B N 1
ATOM 2668 C CA . GLU B 1 102 ? 31.684 17.573 26.201 1.00 16.32 102 GLU B CA 1
ATOM 2669 C C . GLU B 1 102 ? 32.569 18.655 25.588 1.00 22.54 102 GLU B C 1
ATOM 2670 O O . GLU B 1 102 ? 32.074 19.599 24.975 1.00 18.89 102 GLU B O 1
ATOM 2676 N N . GLY B 1 103 ? 33.880 18.504 25.750 1.00 21.79 103 GLY B N 1
ATOM 2677 C CA . GLY B 1 103 ? 34.813 19.459 25.181 1.00 14.79 103 GLY B CA 1
ATOM 2678 C C . GLY B 1 103 ? 34.952 20.782 25.918 1.00 21.74 103 GLY B C 1
ATOM 2679 O O . GLY B 1 103 ? 35.782 21.614 25.557 1.00 23.55 103 GLY B O 1
ATOM 2680 N N . THR B 1 104 ? 34.156 20.980 26.958 1.00 25.49 104 THR B N 1
ATOM 2681 C CA . THR B 1 104 ? 34.213 22.227 27.710 1.00 27.60 104 THR B CA 1
ATOM 2682 C C . THR B 1 104 ? 35.569 22.528 28.348 1.00 26.70 104 THR B C 1
ATOM 2683 O O . THR B 1 104 ? 36.158 23.579 28.091 1.00 25.52 104 THR B O 1
ATOM 2687 N N . LYS B 1 105 ? 36.067 21.618 29.177 1.00 26.94 105 LYS B N 1
ATOM 2688 C CA . LYS B 1 105 ? 37.344 21.851 29.839 1.00 35.01 105 LYS B CA 1
ATOM 2689 C C . LYS B 1 105 ? 38.490 21.975 28.840 1.00 28.50 105 LYS B C 1
ATOM 2690 O O . LYS B 1 105 ? 39.442 22.716 29.072 1.00 30.50 105 LYS B O 1
ATOM 2696 N N . GLU B 1 106 ? 38.388 21.256 27.726 1.00 22.57 106 GLU B N 1
ATOM 2697 C CA . GLU B 1 106 ? 39.420 21.295 26.686 1.00 26.73 106 GLU B CA 1
ATOM 2698 C C . GLU B 1 106 ? 39.475 22.652 25.975 1.00 26.99 106 GLU B C 1
ATOM 2699 O O . GLU B 1 106 ? 40.554 23.138 25.638 1.00 25.63 106 GLU B O 1
ATOM 2705 N N . ALA B 1 107 ? 38.314 23.257 25.733 1.00 18.66 107 ALA B N 1
ATOM 2706 C CA . ALA B 1 107 ? 38.284 24.560 25.065 1.00 24.10 107 ALA B CA 1
ATOM 2707 C C . ALA B 1 107 ? 38.843 25.638 25.991 1.00 29.58 107 ALA B C 1
ATOM 2708 O O . ALA B 1 107 ? 39.544 26.555 25.541 1.00 22.97 107 ALA B O 1
ATOM 2710 N N . LEU B 1 108 ? 38.526 25.532 27.282 1.00 26.17 108 LEU B N 1
ATOM 2711 C CA . LEU B 1 108 ? 39.022 26.499 28.250 1.00 28.38 108 LEU B CA 1
ATOM 2712 C C . LEU B 1 108 ? 40.535 26.380 28.309 1.00 24.30 108 LEU B C 1
ATOM 2713 O O . LEU B 1 108 ? 41.240 27.387 28.300 1.00 31.14 108 LEU B O 1
ATOM 2718 N N . GLN B 1 109 ? 41.034 25.148 28.348 1.00 30.63 109 GLN B N 1
ATOM 2719 C CA . GLN B 1 109 ? 42.479 24.918 28.396 1.00 36.01 109 GLN B CA 1
ATOM 2720 C C . GLN B 1 109 ? 43.165 25.460 27.148 1.00 28.88 109 GLN B C 1
ATOM 2721 O O . GLN B 1 109 ? 44.270 25.987 27.215 1.00 30.15 109 GLN B O 1
ATOM 2727 N N . PHE B 1 110 ? 42.501 25.330 26.010 1.00 26.50 110 PHE B N 1
ATOM 2728 C CA . PHE B 1 110 ? 43.056 25.826 24.761 1.00 32.84 110 PHE B CA 1
ATOM 2729 C C . PHE B 1 110 ? 43.260 27.334 24.857 1.00 31.50 110 PHE B C 1
ATOM 2730 O O . PHE B 1 110 ? 44.296 27.855 24.464 1.00 24.19 110 PHE B O 1
ATOM 2738 N N . VAL B 1 111 ? 42.260 28.033 25.379 1.00 33.07 111 VAL B N 1
ATOM 2739 C CA . VAL B 1 111 ? 42.339 29.479 25.509 1.00 29.21 111 VAL B CA 1
ATOM 2740 C C . VAL B 1 111 ? 43.459 29.894 26.453 1.00 30.77 111 VAL B C 1
ATOM 2741 O O . VAL B 1 111 ? 44.315 30.696 26.088 1.00 28.60 111 VAL B O 1
ATOM 2745 N N . LYS B 1 112 ? 43.442 29.349 27.666 1.00 28.41 112 LYS B N 1
ATOM 2746 C CA . LYS B 1 112 ? 44.455 29.671 28.664 1.00 24.31 112 LYS B CA 1
ATOM 2747 C C . LYS B 1 112 ? 45.878 29.318 28.223 1.00 25.93 112 LYS B C 1
ATOM 2748 O O . LYS B 1 112 ? 46.835 29.973 28.624 1.00 27.36 112 LYS B O 1
ATOM 2754 N N . GLU B 1 113 ? 46.020 28.293 27.392 1.00 28.52 113 GLU B N 1
ATOM 2755 C CA . GLU B 1 113 ? 47.345 27.906 26.927 1.00 29.41 113 GLU B CA 1
ATOM 2756 C C . GLU B 1 113 ? 47.896 28.851 25.859 1.00 30.91 113 GLU B C 1
ATOM 2757 O O . GLU B 1 113 ? 49.096 28.867 25.612 1.00 33.50 113 GLU B O 1
ATOM 2763 N N . ARG B 1 114 ? 47.027 29.636 25.226 1.00 21.87 114 ARG B N 1
ATOM 2764 C CA . ARG B 1 114 ? 47.487 30.581 24.220 1.00 24.61 114 ARG B CA 1
ATOM 2765 C C . ARG B 1 114 ? 47.775 31.900 24.915 1.00 26.66 114 ARG B C 1
ATOM 2766 O O . ARG B 1 114 ? 48.016 32.917 24.265 1.00 37.25 114 ARG B O 1
ATOM 2774 N N . GLY B 1 115 ? 47.735 31.879 26.242 1.00 31.74 115 GLY B N 1
ATOM 2775 C CA . GLY B 1 115 ? 48.004 33.081 27.007 1.00 24.27 115 GLY B CA 1
ATOM 2776 C C . GLY B 1 115 ? 46.864 34.079 27.035 1.00 32.24 115 GLY B C 1
ATOM 2777 O O . GLY B 1 115 ? 47.060 35.225 27.428 1.00 38.49 115 GLY B O 1
ATOM 2778 N N . LEU B 1 116 ? 45.672 33.654 26.628 1.00 30.51 116 LEU B N 1
ATOM 2779 C CA . LEU B 1 116 ? 44.512 34.545 26.611 1.00 27.48 116 LEU B CA 1
ATOM 2780 C C . LEU B 1 116 ? 43.831 34.641 27.974 1.00 27.78 116 LEU B C 1
ATOM 2781 O O . LEU B 1 116 ? 43.936 33.736 28.802 1.00 22.08 116 LEU B O 1
ATOM 2786 N N . LYS B 1 117 ? 43.130 35.749 28.195 1.00 28.69 117 LYS B N 1
ATOM 2787 C CA . LYS B 1 117 ? 42.396 35.976 29.434 1.00 17.08 117 LYS B CA 1
ATOM 2788 C C . LYS B 1 117 ? 40.992 35.393 29.280 1.00 23.91 117 LYS B C 1
ATOM 2789 O O . LYS B 1 117 ? 40.391 35.475 28.209 1.00 22.14 117 LYS B O 1
ATOM 2795 N N . THR B 1 118 ? 40.473 34.799 30.349 1.00 27.07 118 THR B N 1
ATOM 2796 C CA . THR B 1 118 ? 39.140 34.213 30.312 1.00 20.36 118 THR B CA 1
ATOM 2797 C C . THR B 1 118 ? 38.171 34.797 31.331 1.00 29.94 118 THR B C 1
ATOM 2798 O O . THR B 1 118 ? 38.564 35.269 32.400 1.00 20.10 118 THR B O 1
ATOM 2802 N N . ALA B 1 119 ? 36.891 34.757 30.989 1.00 19.97 119 ALA B N 1
ATOM 2803 C CA . ALA B 1 119 ? 35.872 35.274 31.886 1.00 26.36 119 ALA B CA 1
ATOM 2804 C C . ALA B 1 119 ? 34.527 34.635 31.609 1.00 24.27 119 ALA B C 1
ATOM 2805 O O . ALA B 1 119 ? 34.273 34.139 30.516 1.00 26.53 119 ALA B O 1
ATOM 2807 N N . VAL B 1 120 ? 33.675 34.650 32.622 1.00 29.37 120 VAL B N 1
ATOM 2808 C CA . VAL B 1 120 ? 32.339 34.114 32.510 1.00 22.62 120 VAL B CA 1
ATOM 2809 C C . VAL B 1 120 ? 31.358 35.277 32.610 1.00 24.82 120 VAL B C 1
ATOM 2810 O O . VAL B 1 120 ? 31.450 36.106 33.512 1.00 28.10 120 VAL B O 1
ATOM 2814 N N . ILE B 1 121 ? 30.443 35.348 31.654 1.00 15.01 121 ILE B N 1
ATOM 2815 C CA . ILE B 1 121 ? 29.414 36.367 31.645 1.00 19.62 121 ILE B CA 1
ATOM 2816 C C . ILE B 1 121 ? 28.117 35.574 31.547 1.00 24.07 121 ILE B C 1
ATOM 2817 O O . ILE B 1 121 ? 27.756 35.107 30.464 1.00 19.65 121 ILE B O 1
ATOM 2822 N N . GLY B 1 122 ? 27.429 35.409 32.676 1.00 21.56 122 GLY B N 1
ATOM 2823 C CA . GLY B 1 122 ? 26.199 34.635 32.672 1.00 15.71 122 GLY B CA 1
ATOM 2824 C C . GLY B 1 122 ? 25.048 35.343 33.340 1.00 20.72 122 GLY B C 1
ATOM 2825 O O . GLY B 1 122 ? 25.237 36.020 34.351 1.00 19.48 122 GLY B O 1
ATOM 2826 N N . ASN B 1 123 ? 23.861 35.211 32.752 1.00 11.73 123 ASN B N 1
ATOM 2827 C CA . ASN B 1 123 ? 22.653 35.809 33.311 1.00 24.14 123 ASN B CA 1
ATOM 2828 C C . ASN B 1 123 ? 22.214 34.841 34.391 1.00 21.96 123 ASN B C 1
ATOM 2829 O O . ASN B 1 123 ? 22.788 33.758 34.518 1.00 29.76 123 ASN B O 1
ATOM 2834 N N . VAL B 1 124 ? 21.216 35.210 35.182 1.00 22.52 124 VAL B N 1
ATOM 2835 C CA . VAL B 1 124 ? 20.768 34.298 36.228 1.00 23.45 124 VAL B CA 1
ATOM 2836 C C . VAL B 1 124 ? 19.269 34.208 36.208 1.00 24.94 124 VAL B C 1
ATOM 2837 O O . VAL B 1 124 ? 18.599 35.104 35.706 1.00 20.60 124 VAL B O 1
ATOM 2849 N N . PHE B 1 126 ? 16.121 31.974 38.749 1.00 26.96 126 PHE B N 1
ATOM 2850 C CA . PHE B 1 126 ? 15.757 30.994 39.776 1.00 21.62 126 PHE B CA 1
ATOM 2851 C C . PHE B 1 126 ? 16.805 30.862 40.876 1.00 15.32 126 PHE B C 1
ATOM 2852 O O . PHE B 1 126 ? 16.480 30.978 42.054 1.00 18.52 126 PHE B O 1
ATOM 2860 N N . TRP B 1 127 ? 18.057 30.622 40.496 1.00 20.77 127 TRP B N 1
ATOM 2861 C CA . TRP B 1 127 ? 19.138 30.501 41.476 1.00 23.63 127 TRP B CA 1
ATOM 2862 C C . TRP B 1 127 ? 20.212 31.571 41.237 1.00 30.38 127 TRP B C 1
ATOM 2863 O O . TRP B 1 127 ? 20.518 31.939 40.096 1.00 23.58 127 TRP B O 1
ATOM 2874 N N . PRO B 1 128 ? 20.795 32.095 42.321 1.00 15.58 128 PRO B N 1
ATOM 2875 C CA . PRO B 1 128 ? 21.822 33.134 42.203 1.00 9.33 128 PRO B CA 1
ATOM 2876 C C . PRO B 1 128 ? 23.119 32.718 41.504 1.00 15.27 128 PRO B C 1
ATOM 2877 O O . PRO B 1 128 ? 23.409 31.530 41.350 1.00 18.75 128 PRO B O 1
ATOM 2881 N N . GLY B 1 129 ? 23.892 33.715 41.084 1.00 15.16 129 GLY B N 1
ATOM 2882 C CA . GLY B 1 129 ? 25.150 33.455 40.413 1.00 16.60 129 GLY B CA 1
ATOM 2883 C C . GLY B 1 129 ? 26.097 32.677 41.308 1.00 17.04 129 GLY B C 1
ATOM 2884 O O . GLY B 1 129 ? 26.913 31.901 40.828 1.00 26.57 129 GLY B O 1
ATOM 2885 N N . SER B 1 130 ? 25.981 32.879 42.615 1.00 21.58 130 SER B N 1
ATOM 2886 C CA . SER B 1 130 ? 26.838 32.189 43.573 1.00 20.84 130 SER B CA 1
ATOM 2887 C C . SER B 1 130 ? 26.642 30.679 43.519 1.00 30.48 130 SER B C 1
ATOM 2888 O O . SER B 1 130 ? 27.560 29.928 43.843 1.00 17.11 130 SER B O 1
ATOM 2891 N N . TYR B 1 131 ? 25.445 30.232 43.131 1.00 18.81 131 TYR B N 1
ATOM 2892 C CA . TYR B 1 131 ? 25.188 28.799 43.050 1.00 21.18 131 TYR B CA 1
ATOM 2893 C C . TYR B 1 131 ? 25.871 28.217 41.823 1.00 14.07 131 TYR B C 1
ATOM 2894 O O . TYR B 1 131 ? 26.448 27.134 41.877 1.00 18.94 131 TYR B O 1
ATOM 2903 N N . THR B 1 132 ? 25.812 28.962 40.727 1.00 15.67 132 THR B N 1
ATOM 2904 C CA . THR B 1 132 ? 26.444 28.572 39.475 1.00 17.05 132 THR B CA 1
ATOM 2905 C C . THR B 1 132 ? 27.971 28.608 39.634 1.00 15.93 132 THR B C 1
ATOM 2906 O O . THR B 1 132 ? 28.667 27.764 39.079 1.00 22.86 132 THR B O 1
ATOM 2910 N N . ARG B 1 133 ? 28.488 29.580 40.393 1.00 13.62 133 ARG B N 1
ATOM 2911 C CA . ARG B 1 133 ? 29.929 29.673 40.635 1.00 18.57 133 ARG B CA 1
ATOM 2912 C C . ARG B 1 133 ? 30.386 28.442 41.420 1.00 22.48 133 ARG B C 1
ATOM 2913 O O . ARG B 1 133 ? 31.486 27.924 41.226 1.00 20.23 133 ARG B O 1
ATOM 2921 N N . LEU B 1 134 ? 29.534 27.990 42.328 1.00 19.01 134 LEU B N 1
ATOM 2922 C CA . LEU B 1 134 ? 29.848 26.821 43.128 1.00 24.74 134 LEU B CA 1
ATOM 2923 C C . LEU B 1 134 ? 30.055 25.630 42.185 1.00 28.82 134 LEU B C 1
ATOM 2924 O O . LEU B 1 134 ? 31.004 24.861 42.346 1.00 23.39 134 LEU B O 1
ATOM 2929 N N . LEU B 1 135 ? 29.178 25.495 41.189 1.00 25.94 135 LEU B N 1
ATOM 2930 C CA . LEU B 1 135 ? 29.286 24.394 40.235 1.00 22.91 135 LEU B CA 1
ATOM 2931 C C . LEU B 1 135 ? 30.562 24.479 39.406 1.00 20.53 135 LEU B C 1
ATOM 2932 O O . LEU B 1 135 ? 31.248 23.475 39.218 1.00 20.98 135 LEU B O 1
ATOM 2937 N N . LEU B 1 136 ? 30.887 25.669 38.909 1.00 17.67 136 LEU B N 1
ATOM 2938 C CA . LEU B 1 136 ? 32.100 25.827 38.117 1.00 18.75 136 LEU B CA 1
ATOM 2939 C C . LEU B 1 136 ? 33.306 25.451 38.968 1.00 22.98 136 LEU B C 1
ATOM 2940 O O . LEU B 1 136 ? 34.193 24.739 38.514 1.00 24.67 136 LEU B O 1
ATOM 2945 N N . GLU B 1 137 ? 33.339 25.938 40.203 1.00 23.74 137 GLU B N 1
ATOM 2946 C CA . GLU B 1 137 ? 34.455 25.637 41.089 1.00 26.77 137 GLU B CA 1
ATOM 2947 C C . GLU B 1 137 ? 34.539 24.136 41.359 1.00 22.24 137 GLU B C 1
ATOM 2948 O O . GLU B 1 137 ? 35.610 23.532 41.289 1.00 17.43 137 GLU B O 1
ATOM 2954 N N . ARG B 1 138 ? 33.387 23.544 41.647 1.00 20.52 138 ARG B N 1
ATOM 2955 C CA . ARG B 1 138 ? 33.285 22.123 41.948 1.00 22.49 138 ARG B CA 1
ATOM 2956 C C . ARG B 1 138 ? 33.702 21.175 40.813 1.00 25.60 138 ARG B C 1
ATOM 2957 O O . ARG B 1 138 ? 34.239 20.093 41.063 1.00 16.24 138 ARG B O 1
ATOM 2965 N N . PHE B 1 139 ? 33.455 21.567 39.567 1.00 20.15 139 PHE B N 1
ATOM 2966 C CA . PHE B 1 139 ? 33.807 20.703 38.451 1.00 18.92 139 PHE B CA 1
ATOM 2967 C C . PHE B 1 139 ? 35.215 20.968 37.901 1.00 20.09 139 PHE B C 1
ATOM 2968 O O . PHE B 1 139 ? 35.615 20.373 36.908 1.00 26.33 139 PHE B O 1
ATOM 2976 N N . GLY B 1 140 ? 35.956 21.863 38.548 1.00 20.38 140 GLY B N 1
ATOM 2977 C CA . GLY B 1 140 ? 37.313 22.163 38.119 1.00 15.69 140 GLY B CA 1
ATOM 2978 C C . GLY B 1 140 ? 37.452 23.181 37.009 1.00 20.23 140 GLY B C 1
ATOM 2979 O O . GLY B 1 140 ? 38.557 23.448 36.549 1.00 26.49 140 GLY B O 1
ATOM 2980 N N . LEU B 1 141 ? 36.337 23.758 36.578 1.00 18.98 141 LEU B N 1
ATOM 2981 C CA . LEU B 1 141 ? 36.362 24.737 35.502 1.00 23.86 141 LEU B CA 1
ATOM 2982 C C . LEU B 1 141 ? 36.996 26.065 35.910 1.00 18.57 141 LEU B C 1
ATOM 2983 O O . LEU B 1 141 ? 37.689 26.686 35.109 1.00 21.42 141 LEU B O 1
ATOM 2996 N N . GLU B 1 143 ? 39.503 26.724 37.286 1.00 23.00 143 GLU B N 1
ATOM 2997 C CA . GLU B 1 143 ? 40.951 26.716 37.096 1.00 29.46 143 GLU B CA 1
ATOM 2998 C C . GLU B 1 143 ? 41.290 27.441 35.796 1.00 33.67 143 GLU B C 1
ATOM 2999 O O . GLU B 1 143 ? 42.387 27.967 35.627 1.00 32.65 143 GLU B O 1
ATOM 3005 N N . PHE B 1 144 ? 40.327 27.473 34.883 1.00 28.35 144 PHE B N 1
ATOM 3006 C CA . PHE B 1 144 ? 40.536 28.087 33.590 1.00 23.21 144 PHE B CA 1
ATOM 3007 C C . PHE B 1 144 ? 39.771 29.380 33.388 1.00 27.59 144 PHE B C 1
ATOM 3008 O O . PHE B 1 144 ? 39.778 29.943 32.296 1.00 25.00 144 PHE B O 1
ATOM 3016 N N . ILE B 1 145 ? 39.131 29.862 34.448 1.00 27.38 145 ILE B N 1
ATOM 3017 C CA . ILE B 1 145 ? 38.349 31.094 34.380 1.00 21.51 145 ILE B CA 1
ATOM 3018 C C . ILE B 1 145 ? 39.007 32.161 35.246 1.00 22.39 145 ILE B C 1
ATOM 3019 O O . ILE B 1 145 ? 39.185 31.956 36.443 1.00 25.34 145 ILE B O 1
ATOM 3024 N N . ASP B 1 146 ? 39.379 33.294 34.646 1.00 21.43 146 ASP B N 1
ATOM 3025 C CA . ASP B 1 146 ? 40.030 34.364 35.406 1.00 30.58 146 ASP B CA 1
ATOM 3026 C C . ASP B 1 146 ? 39.054 35.226 36.206 1.00 28.85 146 ASP B C 1
ATOM 3027 O O . ASP B 1 146 ? 39.344 35.610 37.338 1.00 29.03 146 ASP B O 1
ATOM 3032 N N . LYS B 1 147 ? 37.902 35.534 35.618 1.00 36.06 147 LYS B N 1
ATOM 3033 C CA . LYS B 1 147 ? 36.892 36.342 36.301 1.00 29.32 147 LYS B CA 1
ATOM 3034 C C . LYS B 1 147 ? 35.476 35.875 35.992 1.00 31.29 147 LYS B C 1
ATOM 3035 O O . LYS B 1 147 ? 35.201 35.355 34.913 1.00 33.85 147 LYS B O 1
ATOM 3041 N N . THR B 1 148 ? 34.581 36.062 36.953 1.00 30.19 148 THR B N 1
ATOM 3042 C CA . THR B 1 148 ? 33.188 35.666 36.793 1.00 28.13 148 THR B CA 1
ATOM 3043 C C . THR B 1 148 ? 32.262 36.869 36.927 1.00 29.20 148 THR B C 1
ATOM 3044 O O . THR B 1 148 ? 32.411 37.690 37.827 1.00 26.06 148 THR B O 1
ATOM 3048 N N . PHE B 1 149 ? 31.309 36.980 36.018 1.00 20.70 149 PHE B N 1
ATOM 3049 C CA . PHE B 1 149 ? 30.369 38.086 36.061 1.00 18.70 149 PHE B CA 1
ATOM 3050 C C . PHE B 1 149 ? 28.956 37.537 35.962 1.00 20.41 149 PHE B C 1
ATOM 3051 O O . PHE B 1 149 ? 28.516 37.098 34.897 1.00 24.70 149 PHE B O 1
ATOM 3059 N N . PHE B 1 150 ? 28.249 37.538 37.080 1.00 12.76 150 PHE B N 1
ATOM 3060 C CA . PHE B 1 150 ? 26.890 37.037 37.079 1.00 19.72 150 PHE B CA 1
ATOM 3061 C C . PHE B 1 150 ? 25.944 38.199 37.195 1.00 22.40 150 PHE B C 1
ATOM 3062 O O . PHE B 1 150 ? 26.192 39.143 37.949 1.00 20.24 150 PHE B O 1
ATOM 3070 N N . ALA B 1 151 ? 24.869 38.128 36.419 1.00 18.11 151 ALA B N 1
ATOM 3071 C CA . ALA B 1 151 ? 23.860 39.177 36.365 1.00 16.65 151 ALA B CA 1
ATOM 3072 C C . ALA B 1 151 ? 23.391 39.732 37.701 1.00 13.49 151 ALA B C 1
ATOM 3073 O O . ALA B 1 151 ? 23.223 40.941 37.844 1.00 22.01 151 ALA B O 1
ATOM 3075 N N . ASP B 1 152 ? 23.187 38.861 38.680 1.00 11.02 152 ASP B N 1
ATOM 3076 C CA . ASP B 1 152 ? 22.682 39.312 39.960 1.00 19.30 152 ASP B CA 1
ATOM 3077 C C . ASP B 1 152 ? 23.704 40.074 40.790 1.00 23.57 152 ASP B C 1
ATOM 3078 O O . ASP B 1 152 ? 23.339 40.926 41.600 1.00 24.35 152 ASP B O 1
ATOM 3083 N N . GLU B 1 153 ? 24.978 39.792 40.556 1.00 16.42 153 GLU B N 1
ATOM 3084 C CA . GLU B 1 153 ? 26.062 40.453 41.279 1.00 15.97 153 GLU B CA 1
ATOM 3085 C C . GLU B 1 153 ? 26.507 41.768 40.612 1.00 22.14 153 GLU B C 1
ATOM 3086 O O . GLU B 1 153 ? 27.055 42.651 41.268 1.00 34.48 153 GLU B O 1
ATOM 3092 N N . VAL B 1 154 ? 26.258 41.894 39.313 1.00 22.26 154 VAL B N 1
ATOM 3093 C CA . VAL B 1 154 ? 26.625 43.090 38.544 1.00 18.06 154 VAL B CA 1
ATOM 3094 C C . VAL B 1 154 ? 25.401 43.989 38.293 1.00 20.98 154 VAL B C 1
ATOM 3095 O O . VAL B 1 154 ? 25.534 45.121 37.834 1.00 22.28 154 VAL B O 1
ATOM 3099 N N . LEU B 1 155 ? 24.215 43.473 38.597 1.00 15.30 155 LEU B N 1
ATOM 3100 C CA . LEU B 1 155 ? 22.966 44.197 38.396 1.00 24.04 155 LEU B CA 1
ATOM 3101 C C . LEU B 1 155 ? 22.726 44.585 36.941 1.00 23.01 155 LEU B C 1
ATOM 3102 O O . LEU B 1 155 ? 22.402 45.734 36.633 1.00 19.79 155 LEU B O 1
ATOM 3107 N N . SER B 1 156 ? 22.890 43.606 36.056 1.00 26.24 156 SER B N 1
ATOM 3108 C CA . SER B 1 156 ? 22.674 43.777 34.620 1.00 27.28 156 SER B CA 1
ATOM 3109 C C . SER B 1 156 ? 22.563 42.381 34.015 1.00 30.82 156 SER B C 1
ATOM 3110 O O . SER B 1 156 ? 22.694 41.397 34.733 1.00 26.29 156 SER B O 1
ATOM 3113 N N . TYR B 1 157 ? 22.318 42.295 32.709 1.00 21.54 157 TYR B N 1
ATOM 3114 C CA . TYR B 1 157 ? 22.212 41.001 32.042 1.00 15.51 157 TYR B CA 1
ATOM 3115 C C . TYR B 1 157 ? 22.384 41.154 30.540 1.00 20.96 157 TYR B C 1
ATOM 3116 O O . TYR B 1 157 ? 22.079 42.204 29.980 1.00 24.26 157 TYR B O 1
ATOM 3125 N N . LYS B 1 158 ? 22.882 40.106 29.892 1.00 21.49 158 LYS B N 1
ATOM 3126 C CA . LYS B 1 158 ? 23.068 40.121 28.445 1.00 21.14 158 LYS B CA 1
ATOM 3127 C C . LYS B 1 158 ? 21.651 40.197 27.881 1.00 12.73 158 LYS B C 1
ATOM 3128 O O . LYS B 1 158 ? 20.742 39.576 28.425 1.00 16.03 158 LYS B O 1
ATOM 3134 N N . PRO B 1 159 ? 21.450 40.896 26.749 1.00 18.26 159 PRO B N 1
ATOM 3135 C CA . PRO B 1 159 ? 22.372 41.636 25.880 1.00 22.39 159 PRO B CA 1
ATOM 3136 C C . PRO B 1 159 ? 22.680 43.096 26.213 1.00 26.67 159 PRO B C 1
ATOM 3137 O O . PRO B 1 159 ? 23.224 43.811 25.378 1.00 26.83 159 PRO B O 1
ATOM 3141 N N . ARG B 1 160 ? 22.339 43.543 27.414 1.00 28.51 160 ARG B N 1
ATOM 3142 C CA . ARG B 1 160 ? 22.591 44.930 27.793 1.00 21.85 160 ARG B CA 1
ATOM 3143 C C . ARG B 1 160 ? 24.051 45.356 27.682 1.00 27.25 160 ARG B C 1
ATOM 3144 O O . ARG B 1 160 ? 24.973 44.669 28.138 1.00 17.42 160 ARG B O 1
ATOM 3152 N N . LYS B 1 161 ? 24.225 46.533 27.101 1.00 18.79 161 LYS B N 1
ATOM 3153 C CA . LYS B 1 161 ? 25.522 47.152 26.884 1.00 29.26 161 LYS B CA 1
ATOM 3154 C C . LYS B 1 161 ? 26.466 47.198 28.094 1.00 24.34 161 LYS B C 1
ATOM 3155 O O . LYS B 1 161 ? 27.618 46.790 27.986 1.00 20.50 161 LYS B O 1
ATOM 3161 N N . GLU B 1 162 ? 25.984 47.682 29.238 1.00 22.86 162 GLU B N 1
ATOM 3162 C CA . GLU B 1 162 ? 26.841 47.814 30.411 1.00 19.77 162 GLU B CA 1
ATOM 3163 C C . GLU B 1 162 ? 27.321 46.490 30.977 1.00 31.88 162 GLU B C 1
ATOM 3164 O O . GLU B 1 162 ? 28.316 46.454 31.705 1.00 26.06 162 GLU B O 1
ATOM 3178 N N . PHE B 1 164 ? 28.462 43.774 29.164 1.00 19.78 164 PHE B N 1
ATOM 3179 C CA . PHE B 1 164 ? 29.709 43.413 28.498 1.00 19.83 164 PHE B CA 1
ATOM 3180 C C . PHE B 1 164 ? 30.810 44.433 28.783 1.00 27.67 164 PHE B C 1
ATOM 3181 O O . PHE B 1 164 ? 31.931 44.068 29.128 1.00 26.17 164 PHE B O 1
ATOM 3189 N N . GLU B 1 165 ? 30.486 45.714 28.643 1.00 26.37 165 GLU B N 1
ATOM 3190 C CA . GLU B 1 165 ? 31.465 46.767 28.869 1.00 30.93 165 GLU B CA 1
ATOM 3191 C C . GLU B 1 165 ? 32.094 46.688 30.258 1.00 28.15 165 GLU B C 1
ATOM 3192 O O . GLU B 1 165 ? 33.270 47.002 30.424 1.00 32.30 165 GLU B O 1
ATOM 3198 N N . LYS B 1 166 ? 31.312 46.262 31.246 1.00 27.84 166 LYS B N 1
ATOM 3199 C CA . LYS B 1 166 ? 31.806 46.108 32.613 1.00 27.86 166 LYS B CA 1
ATOM 3200 C C . LYS B 1 166 ? 32.952 45.109 32.592 1.00 30.48 166 LYS B C 1
ATOM 3201 O O . LYS B 1 166 ? 33.961 45.290 33.266 1.00 19.31 166 LYS B O 1
ATOM 3207 N N . VAL B 1 167 ? 32.783 44.054 31.800 1.00 25.74 167 VAL B N 1
ATOM 3208 C CA . VAL B 1 167 ? 33.787 43.008 31.691 1.00 21.17 167 VAL B CA 1
ATOM 3209 C C . VAL B 1 167 ? 35.002 43.493 30.907 1.00 27.43 167 VAL B C 1
ATOM 3210 O O . VAL B 1 167 ? 36.143 43.248 31.297 1.00 25.41 167 VAL B O 1
ATOM 3214 N N . LEU B 1 168 ? 34.750 44.181 29.800 1.00 21.44 168 LEU B N 1
ATOM 3215 C CA . LEU B 1 168 ? 35.824 44.694 28.976 1.00 16.52 168 LEU B CA 1
ATOM 3216 C C . LEU B 1 168 ? 36.669 45.645 29.816 1.00 23.72 168 LEU B C 1
ATOM 3217 O O . LEU B 1 168 ? 37.896 45.595 29.783 1.00 28.20 168 LEU B O 1
ATOM 3222 N N . ASN B 1 169 ? 36.006 46.504 30.584 1.00 27.59 169 ASN B N 1
ATOM 3223 C CA . ASN B 1 169 ? 36.713 47.460 31.421 1.00 26.96 169 ASN B CA 1
ATOM 3224 C C . ASN B 1 169 ? 37.524 46.765 32.508 1.00 27.83 169 ASN B C 1
ATOM 3225 O O . ASN B 1 169 ? 38.636 47.182 32.826 1.00 29.18 169 ASN B O 1
ATOM 3230 N N . SER B 1 170 ? 36.971 45.695 33.063 1.00 21.74 170 SER B N 1
ATOM 3231 C CA . SER B 1 170 ? 37.646 44.959 34.120 1.00 24.18 170 SER B CA 1
ATOM 3232 C C . SER B 1 170 ? 38.989 44.385 33.677 1.00 29.61 170 SER B C 1
ATOM 3233 O O . SER B 1 170 ? 39.906 44.264 34.483 1.00 32.99 170 SER B O 1
ATOM 3236 N N . PHE B 1 171 ? 39.097 44.027 32.401 1.00 26.84 171 PHE B N 1
ATOM 3237 C CA . PHE B 1 171 ? 40.336 43.463 31.859 1.00 32.27 171 PHE B CA 1
ATOM 3238 C C . PHE B 1 171 ? 41.114 44.528 31.087 1.00 33.78 171 PHE B C 1
ATOM 3239 O O . PHE B 1 171 ? 42.177 44.256 30.530 1.00 34.00 171 PHE B O 1
ATOM 3247 N N . GLU B 1 172 ? 40.564 45.736 31.038 1.00 26.38 172 GLU B N 1
ATOM 3248 C CA . GLU B 1 172 ? 41.218 46.836 30.350 1.00 37.63 172 GLU B CA 1
ATOM 3249 C C . GLU B 1 172 ? 41.542 46.482 28.899 1.00 34.85 172 GLU B C 1
ATOM 3250 O O . GLU B 1 172 ? 42.664 46.680 28.442 1.00 41.27 172 GLU B O 1
ATOM 3256 N N . VAL B 1 173 ? 40.556 45.946 28.183 1.00 26.48 173 VAL B N 1
ATOM 3257 C CA . VAL B 1 173 ? 40.742 45.599 26.781 1.00 20.51 173 VAL B CA 1
ATOM 3258 C C . VAL B 1 173 ? 39.640 46.234 25.964 1.00 28.72 173 VAL B C 1
ATOM 3259 O O . VAL B 1 173 ? 38.611 46.623 26.507 1.00 31.40 173 VAL B O 1
ATOM 3263 N N . LYS B 1 174 ? 39.866 46.350 24.659 1.00 28.54 174 LYS B N 1
ATOM 3264 C CA . LYS B 1 174 ? 38.876 46.936 23.760 1.00 34.95 174 LYS B CA 1
ATOM 3265 C C . LYS B 1 174 ? 37.942 45.869 23.206 1.00 28.29 174 LYS B C 1
ATOM 3266 O O . LYS B 1 174 ? 38.264 44.681 23.213 1.00 35.69 174 LYS B O 1
ATOM 3272 N N . PRO B 1 175 ? 36.765 46.283 22.719 1.00 30.38 175 PRO B N 1
ATOM 3273 C CA . PRO B 1 175 ? 35.800 45.333 22.164 1.00 24.70 175 PRO B CA 1
ATOM 3274 C C . PRO B 1 175 ? 36.398 44.437 21.071 1.00 33.32 175 PRO B C 1
ATOM 3275 O O . PRO B 1 175 ? 36.172 43.226 21.060 1.00 25.58 175 PRO B O 1
ATOM 3279 N N . GLU B 1 176 ? 37.174 45.028 20.167 1.00 25.16 176 GLU B N 1
ATOM 3280 C CA . GLU B 1 176 ? 37.754 44.266 19.073 1.00 17.46 176 GLU B CA 1
ATOM 3281 C C . GLU B 1 176 ? 38.860 43.324 19.523 1.00 27.98 176 GLU B C 1
ATOM 3282 O O . GLU B 1 176 ? 39.303 42.467 18.763 1.00 29.31 176 GLU B O 1
ATOM 3288 N N . GLU B 1 177 ? 39.294 43.473 20.767 1.00 24.67 177 GLU B N 1
ATOM 3289 C CA . GLU B 1 177 ? 40.319 42.596 21.319 1.00 26.72 177 GLU B CA 1
ATOM 3290 C C . GLU B 1 177 ? 39.616 41.530 22.166 1.00 21.99 177 GLU B C 1
ATOM 3291 O O . GLU B 1 177 ? 40.233 40.876 23.005 1.00 26.10 177 GLU B O 1
ATOM 3297 N N . SER B 1 178 ? 38.324 41.349 21.930 1.00 16.06 178 SER B N 1
ATOM 3298 C CA . SER B 1 178 ? 37.553 40.404 22.716 1.00 11.31 178 SER B CA 1
ATOM 3299 C C . SER B 1 178 ? 36.601 39.541 21.903 1.00 20.76 178 SER B C 1
ATOM 3300 O O . SER B 1 178 ? 36.110 39.955 20.864 1.00 22.06 178 SER B O 1
ATOM 3303 N N . LEU B 1 179 ? 36.330 38.342 22.410 1.00 22.94 179 LEU B N 1
ATOM 3304 C CA . LEU B 1 179 ? 35.418 37.416 21.758 1.00 19.14 179 LEU B CA 1
ATOM 3305 C C . LEU B 1 179 ? 34.508 36.799 22.811 1.00 25.66 179 LEU B C 1
ATOM 3306 O O . LEU B 1 179 ? 34.975 36.345 23.866 1.00 25.81 179 LEU B O 1
ATOM 3311 N N . HIS B 1 180 ? 33.207 36.804 22.537 1.00 17.22 180 HIS B N 1
ATOM 3312 C CA . HIS B 1 180 ? 32.236 36.228 23.465 1.00 12.10 180 HIS B CA 1
ATOM 3313 C C . HIS B 1 180 ? 31.519 35.052 22.817 1.00 19.60 180 HIS B C 1
ATOM 3314 O O . HIS B 1 180 ? 31.091 35.137 21.663 1.00 16.39 180 HIS B O 1
ATOM 3321 N N . ILE B 1 181 ? 31.394 33.957 23.565 1.00 21.03 181 ILE B N 1
ATOM 3322 C CA . ILE B 1 181 ? 30.718 32.768 23.072 1.00 20.92 181 ILE B CA 1
ATOM 3323 C C . ILE B 1 181 ? 29.556 32.419 24.001 1.00 23.56 181 ILE B C 1
ATOM 3324 O O . ILE B 1 181 ? 29.720 32.361 25.223 1.00 19.63 181 ILE B O 1
ATOM 3329 N N . GLY B 1 182 ? 28.382 32.213 23.402 1.00 24.04 182 GLY B N 1
ATOM 3330 C CA . GLY B 1 182 ? 27.173 31.878 24.143 1.00 23.90 182 GLY B CA 1
ATOM 3331 C C . GLY B 1 182 ? 26.157 31.202 23.233 1.00 26.90 182 GLY B C 1
ATOM 3332 O O . GLY B 1 182 ? 26.245 31.323 22.008 1.00 24.53 182 GLY B O 1
ATOM 3333 N N . ASP B 1 183 ? 25.174 30.517 23.810 1.00 25.16 183 ASP B N 1
ATOM 3334 C CA . ASP B 1 183 ? 24.199 29.808 22.988 1.00 26.72 183 ASP B CA 1
ATOM 3335 C C . ASP B 1 183 ? 22.870 30.503 22.747 1.00 22.75 183 ASP B C 1
ATOM 3336 O O . ASP B 1 183 ? 22.051 30.003 21.985 1.00 19.26 183 ASP B O 1
ATOM 3341 N N . THR B 1 184 ? 22.632 31.632 23.400 1.00 20.48 184 THR B N 1
ATOM 3342 C CA . THR B 1 184 ? 21.374 32.331 23.179 1.00 19.51 184 THR B CA 1
ATOM 3343 C C . THR B 1 184 ? 21.643 33.481 22.203 1.00 21.54 184 THR B C 1
ATOM 3344 O O . THR B 1 184 ? 22.342 34.444 22.523 1.00 19.96 184 THR B O 1
ATOM 3348 N N . TYR B 1 185 ? 21.102 33.345 20.994 1.00 22.14 185 TYR B N 1
ATOM 3349 C CA . TYR B 1 185 ? 21.289 34.336 19.936 1.00 21.96 185 TYR B CA 1
ATOM 3350 C C . TYR B 1 185 ? 21.049 35.783 20.376 1.00 26.59 185 TYR B C 1
ATOM 3351 O O . TYR B 1 185 ? 21.950 36.618 20.297 1.00 22.22 185 TYR B O 1
ATOM 3360 N N . ALA B 1 186 ? 19.831 36.065 20.833 1.00 20.89 186 ALA B N 1
ATOM 3361 C CA . ALA B 1 186 ? 19.438 37.403 21.275 1.00 22.94 186 ALA B CA 1
ATOM 3362 C C . ALA B 1 186 ? 20.214 37.940 22.490 1.00 22.70 186 ALA B C 1
ATOM 3363 O O . ALA B 1 186 ? 20.308 39.154 22.680 1.00 27.12 186 ALA B O 1
ATOM 3365 N N . GLU B 1 187 ? 20.761 37.046 23.310 1.00 24.92 187 GLU B N 1
ATOM 3366 C CA . GLU B 1 187 ? 21.499 37.469 24.497 1.00 22.13 187 GLU B CA 1
ATOM 3367 C C . GLU B 1 187 ? 23.007 37.520 24.278 1.00 28.92 187 GLU B C 1
ATOM 3368 O O . GLU B 1 187 ? 23.614 38.590 24.341 1.00 33.58 187 GLU B O 1
ATOM 3374 N N . ASP B 1 188 ? 23.603 36.364 24.006 1.00 22.62 188 ASP B N 1
ATOM 3375 C CA . ASP B 1 188 ? 25.048 36.253 23.795 1.00 28.26 188 ASP B CA 1
ATOM 3376 C C . ASP B 1 188 ? 25.586 36.830 22.482 1.00 23.80 188 ASP B C 1
ATOM 3377 O O . ASP B 1 188 ? 26.498 37.657 22.484 1.00 26.25 188 ASP B O 1
ATOM 3382 N N . TYR B 1 189 ? 25.030 36.378 21.365 1.00 20.08 189 TYR B N 1
ATOM 3383 C CA . TYR B 1 189 ? 25.484 36.836 20.063 1.00 22.34 189 TYR B CA 1
ATOM 3384 C C . TYR B 1 189 ? 25.232 38.311 19.782 1.00 23.69 189 TYR B C 1
ATOM 3385 O O . TYR B 1 189 ? 26.176 39.079 19.602 1.00 22.29 189 TYR B O 1
ATOM 3394 N N . GLN B 1 190 ? 23.965 38.710 19.726 1.00 25.08 190 GLN B N 1
ATOM 3395 C CA . GLN B 1 190 ? 23.656 40.109 19.448 1.00 34.91 190 GLN B CA 1
ATOM 3396 C C . GLN B 1 190 ? 24.217 41.021 20.533 1.00 27.47 190 GLN B C 1
ATOM 3397 O O . GLN B 1 190 ? 24.687 42.119 20.249 1.00 26.07 190 GLN B O 1
ATOM 3403 N N . GLY B 1 191 ? 24.179 40.557 21.774 1.00 24.30 191 GLY B N 1
ATOM 3404 C CA . GLY B 1 191 ? 24.717 41.354 22.858 1.00 21.80 191 GLY B CA 1
ATOM 3405 C C . GLY B 1 191 ? 26.171 41.705 22.602 1.00 17.93 191 GLY B C 1
ATOM 3406 O O . GLY B 1 191 ? 26.525 42.871 22.556 1.00 24.34 191 GLY B O 1
ATOM 3407 N N . ALA B 1 192 ? 27.015 40.697 22.409 1.00 23.79 192 ALA B N 1
ATOM 3408 C CA . ALA B 1 192 ? 28.442 40.942 22.195 1.00 31.47 192 ALA B CA 1
ATOM 3409 C C . ALA B 1 192 ? 28.742 41.622 20.867 1.00 25.24 192 ALA B C 1
ATOM 3410 O O . ALA B 1 192 ? 29.654 42.436 20.767 1.00 27.18 192 ALA B O 1
ATOM 3412 N N . ARG B 1 193 ? 27.980 41.277 19.841 1.00 25.76 193 ARG B N 1
ATOM 3413 C CA . ARG B 1 193 ? 28.197 41.868 18.536 1.00 19.14 193 ARG B CA 1
ATOM 3414 C C . ARG B 1 193 ? 27.965 43.381 18.516 1.00 24.11 193 ARG B C 1
ATOM 3415 O O . ARG B 1 193 ? 28.798 44.114 17.995 1.00 19.42 193 ARG B O 1
ATOM 3423 N N . LYS B 1 194 ? 26.858 43.869 19.082 1.00 13.57 194 LYS B N 1
ATOM 3424 C CA . LYS B 1 194 ? 26.637 45.308 19.030 1.00 27.36 194 LYS B CA 1
ATOM 3425 C C . LYS B 1 194 ? 27.519 46.157 19.940 1.00 25.97 194 LYS B C 1
ATOM 3426 O O . LYS B 1 194 ? 27.503 47.377 19.849 1.00 25.06 194 LYS B O 1
ATOM 3432 N N . VAL B 1 195 ? 28.298 45.519 20.806 1.00 27.77 195 VAL B N 1
ATOM 3433 C CA . VAL B 1 195 ? 29.214 46.261 21.671 1.00 20.67 195 VAL B CA 1
ATOM 3434 C C . VAL B 1 195 ? 30.564 46.360 20.951 1.00 21.99 195 VAL B C 1
ATOM 3435 O O . VAL B 1 195 ? 31.446 47.107 21.364 1.00 25.98 195 VAL B O 1
ATOM 3439 N N . GLY B 1 196 ? 30.702 45.608 19.860 1.00 21.07 196 GLY B N 1
ATOM 3440 C CA . GLY B 1 196 ? 31.930 45.617 19.079 1.00 19.27 196 GLY B CA 1
ATOM 3441 C C . GLY B 1 196 ? 32.828 44.393 19.224 1.00 16.81 196 GLY B C 1
ATOM 3442 O O . GLY B 1 196 ? 33.807 44.253 18.493 1.00 18.12 196 GLY B O 1
ATOM 3451 N N . TRP B 1 198 ? 33.991 40.349 19.112 1.00 20.04 198 TRP B N 1
ATOM 3452 C CA . TRP B 1 198 ? 33.796 39.262 18.164 1.00 23.79 198 TRP B CA 1
ATOM 3453 C C . TRP B 1 198 ? 32.709 38.409 18.851 1.00 26.64 198 TRP B C 1
ATOM 3454 O O . TRP B 1 198 ? 32.741 38.223 20.070 1.00 23.75 198 TRP B O 1
ATOM 3465 N N . ALA B 1 199 ? 31.749 37.898 18.090 1.00 20.79 199 ALA B N 1
ATOM 3466 C CA . ALA B 1 199 ? 30.694 37.100 18.688 1.00 23.69 199 ALA B CA 1
ATOM 3467 C C . ALA B 1 199 ? 30.556 35.716 18.068 1.00 18.52 199 ALA B C 1
ATOM 3468 O O . ALA B 1 199 ? 30.538 35.575 16.856 1.00 24.18 199 ALA B O 1
ATOM 3470 N N . VAL B 1 200 ? 30.453 34.696 18.914 1.00 17.72 200 VAL B N 1
ATOM 3471 C CA . VAL B 1 200 ? 30.284 33.334 18.437 1.00 19.13 200 VAL B CA 1
ATOM 3472 C C . VAL B 1 200 ? 29.036 32.714 19.062 1.00 18.70 200 VAL B C 1
ATOM 3473 O O . VAL B 1 200 ? 28.932 32.586 20.278 1.00 27.27 200 VAL B O 1
ATOM 3477 N N . TRP B 1 201 ? 28.094 32.331 18.210 1.00 26.31 201 TRP B N 1
ATOM 3478 C CA . TRP B 1 201 ? 26.847 31.720 18.647 1.00 18.94 201 TRP B CA 1
ATOM 3479 C C . TRP B 1 201 ? 26.911 30.218 18.493 1.00 11.53 201 TRP B C 1
ATOM 3480 O O . TRP B 1 201 ? 27.229 29.722 17.416 1.00 17.85 201 TRP B O 1
ATOM 3491 N N . ILE B 1 202 ? 26.617 29.495 19.568 1.00 22.80 202 ILE B N 1
ATOM 3492 C CA . ILE B 1 202 ? 26.609 28.043 19.511 1.00 17.44 202 ILE B CA 1
ATOM 3493 C C . ILE B 1 202 ? 25.227 27.578 19.058 1.00 22.90 202 ILE B C 1
ATOM 3494 O O . ILE B 1 202 ? 24.229 27.788 19.742 1.00 24.26 202 ILE B O 1
ATOM 3499 N N . ASN B 1 203 ? 25.176 26.978 17.878 1.00 25.49 203 ASN B N 1
ATOM 3500 C CA . ASN B 1 203 ? 23.935 26.451 17.338 1.00 22.51 203 ASN B CA 1
ATOM 3501 C C . ASN B 1 203 ? 24.213 24.979 17.168 1.00 28.61 203 ASN B C 1
ATOM 3502 O O . ASN B 1 203 ? 24.922 24.581 16.243 1.00 24.90 203 ASN B O 1
ATOM 3507 N N . GLN B 1 204 ? 23.671 24.181 18.082 1.00 23.86 204 GLN B N 1
ATOM 3508 C CA . GLN B 1 204 ? 23.874 22.738 18.068 1.00 46.36 204 GLN B CA 1
ATOM 3509 C C . GLN B 1 204 ? 23.220 22.106 16.845 1.00 54.13 204 GLN B C 1
ATOM 3510 O O . GLN B 1 204 ? 23.579 20.995 16.447 1.00 61.24 204 GLN B O 1
ATOM 3516 N N . GLU B 1 205 ? 22.260 22.816 16.257 1.00 53.21 205 GLU B N 1
ATOM 3517 C CA . GLU B 1 205 ? 21.565 22.336 15.068 1.00 52.04 205 GLU B CA 1
ATOM 3518 C C . GLU B 1 205 ? 22.400 22.626 13.822 1.00 49.45 205 GLU B C 1
ATOM 3519 O O . GLU B 1 205 ? 21.942 22.418 12.703 1.00 59.71 205 GLU B O 1
ATOM 3525 N N . GLY B 1 206 ? 23.623 23.111 14.027 1.00 42.45 206 GLY B N 1
ATOM 3526 C CA . GLY B 1 206 ? 24.505 23.426 12.916 1.00 39.19 206 GLY B CA 1
ATOM 3527 C C . GLY B 1 206 ? 25.514 22.328 12.645 1.00 37.29 206 GLY B C 1
ATOM 3528 O O . GLY B 1 206 ? 25.798 21.514 13.518 1.00 39.08 206 GLY B O 1
ATOM 3529 N N . ASP B 1 207 ? 26.077 22.316 11.443 1.00 38.01 207 ASP B N 1
ATOM 3530 C CA . ASP B 1 207 ? 27.029 21.276 11.071 1.00 43.18 207 ASP B CA 1
ATOM 3531 C C . ASP B 1 207 ? 28.486 21.718 11.008 1.00 41.48 207 ASP B C 1
ATOM 3532 O O . ASP B 1 207 ? 29.386 20.934 11.303 1.00 40.56 207 ASP B O 1
ATOM 3537 N N . LYS B 1 208 ? 28.723 22.964 10.617 1.00 41.11 208 LYS B N 1
ATOM 3538 C CA . LYS B 1 208 ? 30.091 23.472 10.509 1.00 40.19 208 LYS B CA 1
ATOM 3539 C C . LYS B 1 208 ? 30.245 24.877 11.066 1.00 31.47 208 LYS B C 1
ATOM 3540 O O . LYS B 1 208 ? 29.263 25.539 11.398 1.00 32.35 208 LYS B O 1
ATOM 3546 N N . VAL B 1 209 ? 31.494 25.320 11.157 1.00 31.51 209 VAL B N 1
ATOM 3547 C CA . VAL B 1 209 ? 31.797 26.663 11.628 1.00 31.38 209 VAL B CA 1
ATOM 3548 C C . VAL B 1 209 ? 31.381 27.572 10.481 1.00 31.08 209 VAL B C 1
ATOM 3549 O O . VAL B 1 209 ? 31.759 27.343 9.334 1.00 29.79 209 VAL B O 1
ATOM 3553 N N . ARG B 1 210 ? 30.579 28.585 10.775 1.00 27.87 210 ARG B N 1
ATOM 3554 C CA . ARG B 1 210 ? 30.149 29.504 9.731 1.00 38.95 210 ARG B CA 1
ATOM 3555 C C . ARG B 1 210 ? 30.325 30.956 10.126 1.00 38.85 210 ARG B C 1
ATOM 3556 O O . ARG B 1 210 ? 30.082 31.345 11.270 1.00 42.13 210 ARG B O 1
ATOM 3564 N N . LYS B 1 211 ? 30.765 31.755 9.168 1.00 32.72 211 LYS B N 1
ATOM 3565 C CA . LYS B 1 211 ? 30.924 33.173 9.399 1.00 36.04 211 LYS B CA 1
ATOM 3566 C C . LYS B 1 211 ? 29.510 33.696 9.129 1.00 32.05 211 LYS B C 1
ATOM 3567 O O . LYS B 1 211 ? 28.968 33.498 8.048 1.00 33.58 211 LYS B O 1
ATOM 3573 N N . LEU B 1 212 ? 28.907 34.322 10.131 1.00 30.28 212 LEU B N 1
ATOM 3574 C CA . LEU B 1 212 ? 27.552 34.839 10.010 1.00 37.92 212 LEU B CA 1
ATOM 3575 C C . LEU B 1 212 ? 27.529 36.259 9.474 1.00 43.89 212 LEU B C 1
ATOM 3576 O O . LEU B 1 212 ? 26.607 36.649 8.757 1.00 40.30 212 LEU B O 1
ATOM 3581 N N . GLU B 1 213 ? 28.547 37.029 9.834 1.00 41.79 213 GLU B N 1
ATOM 3582 C CA . GLU B 1 213 ? 28.658 38.409 9.400 1.00 40.38 213 GLU B CA 1
ATOM 3583 C C . GLU B 1 213 ? 29.976 38.921 9.936 1.00 43.66 213 GLU B C 1
ATOM 3584 O O . GLU B 1 213 ? 30.744 38.158 10.513 1.00 51.42 213 GLU B O 1
ATOM 3590 N N . GLU B 1 214 ? 30.247 40.204 9.744 1.00 46.73 214 GLU B N 1
ATOM 3591 C CA . GLU B 1 214 ? 31.493 40.770 10.226 1.00 49.71 214 GLU B CA 1
ATOM 3592 C C . GLU B 1 214 ? 31.554 40.639 11.743 1.00 50.94 214 GLU B C 1
ATOM 3593 O O . GLU B 1 214 ? 30.693 41.159 12.455 1.00 56.25 214 GLU B O 1
ATOM 3599 N N . ARG B 1 215 ? 32.569 39.928 12.225 1.00 44.78 215 ARG B N 1
ATOM 3600 C CA . ARG B 1 215 ? 32.774 39.722 13.656 1.00 42.82 215 ARG B CA 1
ATOM 3601 C C . ARG B 1 215 ? 31.770 38.754 14.277 1.00 33.77 215 ARG B C 1
ATOM 3602 O O . ARG B 1 215 ? 31.640 38.698 15.498 1.00 29.72 215 ARG B O 1
ATOM 3610 N N . GLY B 1 216 ? 31.074 37.985 13.443 1.00 27.11 216 GLY B N 1
ATOM 3611 C CA . GLY B 1 216 ? 30.088 37.048 13.962 1.00 19.49 216 GLY B CA 1
ATOM 3612 C C . GLY B 1 216 ? 30.156 35.665 13.344 1.00 25.64 216 GLY B C 1
ATOM 3613 O O . GLY B 1 216 ? 30.175 35.513 12.121 1.00 25.27 216 GLY B O 1
ATOM 3614 N N . PHE B 1 217 ? 30.198 34.651 14.201 1.00 21.15 217 PHE B N 1
ATOM 3615 C CA . PHE B 1 217 ? 30.267 33.267 13.761 1.00 18.31 217 PHE B CA 1
ATOM 3616 C C . PHE B 1 217 ? 29.242 32.413 14.467 1.00 13.16 217 PHE B C 1
ATOM 3617 O O . PHE B 1 217 ? 28.683 32.795 15.495 1.00 21.49 217 PHE B O 1
ATOM 3625 N N . GLU B 1 218 ? 29.037 31.235 13.899 1.00 23.67 218 GLU B N 1
ATOM 3626 C CA . GLU B 1 218 ? 28.118 30.235 14.405 1.00 21.61 218 GLU B CA 1
ATOM 3627 C C . GLU B 1 218 ? 28.895 28.926 14.430 1.00 22.91 218 GLU B C 1
ATOM 3628 O O . GLU B 1 218 ? 29.523 28.570 13.439 1.00 21.49 218 GLU B O 1
ATOM 3634 N N . ILE B 1 219 ? 28.887 28.224 15.558 1.00 20.35 219 ILE B N 1
ATOM 3635 C CA . ILE B 1 219 ? 29.566 26.938 15.622 1.00 23.07 219 ILE B CA 1
ATOM 3636 C C . ILE B 1 219 ? 28.664 25.898 16.281 1.00 22.59 219 ILE B C 1
ATOM 3637 O O . ILE B 1 219 ? 27.859 26.218 17.164 1.00 17.68 219 ILE B O 1
ATOM 3642 N N . PRO B 1 220 ? 28.781 24.633 15.852 1.00 24.74 220 PRO B N 1
ATOM 3643 C CA . PRO B 1 220 ? 27.950 23.571 16.428 1.00 24.84 220 PRO B CA 1
ATOM 3644 C C . PRO B 1 220 ? 28.213 23.216 17.896 1.00 35.54 220 PRO B C 1
ATOM 3645 O O . PRO B 1 220 ? 27.291 22.804 18.602 1.00 37.65 220 PRO B O 1
ATOM 3649 N N . SER B 1 221 ? 29.448 23.398 18.360 1.00 31.11 221 SER B N 1
ATOM 3650 C CA . SER B 1 221 ? 29.817 23.061 19.743 1.00 32.85 221 SER B CA 1
ATOM 3651 C C . SER B 1 221 ? 31.012 23.873 20.230 1.00 27.84 221 SER B C 1
ATOM 3652 O O . SER B 1 221 ? 31.771 24.411 19.426 1.00 27.60 221 SER B O 1
ATOM 3655 N N . ILE B 1 222 ? 31.198 23.933 21.544 1.00 25.75 222 ILE B N 1
ATOM 3656 C CA . ILE B 1 222 ? 32.318 24.682 22.100 1.00 25.37 222 ILE B CA 1
ATOM 3657 C C . ILE B 1 222 ? 33.645 24.072 21.620 1.00 27.42 222 ILE B C 1
ATOM 3658 O O . ILE B 1 222 ? 34.700 24.684 21.741 1.00 28.83 222 ILE B O 1
ATOM 3663 N N . ALA B 1 223 ? 33.575 22.868 21.056 1.00 29.50 223 ALA B N 1
ATOM 3664 C CA . ALA B 1 223 ? 34.757 22.178 20.540 1.00 25.46 223 ALA B CA 1
ATOM 3665 C C . ALA B 1 223 ? 35.355 22.933 19.363 1.00 26.66 223 ALA B C 1
ATOM 3666 O O . ALA B 1 223 ? 36.559 22.877 19.132 1.00 28.77 223 ALA B O 1
ATOM 3668 N N . ASN B 1 224 ? 34.505 23.640 18.621 1.00 26.66 224 ASN B N 1
ATOM 3669 C CA . ASN B 1 224 ? 34.948 24.399 17.460 1.00 24.85 224 ASN B CA 1
ATOM 3670 C C . ASN B 1 224 ? 35.376 25.823 17.790 1.00 27.90 224 ASN B C 1
ATOM 3671 O O . ASN B 1 224 ? 35.651 26.608 16.891 1.00 25.75 224 ASN B O 1
ATOM 3676 N N . LEU B 1 225 ? 35.431 26.174 19.069 1.00 31.93 225 LEU B N 1
ATOM 3677 C CA . LEU B 1 225 ? 35.845 27.524 19.411 1.00 20.93 225 LEU B CA 1
ATOM 3678 C C . LEU B 1 225 ? 37.289 27.753 18.974 1.00 27.35 225 LEU B C 1
ATOM 3679 O O . LEU B 1 225 ? 37.624 28.822 18.465 1.00 20.97 225 LEU B O 1
ATOM 3684 N N . LYS B 1 226 ? 38.140 26.744 19.162 1.00 20.76 226 LYS B N 1
ATOM 3685 C CA . LYS B 1 226 ? 39.546 26.866 18.785 1.00 27.80 226 LYS B CA 1
ATOM 3686 C C . LYS B 1 226 ? 39.732 27.157 17.300 1.00 26.53 226 LYS B C 1
ATOM 3687 O O . LYS B 1 226 ? 40.740 27.746 16.904 1.00 27.81 226 LYS B O 1
ATOM 3693 N N . ASP B 1 227 ? 38.777 26.750 16.468 1.00 26.00 227 ASP B N 1
ATOM 3694 C CA . ASP B 1 227 ? 38.895 27.025 15.037 1.00 23.50 227 ASP B CA 1
ATOM 3695 C C . ASP B 1 227 ? 38.704 28.527 14.799 1.00 22.73 227 ASP B C 1
ATOM 3696 O O . ASP B 1 227 ? 39.483 29.155 14.082 1.00 22.74 227 ASP B O 1
ATOM 3701 N N . VAL B 1 228 ? 37.658 29.096 15.397 1.00 18.21 228 VAL B N 1
ATOM 3702 C CA . VAL B 1 228 ? 37.382 30.522 15.249 1.00 26.09 228 VAL B CA 1
ATOM 3703 C C . VAL B 1 228 ? 38.547 31.337 15.798 1.00 26.58 228 VAL B C 1
ATOM 3704 O O . VAL B 1 228 ? 39.022 32.268 15.149 1.00 29.27 228 VAL B O 1
ATOM 3708 N N . ILE B 1 229 ? 39.003 30.983 16.997 1.00 23.64 229 ILE B N 1
ATOM 3709 C CA . ILE B 1 229 ? 40.119 31.682 17.615 1.00 15.35 229 ILE B CA 1
ATOM 3710 C C . ILE B 1 229 ? 41.331 31.682 16.671 1.00 18.41 229 ILE B C 1
ATOM 3711 O O . ILE B 1 229 ? 41.921 32.730 16.415 1.00 15.92 229 ILE B O 1
ATOM 3716 N N . GLU B 1 230 ? 41.691 30.510 16.148 1.00 18.69 230 GLU B N 1
ATOM 3717 C CA . GLU B 1 230 ? 42.850 30.386 15.256 1.00 27.54 230 GLU B CA 1
ATOM 3718 C C . GLU B 1 230 ? 42.687 31.133 13.943 1.00 33.91 230 GLU B C 1
ATOM 3719 O O . GLU B 1 230 ? 43.653 31.688 13.402 1.00 21.91 230 GLU B O 1
ATOM 3725 N N . LEU B 1 231 ? 41.463 31.148 13.436 1.00 29.03 231 LEU B N 1
ATOM 3726 C CA . LEU B 1 231 ? 41.177 31.839 12.197 1.00 25.88 231 LEU B CA 1
ATOM 3727 C C . LEU B 1 231 ? 41.462 33.334 12.303 1.00 25.50 231 LEU B C 1
ATOM 3728 O O . LEU B 1 231 ? 42.004 33.934 11.376 1.00 39.85 231 LEU B O 1
ATOM 3733 N N . ILE B 1 232 ? 41.109 33.940 13.432 1.00 22.53 232 ILE B N 1
ATOM 3734 C CA . ILE B 1 232 ? 41.312 3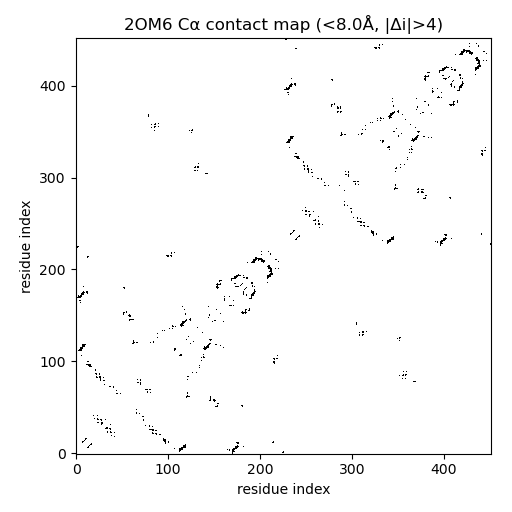5.373 13.586 1.00 27.23 232 ILE B CA 1
ATOM 3735 C C . ILE B 1 232 ? 42.591 35.808 14.298 1.00 26.52 232 ILE B C 1
ATOM 3736 O O . ILE B 1 232 ? 42.724 36.966 14.669 1.00 32.47 232 ILE B O 1
ATOM 3741 N N . SER B 1 233 ? 43.532 34.891 14.476 1.00 29.39 233 SER B N 1
ATOM 3742 C CA . SER B 1 233 ? 44.794 35.210 15.142 1.00 35.20 233 SER B CA 1
ATOM 3743 C C . SER B 1 233 ? 45.940 35.417 14.144 1.00 39.54 233 SER B C 1
ATOM 3744 O O . SER B 1 233 ? 46.721 36.373 14.326 1.00 46.72 233 SER B O 1
#